Protein AF-0000000067861659 (afdb_homodimer)

Organism: Listeria monocytogenes serovar 1/2a (strain ATCC BAA-679 / EGD-e) (NCBI:txid169963)

Nearest PDB structures (foldseek):
  6j9t-assembly1_A-2  TM=8.860E-01  e=2.858E-26  Lacticaseibacillus casei DSM 20011 = JCM 1134 = ATCC 393
  4ln1-assembly1_A  TM=8.959E-01  e=4.175E-25  Bacillus cereus ATCC 14579
  4ln1-assembly1_D  TM=8.972E-01  e=1.551E-24  Bacillus cereus ATCC 14579
  2v6m-assembly1_D  TM=8.971E-01  e=7.238E-24  Thermus thermophilus HB8
  2v6m-assembly1_B  TM=8.983E-01  e=1.489E-22  Thermus thermophilus HB8

Secondary structure (DSSP, 8-state):
-----EEEEEES--TTHHHHHHHHHHHT-SEEEEEESTTHHHHHHHHHHHHTT-TT-EEEE--GGGGTT-SEEEE--GGGG-TTS-HHHHHHHHHHHHHHHHTTT--SEEEE-STTHHHHHHHHHHHH---GGGEEE-TTHHHHHHHHHHHHHHHTS-GGGEE--EEESSTT-EEE-GGG-EETTEEHHHHHHH-TTT--HHHHHHHHHHHHH--S-TTS--TT-S-HHHHHHHHHHHHHHHHTT--EEEEEEEEESSGGG-SS-EEEEEEEEEETTEEEEE------HHHHHHHHHHHHHHHHHHHHTT-SSS---/-----EEEEEES--TTHHHHHHHHHHHT-SEEEEEESTTHHHHHHHHHHHHTT-TT-EEEE--GGGGTT-SEEEE--GGGG-TTS-HHHHHHHHHHHHHHHHTTT--SEEEE-STTHHHHHHHHHHHH---GGGEEE-TTHHHHHHHHHHHHHHHTS-GGGEE--EEESSTTSEEE-GGG-EETTEEHHHHHHH-TTT--HHHHHHHHHHHHHTTS-TTS-STT-S-HHHHHHHHHHHHHHHHTT--EEEEEEEEESSGGG--S-EEEEEEEEEETTEEEEE------HHHHHHHHHHHHHHHHHHHHTTTTTS---

Radius of gyration: 26.91 Å; Cα contacts (8 Å, |Δi|>4): 1272; chains: 2; bounding box: 66×75×60 Å

InterPro domains:
  IPR001557 L-lactate/malate dehydrogenase [PIRSF000102] (3-314)
  IPR001557 L-lactate/malate dehydrogenase [PR00086] (7-31)
  IPR001557 L-lactate/malate dehydrogenase [PR00086] (111-131)
  IPR001557 L-lactate/malate dehydrogenase [PR00086] (135-153)
  IPR001557 L-lactate/malate dehydrogenase [PR00086] (165-178)
  IPR015955 Lactate dehydrogenase/glycoside hydrolase, family 4, C-terminal [G3DSA:3.90.110.10] (140-310)
  IPR015955 Lactate dehydrogenase/glycoside hydrolase, family 4, C-terminal [SSF56327] (139-308)
  IPR022383 Lactate/malate dehydrogenase, C-terminal [PF02866] (142-308)
  IPR036291 NAD(P)-binding domain superfamily [SSF51735] (4-139)

Sequence (634 aa):
MPSKKKKIVVIGRSNLQNLYIHTVLLKKLPAEIYLIDDQAKTSVQDFDYASYYHADVTIHSGTFNECRNADIVVFFQEEMSNQIVSKEDNVALIIEKVKKMMATGFRGIVLVATAESNVVAALIKRFSGLSANQIITLGTMLATSYFQVEIAKLFKISPKNVHGYIIGDNAEDVIPVWSRAFLGGKPILSYLAEDQKRISAEDLQNLTKMITKIPDFPFENKDGCTFRFSTVTVLAELTEVILRDEARVITVGVEVKEAYGLENPVFISVPAVIGAEGVRELLELNLSDDEQKELKQIAAKTTEKLEELQLNKGGISMPSKKKKIVVIGRSNLQNLYIHTVLLKKLPAEIYLIDDQAKTSVQDFDYASYYHADVTIHSGTFNECRNADIVVFFQEEMSNQIVSKEDNVALIIEKVKKMMATGFRGIVLVATAESNVVAALIKRFSGLSANQIITLGTMLATSYFQVEIAKLFKISPKNVHGYIIGDNAEDVIPVWSRAFLGGKPILSYLAEDQKRISAEDLQNLTKMITKIPDFPFENKDGCTFRFSTVTVLAELTEVILRDEARVITVGVEVKEAYGLENPVFISVPAVIGAEGVRELLELNLSDDEQKELKQIAAKTTEKLEELQLNKGGIS

Foldseek 3Di:
DPPPAAEEEEEDDFPQRLVLVVLLLVVLRRHEYEYEDPCQVVSQVVVVVVCVVRVRYHYYYDDLLSLQVHQEYEYEDLCVQPPVADLLNSLVVLLVSLVSNCVNVHQHAYEYEAPLSQLSQVSSCVRNVHDLLRYWYLFCLLLQLVLLVLVCVLQVHDSVQKDWDWKFGAAQLIDTQLVPIDRNNHRPVVCCVVPVPSPHPVNVVVSVVVSNHLGDRCSNPDDCSDPSNSSSNSVSVLVVQAVVFVQDWGFIWTWDDPALNAPHTGTITATFGQYSRGGPGGDGDDGDPVRSVSNNVSRVVSVVVSVVSVVPPDDPD/DPPPAAEEEEEDDAPQRLVLVVLLLVVLRRHEYEYEDPCQVVSQVVVVVVCVVRVRYHYYYDDLLSLQVHQEYEYEDLCVQPPVADLLNSLVVLLVSLVSNCVNVHQHAYEYEAPLSQLSQVSSCVRNVHDLLRYWYLFCLLLQLVLLVLVCVLQVHDSVQKDWDWKFGAAQLIDTQLVPIDRNNHRPVVCCVVPVPSPHPVNVVVSVVVSNHLHPRCSNPDDCSDPSNSSSNSVSVLVSQAVVFVQDWGFIWTWDDPALNAPHTGTITATFGQYSRGGPGGDGDDGDPVRSVSNNVSRVVSVVVSVVSVVPPPDPD

Structure (mmCIF, N/CA/C/O backbone):
data_AF-0000000067861659-model_v1
#
loop_
_entity.id
_entity.type
_entity.pdbx_description
1 polymer 'Lmo1057 protein'
#
loop_
_atom_site.group_PDB
_atom_site.id
_atom_site.type_symbol
_atom_site.label_atom_id
_atom_site.label_alt_id
_atom_site.label_comp_id
_atom_site.label_asym_id
_atom_site.label_entity_id
_atom_site.label_seq_id
_atom_site.pdbx_PDB_ins_code
_atom_site.Cartn_x
_atom_site.Cartn_y
_atom_site.Cartn_z
_atom_site.occupancy
_atom_site.B_iso_or_equiv
_atom_site.auth_seq_id
_atom_site.auth_comp_id
_atom_site.auth_asym_id
_atom_site.auth_atom_id
_atom_site.pdbx_PDB_model_num
ATOM 1 N N . MET A 1 1 ? -14.872 -6.207 28.458 1 30.6 1 MET A N 1
ATOM 2 C CA . MET A 1 1 ? -15.874 -5.682 27.536 1 30.6 1 MET A CA 1
ATOM 3 C C . MET A 1 1 ? -15.292 -5.518 26.136 1 30.6 1 MET A C 1
ATOM 5 O O . MET A 1 1 ? -14.162 -5.054 25.979 1 30.6 1 MET A O 1
ATOM 9 N N . PRO A 1 2 ? -15.665 -6.207 25.131 1 40.36 2 PRO A N 1
ATOM 10 C CA . PRO A 1 2 ? -14.99 -6.212 23.831 1 40.36 2 PRO A CA 1
ATOM 11 C C . PRO A 1 2 ? -14.702 -4.806 23.31 1 40.36 2 PRO A C 1
ATOM 13 O O . PRO A 1 2 ? -15.573 -3.934 23.362 1 40.36 2 PRO A O 1
ATOM 16 N N . SER A 1 3 ? -13.502 -4.231 23.613 1 48.17 3 SER A N 1
ATOM 17 C CA . SER A 1 3 ? -13.103 -2.878 23.239 1 48.17 3 SER A CA 1
ATOM 18 C C . SER A 1 3 ? -13.738 -2.46 21.917 1 48.17 3 SER A C 1
ATOM 20 O O . SER A 1 3 ? -13.71 -3.215 20.943 1 48.1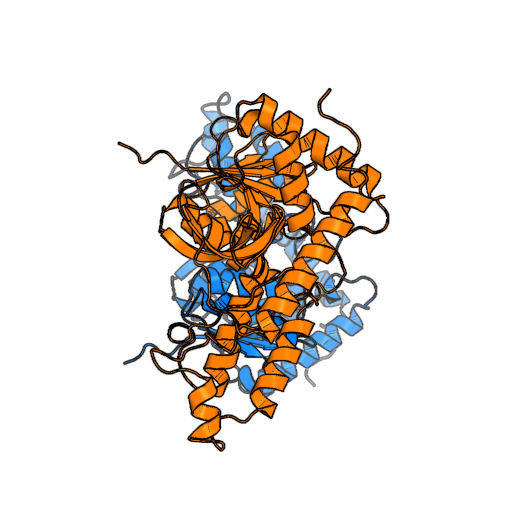7 3 SER A O 1
ATOM 22 N N . LYS A 1 4 ? -14.84 -1.662 21.875 1 61.9 4 LYS A N 1
ATOM 23 C CA . LYS A 1 4 ? -15.59 -1.151 20.732 1 61.9 4 LYS A CA 1
ATOM 24 C C . LYS A 1 4 ? -14.658 -0.799 19.576 1 61.9 4 LYS A C 1
ATOM 26 O O . LYS A 1 4 ? -13.667 -0.091 19.764 1 61.9 4 LYS A O 1
ATOM 31 N N . LYS A 1 5 ? -14.753 -1.441 18.492 1 80.82 5 LYS A N 1
ATOM 32 C CA . LYS A 1 5 ? -13.963 -1.174 17.293 1 80.82 5 LYS A CA 1
ATOM 33 C C . LYS A 1 5 ? -14.114 0.277 16.847 1 80.82 5 LYS A C 1
ATOM 35 O O . LYS A 1 5 ? -15.224 0.814 16.829 1 80.82 5 LYS A O 1
ATOM 40 N N . LYS A 1 6 ? -13.043 0.934 16.834 1 90.24 6 LYS A N 1
ATOM 41 C CA . LYS A 1 6 ? -13.046 2.299 16.314 1 90.24 6 LYS A CA 1
ATOM 42 C C . LYS A 1 6 ? -13.578 2.342 14.885 1 90.24 6 LYS A C 1
ATOM 44 O O . LYS A 1 6 ? -13.484 1.355 14.152 1 90.24 6 LYS A O 1
ATOM 49 N N . LYS A 1 7 ? -14.263 3.377 14.623 1 94.51 7 LYS A N 1
ATOM 50 C CA . LYS A 1 7 ? -14.902 3.525 13.319 1 94.51 7 LYS A CA 1
ATOM 51 C C . LYS A 1 7 ? -14.243 4.636 12.507 1 94.51 7 LYS A C 1
ATOM 53 O O . LYS A 1 7 ? -14.164 5.78 12.96 1 94.51 7 LYS A O 1
ATOM 58 N N . ILE A 1 8 ? -13.784 4.303 11.285 1 96.39 8 ILE A N 1
ATOM 59 C CA . ILE A 1 8 ? -13.158 5.248 10.366 1 96.39 8 ILE A CA 1
ATOM 60 C C . ILE A 1 8 ? -13.992 5.359 9.092 1 96.39 8 ILE A C 1
ATOM 62 O O . ILE A 1 8 ? -14.321 4.348 8.467 1 96.39 8 ILE A O 1
ATOM 66 N N . VAL A 1 9 ? -14.358 6.551 8.72 1 97.6 9 VAL A N 1
ATOM 67 C CA . VAL A 1 9 ? -15.066 6.786 7.466 1 97.6 9 VAL A CA 1
ATOM 68 C C . VAL A 1 9 ? -14.165 7.551 6.499 1 97.6 9 VAL A C 1
ATOM 70 O O . VAL A 1 9 ? -13.611 8.595 6.852 1 97.6 9 VAL A O 1
ATOM 73 N N . VAL A 1 10 ? -13.973 7.023 5.334 1 97.1 10 VAL A N 1
ATOM 74 C CA . VAL A 1 10 ? -13.166 7.661 4.299 1 97.1 10 VAL A CA 1
ATOM 75 C C . VAL A 1 10 ? -14.076 8.243 3.22 1 97.1 10 VAL A C 1
ATOM 77 O O . VAL A 1 10 ? -14.822 7.51 2.566 1 97.1 10 VAL A O 1
ATOM 80 N N . ILE A 1 11 ? -13.971 9.551 3.038 1 96.33 11 ILE A N 1
ATOM 81 C CA . ILE A 1 11 ? -14.827 10.239 2.078 1 96.33 11 ILE A CA 1
ATOM 82 C C . ILE A 1 11 ? -13.988 10.74 0.904 1 96.33 11 ILE A C 1
ATOM 84 O O . ILE A 1 11 ? -12.994 11.444 1.1 1 96.33 11 ILE A O 1
ATOM 88 N N . GLY A 1 12 ? -14.501 10.344 -0.251 1 89.59 12 GLY A N 1
ATOM 89 C CA . GLY A 1 12 ? -13.892 10.913 -1.442 1 89.59 12 GLY A CA 1
ATOM 90 C C . GLY A 1 12 ? -12.981 9.942 -2.169 1 89.59 12 GLY A C 1
ATOM 91 O O . GLY A 1 12 ? -12.763 8.821 -1.704 1 89.59 12 GLY A O 1
ATOM 92 N N . ARG A 1 13 ? -12.567 10.39 -3.331 1 82.89 13 ARG A N 1
ATOM 93 C CA . ARG A 1 13 ? -11.686 9.592 -4.177 1 82.89 13 ARG A CA 1
ATOM 94 C C . ARG A 1 13 ? -10.373 10.321 -4.443 1 82.89 13 ARG A C 1
ATOM 96 O O . ARG A 1 13 ? -10.363 11.535 -4.656 1 82.89 13 ARG A O 1
ATOM 103 N N . SER A 1 14 ? -9.323 9.62 -4.269 1 82.62 14 SER A N 1
ATOM 104 C CA . SER A 1 14 ? -7.992 10.105 -4.619 1 82.62 14 SER A CA 1
ATOM 105 C C . SER A 1 14 ? -7.065 8.954 -4.995 1 82.62 14 SER A C 1
ATOM 107 O O . SER A 1 14 ? -7.439 7.786 -4.88 1 82.62 14 SER A O 1
ATOM 109 N N . ASN A 1 15 ? -5.98 9.295 -5.472 1 77.96 15 ASN A N 1
ATOM 110 C CA . ASN A 1 15 ? -4.97 8.281 -5.755 1 77.96 15 ASN A CA 1
ATOM 111 C C . ASN A 1 15 ? -4.405 7.679 -4.472 1 77.96 15 ASN A C 1
ATOM 113 O O . ASN A 1 15 ? -3.752 6.635 -4.506 1 77.96 15 ASN A O 1
ATOM 117 N N . LEU A 1 16 ? -4.813 8.289 -3.3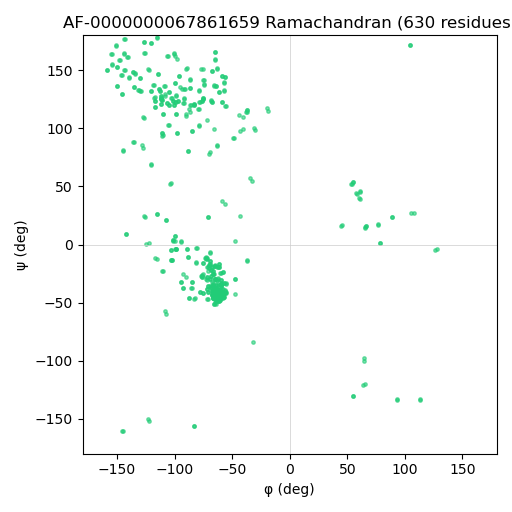59 1 88.49 16 LEU A N 1
ATOM 118 C CA . LEU A 1 16 ? -4.172 7.89 -2.111 1 88.49 16 LEU A CA 1
ATOM 119 C C . LEU A 1 16 ? -5.141 7.11 -1.228 1 88.49 16 LEU A C 1
ATOM 121 O O . LEU A 1 16 ? -4.718 6.389 -0.322 1 88.49 16 LEU A O 1
ATOM 125 N N . GLN A 1 17 ? -6.444 7.318 -1.461 1 90.88 17 GLN A N 1
ATOM 126 C CA . GLN A 1 17 ? -7.414 6.826 -0.488 1 90.88 17 GLN A CA 1
ATOM 127 C C . GLN A 1 17 ? -7.323 5.31 -0.34 1 90.88 17 GLN A C 1
ATOM 129 O O . GLN A 1 17 ? -7.344 4.788 0.777 1 90.88 17 GLN A O 1
ATOM 134 N N . ASN A 1 18 ? -7.183 4.599 -1.449 1 89.67 18 ASN A N 1
ATOM 135 C CA . ASN A 1 18 ? -7.087 3.145 -1.373 1 89.67 18 ASN A CA 1
ATOM 136 C C . ASN A 1 18 ? -5.758 2.702 -0.769 1 89.67 18 ASN A C 1
ATOM 138 O O . ASN A 1 18 ? -5.702 1.711 -0.04 1 89.67 18 ASN A O 1
ATOM 142 N N . LEU A 1 19 ? -4.725 3.374 -1.154 1 90.57 19 LEU A N 1
ATOM 143 C CA . LEU A 1 19 ? -3.416 3.086 -0.578 1 90.57 19 LEU A CA 1
ATOM 144 C C . LEU A 1 19 ? -3.425 3.308 0.931 1 90.57 19 LEU A C 1
ATOM 146 O O . LEU A 1 19 ? -2.809 2.545 1.678 1 90.57 19 LEU A O 1
ATOM 150 N N . TYR A 1 20 ? -4.09 4.324 1.377 1 92.47 20 TYR A N 1
ATOM 151 C CA . TYR A 1 20 ? -4.256 4.597 2.8 1 92.47 20 TYR A CA 1
ATOM 152 C C . TYR A 1 20 ? -4.992 3.456 3.493 1 92.47 20 TYR A C 1
ATOM 154 O O . TYR A 1 20 ? -4.542 2.955 4.526 1 92.47 20 TYR A O 1
ATOM 162 N N . ILE A 1 21 ? -6.07 3.048 2.925 1 92.68 21 ILE A N 1
ATOM 163 C CA . ILE A 1 21 ? -6.862 1.971 3.509 1 92.68 21 ILE A CA 1
ATOM 164 C C . ILE A 1 21 ? -6.018 0.701 3.6 1 92.68 21 ILE A C 1
ATOM 166 O O . ILE A 1 21 ? -6.003 0.031 4.635 1 92.68 21 ILE A O 1
ATOM 170 N N . HIS A 1 22 ? -5.327 0.423 2.545 1 90.77 22 HIS A N 1
ATOM 171 C CA . HIS A 1 22 ? -4.449 -0.742 2.529 1 90.77 22 HIS A CA 1
ATOM 172 C C . HIS A 1 22 ? -3.41 -0.664 3.642 1 90.77 22 HIS A C 1
ATOM 174 O O . HIS A 1 22 ? -3.128 -1.664 4.305 1 90.77 22 HIS A O 1
ATOM 180 N N . THR A 1 23 ? -2.838 0.479 3.799 1 91.27 23 THR A N 1
ATOM 181 C CA . THR A 1 23 ? -1.822 0.695 4.823 1 91.27 23 THR A CA 1
ATOM 182 C C . THR A 1 23 ? -2.407 0.486 6.217 1 91.27 23 THR A C 1
ATOM 184 O O . THR A 1 23 ? -1.788 -0.161 7.065 1 91.27 23 THR A O 1
ATOM 187 N N . VAL A 1 24 ? -3.565 1.002 6.448 1 91.35 24 VAL A N 1
ATOM 188 C CA . VAL A 1 24 ? -4.224 0.875 7.744 1 91.35 24 VAL A CA 1
ATOM 189 C C . VAL A 1 24 ? -4.531 -0.594 8.025 1 91.35 24 VAL A C 1
ATOM 191 O O . VAL A 1 24 ? -4.357 -1.066 9.151 1 91.35 24 VAL A O 1
ATOM 194 N N . LEU A 1 25 ? -4.949 -1.318 7.028 1 88.18 25 LEU A N 1
ATOM 195 C CA . LEU A 1 25 ? -5.261 -2.736 7.174 1 88.18 25 LEU A CA 1
ATOM 196 C C . LEU A 1 25 ? -4.016 -3.529 7.558 1 88.18 25 LEU A C 1
ATOM 198 O O . LEU A 1 25 ? -4.072 -4.394 8.435 1 88.18 25 LEU A O 1
ATOM 202 N N . LEU A 1 26 ? -2.968 -3.184 6.951 1 87.15 26 LEU A N 1
ATOM 203 C CA . LEU A 1 26 ? -1.732 -3.921 7.186 1 87.15 26 LEU A CA 1
ATOM 204 C C . LEU A 1 26 ? -1.158 -3.598 8.561 1 87.15 26 LEU A C 1
ATOM 206 O O . LEU A 1 26 ? -0.47 -4.426 9.162 1 87.15 26 LEU A O 1
ATOM 210 N N . LYS A 1 27 ? -1.41 -2.428 9.019 1 84.84 27 LYS A N 1
ATOM 211 C CA . LYS A 1 27 ? -0.972 -2.045 10.358 1 84.84 27 LYS A CA 1
ATOM 212 C C . LYS A 1 27 ? -1.816 -2.731 11.429 1 84.84 27 LYS A C 1
ATOM 214 O O . LYS A 1 27 ? -1.464 -2.711 12.611 1 84.84 27 LYS A O 1
ATOM 219 N N . LYS A 1 28 ? -2.943 -3.367 11.004 1 81.44 28 LYS A N 1
ATOM 220 C CA . LYS A 1 28 ? -3.831 -4.129 11.878 1 81.44 28 LYS A CA 1
ATOM 221 C C . LYS A 1 28 ? -4.415 -3.244 12.976 1 81.44 28 LYS A C 1
ATOM 223 O O . LYS A 1 28 ? -4.454 -3.638 14.143 1 81.44 28 LYS A O 1
ATOM 228 N N . LEU A 1 29 ? -4.741 -2.058 12.578 1 80.59 29 LEU A N 1
ATOM 229 C CA . LEU A 1 29 ? -5.441 -1.194 13.523 1 80.59 29 LEU A CA 1
ATOM 230 C C . LEU A 1 29 ? -6.85 -1.713 13.792 1 80.59 29 LEU A C 1
ATOM 232 O O . LEU A 1 29 ? -7.552 -2.124 12.865 1 80.59 29 LEU A O 1
ATOM 236 N N . PRO A 1 30 ? -7.179 -1.95 14.983 1 78.87 30 PRO A N 1
ATOM 237 C CA . PRO A 1 30 ? -8.528 -2.43 15.293 1 78.87 30 PRO A CA 1
ATOM 238 C C . PRO A 1 30 ? -9.612 -1.419 14.925 1 78.87 30 PRO A C 1
ATOM 240 O O . PRO A 1 30 ? -9.982 -0.578 15.749 1 78.87 30 PRO A O 1
ATOM 243 N N . ALA A 1 31 ? -10.02 -1.448 13.733 1 85.25 31 ALA A N 1
ATOM 244 C CA . ALA A 1 31 ? -11.003 -0.462 13.291 1 85.25 31 ALA A CA 1
ATOM 245 C C . ALA A 1 31 ? -11.886 -1.027 12.182 1 85.25 31 ALA A C 1
ATOM 247 O O . ALA A 1 31 ? -11.5 -1.975 11.495 1 85.25 31 ALA A O 1
ATOM 248 N N . GLU A 1 32 ? -13.052 -0.488 12.146 1 91.25 32 GLU A N 1
ATOM 249 C CA . GLU A 1 32 ? -13.955 -0.684 11.016 1 91.25 32 GLU A CA 1
ATOM 250 C C . GLU A 1 32 ? -13.894 0.497 10.051 1 91.25 32 GLU A C 1
ATOM 252 O O . GLU A 1 32 ? -14.051 1.649 10.46 1 91.25 32 GLU A O 1
ATOM 257 N N . ILE A 1 33 ? -13.68 0.164 8.798 1 93.63 33 ILE A N 1
ATOM 258 C CA . ILE A 1 33 ? -13.489 1.225 7.815 1 93.63 33 ILE A CA 1
ATOM 259 C C . ILE A 1 33 ? -14.668 1.249 6.845 1 93.63 33 ILE A C 1
ATOM 261 O O . ILE A 1 33 ? -15.094 0.203 6.35 1 93.63 33 ILE A O 1
ATOM 265 N N . TYR A 1 34 ? -15.22 2.413 6.609 1 95.81 34 TYR A N 1
ATOM 266 C CA . TYR A 1 34 ? -16.263 2.632 5.613 1 95.81 34 TYR A CA 1
ATOM 267 C C . TYR A 1 34 ? -15.782 3.577 4.519 1 95.81 34 TYR A C 1
ATOM 269 O O . TYR A 1 34 ? -15.337 4.692 4.804 1 95.81 34 TYR A O 1
ATOM 277 N N . LEU A 1 35 ? -15.836 3.139 3.297 1 95.52 35 LEU A N 1
ATOM 278 C CA . LEU A 1 35 ? -15.406 3.931 2.15 1 95.52 35 LEU A CA 1
ATOM 279 C C . LEU A 1 35 ? -16.606 4.522 1.417 1 95.52 35 LEU A C 1
ATOM 281 O O . LEU A 1 35 ? -17.519 3.793 1.023 1 95.52 35 LEU A O 1
ATOM 285 N N . ILE A 1 36 ? -16.593 5.838 1.301 1 95.08 36 ILE A N 1
ATOM 286 C CA . ILE A 1 36 ? -17.627 6.552 0.559 1 95.08 36 ILE A CA 1
ATOM 287 C C . ILE A 1 36 ? -17.031 7.142 -0.718 1 95.08 36 ILE A C 1
ATOM 289 O O . ILE A 1 36 ? -16.49 8.249 -0.704 1 95.08 36 ILE A O 1
ATOM 293 N N . ASP A 1 37 ? -17.186 6.433 -1.79 1 88.32 37 ASP A N 1
ATOM 294 C CA . ASP A 1 37 ? -16.721 6.844 -3.111 1 88.32 37 ASP A CA 1
ATOM 295 C C . ASP A 1 37 ? -17.542 6.177 -4.213 1 88.32 37 ASP A C 1
ATOM 297 O O . ASP A 1 37 ? -18.278 5.223 -3.955 1 88.32 37 ASP A O 1
ATOM 301 N N . ASP A 1 38 ? -17.433 6.711 -5.369 1 83.24 38 ASP A N 1
ATOM 302 C CA . ASP A 1 38 ? -18.221 6.194 -6.483 1 83.24 38 ASP A CA 1
ATOM 303 C C . ASP A 1 38 ? -17.784 4.779 -6.855 1 83.24 38 ASP A C 1
ATOM 305 O O . ASP A 1 38 ? -18.556 4.02 -7.445 1 83.24 38 ASP A O 1
ATOM 309 N N . GLN A 1 39 ? -16.583 4.381 -6.541 1 82.46 39 GLN A N 1
ATOM 310 C CA . GLN A 1 39 ? -16.08 3.054 -6.881 1 82.46 39 GLN A CA 1
ATOM 311 C C . GLN A 1 39 ? -15.808 2.23 -5.626 1 82.46 39 GLN A C 1
ATOM 313 O O . GLN A 1 39 ? -14.98 1.317 -5.644 1 82.46 39 GLN A O 1
ATOM 318 N N . ALA A 1 40 ? -16.521 2.575 -4.595 1 87.64 40 ALA A N 1
ATOM 319 C CA . ALA A 1 40 ? -16.248 1.974 -3.292 1 87.64 40 ALA A CA 1
ATOM 320 C C . ALA A 1 40 ? -16.46 0.463 -3.329 1 87.64 40 ALA A C 1
ATOM 322 O O . ALA A 1 40 ? -15.696 -0.292 -2.723 1 87.64 40 ALA A O 1
ATOM 323 N N . LYS A 1 41 ? -17.413 0.018 -4.091 1 84.89 41 LYS A N 1
ATOM 324 C CA . LYS A 1 41 ? -17.75 -1.403 -4.11 1 84.89 41 LYS A CA 1
ATOM 325 C C . LYS A 1 41 ? -16.592 -2.235 -4.653 1 84.89 41 LYS A C 1
ATOM 327 O O . LYS A 1 41 ? -16.232 -3.261 -4.071 1 84.89 41 LYS A O 1
ATOM 332 N N . THR A 1 42 ? -16 -1.821 -5.69 1 83.22 42 THR A N 1
ATOM 333 C CA . THR A 1 42 ? -14.893 -2.542 -6.308 1 83.22 42 THR A CA 1
ATOM 334 C C . THR A 1 42 ? -13.665 -2.528 -5.403 1 83.22 42 THR A C 1
ATOM 336 O O . THR A 1 42 ? -12.987 -3.546 -5.251 1 83.22 42 THR A O 1
ATOM 339 N N . SER A 1 43 ? -13.431 -1.367 -4.835 1 86.52 43 SER A N 1
ATOM 340 C CA . SER A 1 43 ? -12.282 -1.241 -3.944 1 86.52 43 SER A CA 1
ATOM 341 C C . SER A 1 43 ? -12.431 -2.137 -2.719 1 86.52 43 SER A C 1
ATOM 343 O O . SER A 1 43 ? -11.479 -2.807 -2.314 1 86.52 43 SER A O 1
ATOM 345 N N . VAL A 1 44 ? -13.601 -2.138 -2.185 1 87.69 44 VAL A N 1
ATOM 346 C CA . VAL A 1 44 ? -13.867 -2.924 -0.984 1 87.69 44 VAL A CA 1
ATOM 347 C C . VAL A 1 44 ? -13.73 -4.412 -1.299 1 87.69 44 VAL A C 1
ATOM 349 O O . VAL A 1 44 ? -13.233 -5.184 -0.475 1 87.69 44 VAL A O 1
ATOM 352 N N . GLN A 1 45 ? -14.161 -4.788 -2.454 1 83.8 45 GLN A N 1
ATOM 353 C CA . GLN A 1 45 ? -14.009 -6.18 -2.863 1 83.8 45 GLN A CA 1
ATOM 354 C C . GLN A 1 45 ? -12.537 -6.578 -2.923 1 83.8 45 GLN A C 1
ATOM 356 O O . GLN A 1 45 ? -12.168 -7.68 -2.51 1 83.8 45 GLN A O 1
ATOM 361 N N . ASP A 1 46 ? -11.755 -5.747 -3.454 1 85.76 46 ASP A N 1
ATOM 362 C CA . ASP A 1 46 ? -10.316 -5.984 -3.521 1 85.76 46 ASP A CA 1
ATOM 363 C C . ASP A 1 46 ? -9.726 -6.175 -2.126 1 85.76 46 ASP A C 1
ATOM 365 O O . ASP A 1 46 ? -8.963 -7.115 -1.892 1 85.76 46 ASP A O 1
ATOM 369 N N . PHE A 1 47 ? -10.158 -5.34 -1.262 1 87.01 47 PHE A N 1
ATOM 370 C CA . PHE A 1 47 ? -9.643 -5.412 0.1 1 87.01 47 PHE A CA 1
ATOM 371 C C . PHE A 1 47 ? -10.169 -6.652 0.814 1 87.01 47 PHE A C 1
ATOM 373 O O . PHE A 1 47 ? -9.473 -7.238 1.644 1 87.01 47 PHE A O 1
ATOM 380 N N . ASP A 1 48 ? -11.366 -6.99 0.532 1 80.47 48 ASP A N 1
ATOM 381 C CA . ASP A 1 48 ? -11.953 -8.184 1.133 1 80.47 48 ASP A CA 1
ATOM 382 C C . ASP A 1 48 ? -11.142 -9.43 0.785 1 80.47 48 ASP A C 1
ATOM 384 O O . ASP A 1 48 ? -10.912 -10.286 1.642 1 80.47 48 ASP A O 1
ATOM 388 N N . TYR A 1 49 ? -10.76 -9.465 -0.357 1 77.95 49 TYR A N 1
ATOM 389 C CA . TYR A 1 49 ? -9.974 -10.617 -0.785 1 77.95 49 TYR A CA 1
ATOM 390 C C . TYR A 1 49 ? -8.602 -10.618 -0.123 1 77.95 49 TYR A C 1
ATOM 392 O O . TYR A 1 49 ? -8.079 -11.676 0.234 1 77.95 49 TYR A O 1
ATOM 400 N N . ALA A 1 50 ? -8.103 -9.442 0.042 1 75.96 50 ALA A N 1
ATOM 401 C CA . ALA A 1 50 ? -6.827 -9.306 0.739 1 75.96 50 ALA A CA 1
ATOM 402 C C . ALA A 1 50 ? -6.956 -9.718 2.203 1 75.96 50 ALA A C 1
ATOM 404 O O . ALA A 1 50 ? -5.985 -10.169 2.816 1 75.96 50 ALA A O 1
ATOM 405 N N . SER A 1 51 ? -8.164 -9.6 2.696 1 73.14 51 SER A N 1
ATOM 406 C CA . SER A 1 51 ? -8.417 -9.849 4.111 1 73.14 51 SER A CA 1
ATOM 407 C C . SER A 1 51 ? -8.313 -11.335 4.439 1 73.14 51 SER A C 1
ATOM 409 O O . SER A 1 51 ? -8.164 -11.711 5.603 1 73.14 51 SER A O 1
ATOM 411 N N . TYR A 1 52 ? -8.415 -12.166 3.395 1 74.53 52 TYR A N 1
ATOM 412 C CA . TYR A 1 52 ? -8.152 -13.582 3.627 1 74.53 52 TYR A CA 1
ATOM 413 C C . TYR A 1 52 ? -6.861 -13.775 4.413 1 74.53 52 TYR A C 1
ATOM 415 O O . TYR A 1 52 ? -6.767 -14.673 5.254 1 74.53 52 TYR A O 1
ATOM 423 N N . TYR A 1 53 ? -6.024 -12.903 4.227 1 72.89 53 TYR A N 1
ATOM 424 C CA . TYR A 1 53 ? -4.704 -13.035 4.833 1 72.89 53 TYR A CA 1
ATOM 425 C C . TYR A 1 53 ? -4.57 -12.13 6.052 1 72.89 53 TYR A C 1
ATOM 427 O O . TYR A 1 53 ? -3.568 -12.187 6.768 1 72.89 53 TYR A O 1
ATOM 435 N N . HIS A 1 54 ? -5.516 -11.202 6.202 1 68.07 54 HIS A N 1
ATOM 436 C CA . HIS A 1 54 ? -5.487 -10.26 7.315 1 68.07 54 HIS A CA 1
ATOM 437 C C . HIS A 1 54 ? -6.819 -10.245 8.058 1 68.07 54 HIS A C 1
ATOM 439 O O . HIS A 1 54 ? -7.656 -9.371 7.823 1 68.07 54 HIS A O 1
ATOM 445 N N . ALA A 1 55 ? -7.091 -11.011 8.925 1 60.14 55 ALA A N 1
ATOM 446 C CA . ALA A 1 55 ? -8.392 -11.339 9.503 1 60.14 55 ALA A CA 1
ATOM 447 C C . ALA A 1 55 ? -8.908 -10.199 10.377 1 60.14 55 ALA A C 1
ATOM 449 O O . ALA A 1 55 ? -10.116 -10.067 10.588 1 60.14 55 ALA A O 1
ATOM 450 N N . ASP A 1 56 ? -8.143 -9.251 10.684 1 64.07 56 ASP A N 1
ATOM 451 C CA . ASP A 1 56 ? -8.58 -8.439 11.815 1 64.07 56 ASP A CA 1
ATOM 452 C C . ASP A 1 56 ? -9.215 -7.134 11.341 1 64.07 56 ASP A C 1
ATOM 454 O O . ASP A 1 56 ? -9.705 -6.345 12.152 1 64.07 56 ASP A O 1
ATOM 458 N N . VAL A 1 57 ? -9.34 -6.947 10.106 1 66.43 57 VAL A N 1
ATOM 459 C CA . VAL A 1 57 ? -9.867 -5.641 9.721 1 66.43 57 VAL A CA 1
ATOM 460 C C . VAL A 1 57 ? -11.02 -5.819 8.735 1 66.43 57 VAL A C 1
ATOM 462 O O . VAL A 1 57 ? -10.97 -6.688 7.862 1 66.43 57 VAL A O 1
ATOM 465 N N . THR A 1 58 ? -12.107 -5.089 9.043 1 79.16 58 THR A N 1
ATOM 466 C CA . THR A 1 58 ? -13.265 -5.151 8.158 1 79.16 58 THR A CA 1
ATOM 467 C C . THR A 1 58 ? -13.416 -3.851 7.373 1 79.16 58 THR A C 1
ATOM 469 O O . THR A 1 58 ? -13.286 -2.762 7.936 1 79.16 58 THR A O 1
ATOM 472 N N . ILE A 1 59 ? -13.561 -3.904 6.123 1 87.59 59 ILE A N 1
ATOM 473 C CA . ILE A 1 59 ? -13.782 -2.756 5.252 1 87.59 59 ILE A CA 1
ATOM 474 C C . ILE A 1 59 ? -15.132 -2.892 4.55 1 87.59 59 ILE A C 1
ATOM 476 O O . ILE A 1 59 ? -15.52 -3.991 4.145 1 87.59 59 ILE A O 1
ATOM 480 N N . HIS A 1 60 ? -15.862 -1.787 4.476 1 90.81 60 HIS A N 1
ATOM 481 C CA . HIS A 1 60 ? -17.182 -1.769 3.855 1 90.81 60 HIS A CA 1
ATOM 482 C C . HIS A 1 60 ? -17.354 -0.544 2.963 1 90.81 60 HIS A C 1
ATOM 484 O O . HIS A 1 60 ? -16.699 0.48 3.174 1 90.81 60 HIS A O 1
ATOM 490 N N . SER A 1 61 ? -18.157 -0.838 1.959 1 92.42 61 SER A N 1
ATOM 491 C CA . SER A 1 61 ? -18.694 0.342 1.29 1 92.42 61 SER A CA 1
ATOM 492 C C . SER A 1 61 ? -19.786 1.002 2.125 1 92.42 61 SER A C 1
ATOM 494 O O . SER A 1 61 ? -20.581 0.316 2.772 1 92.42 61 SER A O 1
ATOM 496 N N . GLY A 1 62 ? -19.795 2.308 2.113 1 93.09 62 GLY A N 1
ATOM 497 C CA . GLY A 1 62 ? -20.786 2.977 2.941 1 93.09 62 GLY A CA 1
ATOM 498 C C . GLY A 1 62 ? -21.341 4.237 2.305 1 93.09 62 GLY A C 1
ATOM 499 O O . GLY A 1 62 ? -21.061 4.527 1.14 1 93.09 62 GLY A O 1
ATOM 500 N N . THR A 1 63 ? -22.272 4.778 3.042 1 94.7 63 THR A N 1
ATOM 501 C CA . THR A 1 63 ? -22.845 6.086 2.747 1 94.7 63 THR A CA 1
ATOM 502 C C . THR A 1 63 ? -22.517 7.083 3.855 1 94.7 63 THR A C 1
ATOM 504 O O . THR A 1 63 ? -21.858 6.734 4.836 1 94.7 63 THR A O 1
ATOM 507 N N . PHE A 1 64 ? -22.981 8.273 3.612 1 96.17 64 PHE A N 1
ATOM 508 C CA . PHE A 1 64 ? -22.707 9.305 4.605 1 96.17 64 PHE A CA 1
ATOM 509 C C . PHE A 1 64 ? -23.327 8.941 5.949 1 96.17 64 PHE A C 1
ATOM 511 O O . PHE A 1 64 ? -22.912 9.456 6.989 1 96.17 64 PHE A O 1
ATOM 518 N N . ASN A 1 65 ? -24.274 8.066 5.985 1 95.8 65 ASN A N 1
ATOM 519 C CA . ASN A 1 65 ? -24.895 7.623 7.228 1 95.8 65 ASN A CA 1
ATOM 520 C C . ASN A 1 65 ? -23.875 6.983 8.166 1 95.8 65 ASN A C 1
ATOM 522 O O . ASN A 1 65 ? -24.063 6.98 9.384 1 95.8 65 ASN A O 1
ATOM 526 N N . GLU A 1 66 ? -22.841 6.494 7.6 1 95.71 66 GLU A N 1
ATOM 527 C CA . GLU A 1 66 ? -21.82 5.82 8.397 1 95.71 66 GLU A CA 1
ATOM 528 C C . GLU A 1 66 ? -21.018 6.819 9.226 1 95.71 66 GLU A C 1
ATOM 530 O O . GLU A 1 66 ? -20.289 6.43 10.142 1 95.71 66 GLU A O 1
ATOM 535 N N . CYS A 1 67 ? -21.182 8.076 8.914 1 96.46 67 CYS A N 1
ATOM 536 C CA . CYS A 1 67 ? -20.471 9.087 9.689 1 96.46 67 CYS A CA 1
ATOM 537 C C . CYS A 1 67 ? -21.038 9.191 11.1 1 96.46 67 CYS A C 1
ATOM 539 O O . CYS A 1 67 ? -20.401 9.759 11.989 1 96.46 67 CYS A O 1
ATOM 541 N N . ARG A 1 68 ? -22.259 8.641 11.21 1 94.45 68 ARG A N 1
ATOM 542 C CA . ARG A 1 68 ? -22.845 8.626 12.546 1 94.45 68 ARG A CA 1
ATOM 543 C C . ARG A 1 68 ? -21.96 7.86 13.523 1 94.45 68 ARG A C 1
ATOM 545 O O . ARG A 1 68 ? -21.573 6.72 13.257 1 94.45 68 ARG A O 1
ATOM 552 N N . ASN A 1 69 ? -21.501 8.407 14.589 1 92.11 69 ASN A N 1
ATOM 553 C CA . ASN A 1 69 ? -20.679 7.828 15.646 1 92.11 69 ASN A CA 1
ATOM 554 C C . ASN A 1 69 ? -19.294 7.446 15.134 1 92.11 69 ASN A C 1
ATOM 556 O O . ASN A 1 69 ? -18.657 6.539 15.672 1 92.11 69 ASN A O 1
ATOM 560 N N . ALA A 1 70 ? -18.905 7.949 13.985 1 96.23 70 ALA A N 1
ATOM 561 C CA . ALA A 1 70 ? -17.538 7.734 13.517 1 96.23 70 ALA A CA 1
ATOM 562 C C . ALA A 1 70 ? -16.531 8.429 14.43 1 96.23 70 ALA A C 1
ATOM 564 O O . ALA A 1 70 ? -16.776 9.541 14.902 1 96.23 70 ALA A O 1
ATOM 565 N N . ASP A 1 71 ? -15.474 7.749 14.719 1 96.75 71 ASP A N 1
ATOM 566 C CA . ASP A 1 71 ? -14.404 8.37 15.493 1 96.75 71 ASP A CA 1
ATOM 567 C C . ASP A 1 71 ? -13.592 9.335 14.631 1 96.75 71 ASP A C 1
ATOM 569 O O . ASP A 1 71 ? -13.201 10.409 15.092 1 96.75 71 ASP A O 1
ATOM 573 N N . ILE A 1 72 ? -13.31 8.907 13.393 1 97.52 72 ILE A N 1
ATOM 574 C CA . ILE A 1 72 ? -12.503 9.695 12.468 1 97.52 72 ILE A CA 1
ATOM 575 C C . ILE A 1 72 ? -13.154 9.694 11.086 1 97.52 72 ILE A C 1
ATOM 577 O O . ILE A 1 72 ? -13.657 8.664 10.631 1 97.52 72 ILE A O 1
ATOM 581 N N . VAL A 1 73 ? -13.214 10.79 10.488 1 97.99 73 VAL A N 1
ATOM 582 C CA . VAL A 1 73 ? -13.512 10.927 9.067 1 97.99 73 VAL A CA 1
ATOM 583 C C . VAL A 1 73 ? -12.273 11.422 8.324 1 97.99 73 VAL A C 1
ATOM 585 O O . VAL A 1 73 ? -11.705 12.46 8.674 1 97.99 73 VAL A O 1
ATOM 588 N N . VAL A 1 74 ? -11.827 10.675 7.389 1 97.52 74 VAL A N 1
ATOM 589 C CA . VAL A 1 74 ? -10.727 11.088 6.524 1 97.52 74 VAL A CA 1
ATOM 590 C C . VAL A 1 74 ? -11.28 11.659 5.22 1 97.52 74 VAL A C 1
ATOM 592 O O . VAL A 1 74 ? -11.96 10.958 4.467 1 97.52 74 VAL A O 1
ATOM 595 N N . PHE A 1 75 ? -10.898 12.851 4.953 1 95.28 75 PHE A N 1
ATOM 596 C CA . PHE A 1 75 ? -11.515 13.625 3.882 1 95.28 75 PHE A CA 1
ATOM 597 C C . PHE A 1 75 ? -10.545 13.812 2.722 1 95.28 75 PHE A C 1
ATOM 599 O O . PHE A 1 75 ? -9.524 14.49 2.862 1 95.28 75 PHE A O 1
ATOM 606 N N . PHE A 1 76 ? -10.888 13.165 1.587 1 91.85 76 PHE A N 1
ATOM 607 C CA . PHE A 1 76 ? -10.134 13.324 0.349 1 91.85 76 PHE A CA 1
ATOM 608 C C . PHE A 1 76 ? -10.934 14.122 -0.674 1 91.85 76 PHE A C 1
ATOM 610 O O . PHE A 1 76 ? -12.143 13.927 -0.812 1 91.85 76 PHE A O 1
ATOM 617 N N . GLN A 1 77 ? -10.266 15.055 -1.34 1 87.57 77 GLN A N 1
ATOM 618 C CA . GLN A 1 77 ? -10.852 15.819 -2.436 1 87.57 77 GLN A CA 1
ATOM 619 C C . GLN A 1 77 ? -9.883 15.929 -3.61 1 87.57 77 GLN A C 1
ATOM 621 O O . GLN A 1 77 ? -9.176 16.93 -3.747 1 87.57 77 GLN A O 1
ATOM 626 N N . GLU A 1 78 ? -9.928 14.981 -4.484 1 81.85 78 GLU A N 1
ATOM 627 C CA . GLU A 1 78 ? -8.996 14.901 -5.605 1 81.85 78 GLU A CA 1
ATOM 628 C C . GLU A 1 78 ? -9.133 16.112 -6.523 1 81.85 78 GLU A C 1
ATOM 630 O O . GLU A 1 78 ? -8.154 16.551 -7.131 1 81.85 78 GLU A O 1
ATOM 635 N N . GLU A 1 79 ? -10.265 16.676 -6.587 1 79.38 79 GLU A N 1
ATOM 636 C CA . GLU A 1 79 ? -10.568 17.761 -7.515 1 79.38 79 GLU A CA 1
ATOM 637 C C . GLU A 1 79 ? -9.759 19.012 -7.186 1 79.38 79 GLU A C 1
ATOM 639 O O . GLU A 1 79 ? -9.589 19.889 -8.036 1 79.38 79 GLU A O 1
ATOM 644 N N . MET A 1 80 ? -9.279 19.02 -6.006 1 81.81 80 MET A N 1
ATOM 645 C CA . MET A 1 80 ? -8.485 20.177 -5.604 1 81.81 80 MET A CA 1
ATOM 646 C C . MET A 1 80 ? -7.189 20.252 -6.403 1 81.81 80 MET A C 1
ATOM 648 O O . MET A 1 80 ? -6.615 21.331 -6.564 1 81.81 80 MET A O 1
ATOM 652 N N . SER A 1 81 ? -6.738 19.091 -6.897 1 76.21 81 SER A N 1
ATOM 653 C CA . SER A 1 81 ? -5.493 19.057 -7.658 1 76.21 81 SER A CA 1
ATOM 654 C C . SER A 1 81 ? -5.763 19.064 -9.159 1 76.21 81 SER A C 1
ATOM 656 O O . SER A 1 81 ? -4.829 19.065 -9.964 1 76.21 81 SER A O 1
ATOM 658 N N . ASN A 1 82 ? -7.027 19.011 -9.46 1 75.88 82 ASN A N 1
ATOM 659 C CA . ASN A 1 82 ? -7.423 18.957 -10.863 1 75.88 82 ASN A CA 1
ATOM 660 C C . ASN A 1 82 ? -7.668 20.352 -11.431 1 75.88 82 ASN A C 1
ATOM 662 O O . ASN A 1 82 ? -8.639 21.016 -11.062 1 75.88 82 ASN A O 1
ATOM 666 N N . GLN A 1 83 ? -6.982 20.668 -12.405 1 73.09 83 GLN A N 1
ATOM 667 C CA . GLN A 1 83 ? -7.07 22.006 -12.979 1 73.09 83 GLN A CA 1
ATOM 668 C C . GLN A 1 83 ? -8.352 22.173 -13.79 1 73.09 83 GLN A C 1
ATOM 670 O O . GLN A 1 83 ? -8.77 23.297 -14.076 1 73.09 83 GLN A O 1
ATOM 675 N N . ILE A 1 84 ? -8.932 21.046 -14.079 1 79.51 84 ILE A N 1
ATOM 676 C CA . ILE A 1 84 ? -10.127 21.084 -14.914 1 79.51 84 ILE A CA 1
ATOM 677 C C . ILE A 1 84 ? -11.323 21.542 -14.083 1 79.51 84 ILE A C 1
ATOM 679 O O . ILE A 1 84 ? -12.241 22.18 -14.604 1 79.51 84 ILE A O 1
ATOM 683 N N . VAL A 1 85 ? -11.3 21.311 -12.857 1 82.82 85 VAL A N 1
ATOM 684 C CA . VAL A 1 85 ? -12.407 21.668 -11.976 1 82.82 85 VAL A CA 1
ATOM 685 C C . VAL A 1 85 ? -12.177 23.062 -11.396 1 82.82 85 VAL A C 1
ATOM 687 O O . VAL A 1 85 ? -11.123 23.334 -10.818 1 82.82 85 VAL A O 1
ATOM 690 N N . SER A 1 86 ? -13.149 23.871 -11.59 1 83.84 86 SER A N 1
ATOM 691 C CA . SER A 1 86 ? -13.025 25.238 -11.093 1 83.84 86 SER A CA 1
ATOM 692 C C . SER A 1 86 ? -12.959 25.268 -9.57 1 83.84 86 SER A C 1
ATOM 694 O O . SER A 1 86 ? -13.426 24.341 -8.905 1 83.84 86 SER A O 1
ATOM 696 N N . LYS A 1 87 ? -12.461 26.3 -9.123 1 81.94 87 LYS A N 1
ATOM 697 C CA . LYS A 1 87 ? -12.371 26.472 -7.676 1 81.94 87 LYS A CA 1
ATOM 698 C C . LYS A 1 87 ? -13.757 26.545 -7.043 1 81.94 87 LYS A C 1
ATOM 700 O O . LYS A 1 87 ? -13.981 25.999 -5.961 1 81.94 87 LYS A O 1
ATOM 705 N N . GLU A 1 88 ? -14.644 27.173 -7.713 1 85.64 88 GLU A N 1
ATOM 706 C CA . GLU A 1 88 ? -16.015 27.296 -7.226 1 85.64 88 GLU A CA 1
ATOM 707 C C . GLU A 1 88 ? -16.694 25.933 -7.135 1 85.64 88 GLU A C 1
ATOM 709 O O . GLU A 1 88 ? -17.385 25.641 -6.157 1 85.64 88 GLU A O 1
ATOM 714 N N . ASP A 1 89 ? -16.42 25.192 -8.122 1 88.93 89 ASP A N 1
ATOM 715 C CA . ASP A 1 89 ? -16.997 23.851 -8.138 1 88.93 89 ASP A CA 1
ATOM 716 C C . ASP A 1 89 ? -16.424 22.994 -7.011 1 88.93 89 ASP A C 1
ATOM 718 O O . ASP A 1 89 ? -17.144 22.202 -6.399 1 88.93 89 ASP A O 1
ATOM 722 N N . ASN A 1 90 ? -15.233 23.206 -6.737 1 89.59 90 ASN A N 1
ATOM 723 C CA . ASN A 1 90 ? -14.595 22.458 -5.66 1 89.59 90 ASN A CA 1
ATOM 724 C C . ASN A 1 90 ? -15.18 22.825 -4.299 1 89.59 90 ASN A C 1
ATOM 726 O O . ASN A 1 90 ? -15.442 21.948 -3.474 1 89.59 90 ASN A O 1
ATOM 730 N N . VAL A 1 91 ? -15.349 24.087 -4.15 1 90.16 91 VAL A N 1
ATOM 731 C CA . VAL A 1 91 ? -15.911 24.571 -2.893 1 90.16 91 VAL A CA 1
ATOM 732 C C . VAL A 1 91 ? -17.325 24.024 -2.715 1 90.16 91 VAL A C 1
ATOM 734 O O . VAL A 1 91 ? -17.691 23.573 -1.627 1 90.16 91 VAL A O 1
ATOM 737 N N . ALA A 1 92 ? -18.074 24.04 -3.778 1 92.42 92 ALA A N 1
ATOM 738 C CA . ALA A 1 92 ? -19.44 23.526 -3.728 1 92.42 92 ALA A CA 1
ATOM 739 C C . ALA A 1 92 ? -19.456 22.044 -3.364 1 92.42 92 ALA A C 1
ATOM 741 O O . ALA A 1 92 ? -20.306 21.598 -2.59 1 92.42 92 ALA A O 1
ATOM 742 N N . LEU A 1 93 ? -18.569 21.352 -3.909 1 92.41 93 LEU A N 1
ATOM 743 C CA . LEU A 1 93 ? -18.476 19.924 -3.626 1 92.41 93 LEU A CA 1
ATOM 744 C C . LEU A 1 93 ? -18.12 19.682 -2.163 1 92.41 93 LEU A C 1
ATOM 746 O O . LEU A 1 93 ? -18.675 18.785 -1.525 1 92.41 93 LEU A O 1
ATOM 750 N N . ILE A 1 94 ? -17.249 20.468 -1.664 1 93.91 94 ILE A N 1
ATOM 751 C CA . ILE A 1 94 ? -16.823 20.335 -0.275 1 93.91 94 ILE A CA 1
ATOM 752 C C . ILE A 1 94 ? -17.991 20.651 0.656 1 93.91 94 ILE A C 1
ATOM 754 O O . ILE A 1 94 ? -18.261 19.904 1.6 1 93.91 94 ILE A O 1
ATOM 758 N N . ILE A 1 95 ? -18.683 21.701 0.351 1 94.43 95 ILE A N 1
ATOM 759 C CA . ILE A 1 95 ? -19.814 22.117 1.173 1 94.43 95 ILE A CA 1
ATOM 760 C C . ILE A 1 95 ? -20.872 21.016 1.192 1 94.43 95 ILE A C 1
ATOM 762 O O . ILE A 1 95 ? -21.411 20.683 2.25 1 94.43 95 ILE A O 1
ATOM 766 N N . GLU A 1 96 ? -21.09 20.475 0.089 1 95.31 96 GLU A N 1
ATOM 767 C CA . GLU A 1 96 ? -22.078 19.404 -0.011 1 95.31 96 GLU A CA 1
ATOM 768 C C . GLU A 1 96 ? -21.682 18.207 0.848 1 95.31 96 GLU A C 1
ATOM 770 O O . GLU A 1 96 ? -22.507 17.666 1.587 1 95.31 96 GLU A O 1
ATOM 775 N N . LYS A 1 97 ? -20.511 17.801 0.769 1 95.75 97 LYS A N 1
ATOM 776 C CA . LYS A 1 97 ? -20.026 16.66 1.54 1 95.75 97 LYS A CA 1
ATOM 777 C C . LYS A 1 97 ? -20.08 16.946 3.038 1 95.75 97 LYS A C 1
ATOM 779 O O . LYS A 1 97 ? -20.451 16.076 3.829 1 95.75 97 LYS A O 1
ATOM 784 N N . VAL A 1 98 ? -19.729 18.162 3.387 1 96.78 98 VAL A N 1
ATOM 785 C CA . VAL A 1 98 ? -19.714 18.552 4.792 1 96.78 98 VAL A CA 1
ATOM 786 C C . VAL A 1 98 ? -21.138 18.558 5.342 1 96.78 98 VAL A C 1
ATOM 788 O O . VAL A 1 98 ? -21.386 18.067 6.447 1 96.78 98 VAL A O 1
ATOM 791 N N . LYS A 1 99 ? -22.022 19.067 4.56 1 96.93 99 LYS A N 1
ATOM 792 C CA . LYS A 1 99 ? -23.417 19.105 4.991 1 96.93 99 LYS A CA 1
ATOM 793 C C . LYS A 1 99 ? -23.97 17.697 5.187 1 96.93 99 LYS A C 1
ATOM 795 O O . LYS A 1 99 ? -24.653 17.425 6.177 1 96.93 99 LYS A O 1
ATOM 800 N N . LYS A 1 100 ? -23.697 16.844 4.264 1 97.25 100 LYS A N 1
ATOM 801 C CA . LYS A 1 100 ? -24.144 15.458 4.363 1 97.25 100 LYS A CA 1
ATOM 802 C C . LYS A 1 100 ? -23.534 14.769 5.58 1 97.25 100 LYS A C 1
ATOM 804 O O . LYS A 1 100 ? -24.212 14.009 6.274 1 97.25 100 LYS A O 1
ATOM 809 N N . MET A 1 101 ? -22.324 15.023 5.851 1 97.04 101 MET A N 1
ATOM 810 C CA . MET A 1 101 ? -21.618 14.461 7 1 97.04 101 MET A CA 1
ATOM 811 C C . MET A 1 101 ? -22.239 14.941 8.308 1 97.04 101 MET A C 1
ATOM 813 O O . MET A 1 101 ? -22.544 14.134 9.187 1 97.04 101 MET A O 1
ATOM 817 N N . MET A 1 102 ? -22.532 16.191 8.359 1 97.15 102 MET A N 1
ATOM 818 C CA . MET A 1 102 ? -23.018 16.786 9.6 1 97.15 102 MET A CA 1
ATOM 819 C C . MET A 1 102 ? -24.477 16.417 9.846 1 97.15 102 MET A C 1
ATOM 821 O O . MET A 1 102 ? -24.915 16.329 10.994 1 97.15 102 MET A O 1
ATOM 825 N N . ALA A 1 103 ? -25.2 16.18 8.78 1 97.19 103 ALA A N 1
ATOM 826 C CA . ALA A 1 103 ? -26.606 15.798 8.89 1 97.19 103 ALA A CA 1
ATOM 827 C C . ALA A 1 103 ? -26.759 14.486 9.654 1 97.19 103 ALA A C 1
ATOM 829 O O . ALA A 1 103 ? -27.838 14.182 10.168 1 97.19 103 ALA A O 1
ATOM 830 N N . THR A 1 104 ? -25.741 13.749 9.802 1 97.2 104 THR A N 1
ATOM 831 C CA . THR A 1 104 ? -25.798 12.46 10.483 1 97.2 104 THR A CA 1
ATOM 832 C C . THR A 1 104 ? -25.579 12.63 11.983 1 97.2 104 THR A C 1
ATOM 834 O O . THR A 1 104 ? -25.737 11.678 12.751 1 97.2 104 THR A O 1
ATOM 837 N N . GLY A 1 105 ? -25.158 13.847 12.441 1 96.19 105 GLY A N 1
ATOM 838 C CA . GLY A 1 105 ? -24.823 14.094 13.834 1 96.19 105 GLY A CA 1
ATOM 839 C C . GLY A 1 105 ? -23.368 13.809 14.158 1 96.19 105 GLY A C 1
ATOM 840 O O . GLY A 1 105 ? -23.017 13.588 15.319 1 96.19 105 GLY A O 1
ATOM 841 N N . PHE A 1 106 ? -22.565 13.853 13.191 1 97.12 106 PHE A N 1
ATOM 842 C CA . PHE A 1 106 ? -21.142 13.579 13.352 1 97.12 106 PHE A CA 1
ATOM 843 C C . PHE A 1 106 ? -20.524 14.514 14.385 1 97.12 106 PHE A C 1
ATOM 845 O O . PHE A 1 106 ? -20.787 15.719 14.375 1 97.12 106 PHE A O 1
ATOM 852 N N . ARG A 1 107 ? -19.596 13.899 15.253 1 95.15 107 ARG A N 1
ATOM 853 C CA . ARG A 1 107 ? -18.932 14.69 16.284 1 95.15 107 ARG A CA 1
ATOM 854 C C . ARG A 1 107 ? -17.477 14.262 16.45 1 95.15 107 ARG A C 1
ATOM 856 O O . ARG A 1 107 ? -16.827 14.622 17.434 1 95.15 107 ARG A O 1
ATOM 863 N N . GLY A 1 108 ? -16.982 13.428 15.578 1 96.58 108 GLY A N 1
ATOM 864 C CA . GLY A 1 108 ? -15.626 12.915 15.695 1 96.58 108 GLY A CA 1
ATOM 865 C C . GLY A 1 108 ? -14.58 13.86 15.134 1 96.58 108 GLY A C 1
ATOM 866 O O . GLY A 1 108 ? -14.767 15.079 15.147 1 96.58 108 GLY A O 1
ATOM 867 N N . ILE A 1 109 ? -13.443 13.339 14.753 1 97.98 109 ILE A N 1
ATOM 868 C CA . ILE A 1 109 ? -12.31 14.098 14.234 1 97.98 109 ILE A CA 1
ATOM 869 C C . ILE A 1 109 ? -12.291 14.017 12.709 1 97.98 109 ILE A C 1
ATOM 871 O O . ILE A 1 109 ? -12.547 12.957 12.134 1 97.98 109 ILE A O 1
ATOM 875 N N . VAL A 1 110 ? -11.991 15.126 12.065 1 98.25 110 VAL A N 1
ATOM 876 C CA . VAL A 1 110 ? -11.842 15.157 10.613 1 98.25 110 VAL A CA 1
ATOM 877 C C . VAL A 1 110 ? -10.365 15.291 10.248 1 98.25 110 VAL A C 1
ATOM 879 O O . VAL A 1 110 ? -9.695 16.231 10.681 1 98.25 110 VAL A O 1
ATOM 882 N N . LEU A 1 111 ? -9.889 14.357 9.524 1 97.79 111 LEU A N 1
ATOM 883 C CA . LEU A 1 111 ? -8.555 14.425 8.937 1 97.79 111 LEU A CA 1
ATOM 884 C C . LEU A 1 111 ? -8.627 14.829 7.469 1 97.79 111 LEU A C 1
ATOM 886 O O . LEU A 1 111 ? -9.213 14.115 6.652 1 97.79 111 LEU A O 1
ATOM 890 N N . VAL A 1 112 ? -8.004 15.912 7.155 1 95.93 112 VAL A N 1
ATOM 891 C CA . VAL A 1 112 ? -8.059 16.435 5.794 1 95.93 112 VAL A CA 1
ATOM 892 C C . VAL A 1 112 ? -6.8 16.028 5.032 1 95.93 112 VAL A C 1
ATOM 894 O O . VAL A 1 112 ? -5.699 16.481 5.352 1 95.93 112 VAL A O 1
ATOM 897 N N . ALA A 1 113 ? -6.988 15.2 4.089 1 92.06 113 ALA A N 1
ATOM 898 C CA . ALA A 1 113 ? -5.878 14.668 3.302 1 92.06 113 ALA A CA 1
ATOM 899 C C . ALA A 1 113 ? -6.044 15.006 1.823 1 92.06 113 ALA A C 1
ATOM 901 O O . ALA A 1 113 ? -6.268 14.117 0.998 1 92.06 113 ALA A O 1
ATOM 902 N N . THR A 1 114 ? -5.919 16.25 1.476 1 89.66 114 THR A N 1
ATOM 903 C CA . THR A 1 114 ? -6.103 16.736 0.114 1 89.66 114 THR A CA 1
ATOM 904 C C . THR A 1 114 ? -5.128 17.87 -0.192 1 89.66 114 THR A C 1
ATOM 906 O O . THR A 1 114 ? -4.444 18.367 0.705 1 89.66 114 THR A O 1
ATOM 909 N N . ALA A 1 115 ? -5.002 18.146 -1.523 1 85.82 115 ALA A N 1
ATOM 910 C CA . ALA A 1 115 ? -4.263 19.352 -1.885 1 85.82 115 ALA A CA 1
ATOM 911 C C . ALA A 1 115 ? -4.902 20.593 -1.269 1 85.82 115 ALA A C 1
ATOM 913 O O . ALA A 1 115 ? -6.127 20.672 -1.145 1 85.82 115 ALA A O 1
ATOM 914 N N . GLU A 1 116 ? -4.088 21.58 -0.87 1 87.58 116 GLU A N 1
ATOM 915 C CA . GLU A 1 116 ? -4.56 22.799 -0.219 1 87.58 116 GLU A CA 1
ATOM 916 C C . GLU A 1 116 ? -5.333 22.478 1.057 1 87.58 116 GLU A C 1
ATOM 918 O O . GLU A 1 116 ? -6.437 22.986 1.265 1 87.58 116 GLU A O 1
ATOM 923 N N . SER A 1 117 ? -4.811 21.612 1.774 1 91.36 117 SER A N 1
ATOM 924 C CA . SER A 1 117 ? -5.503 21.017 2.912 1 91.36 117 SER A CA 1
ATOM 925 C C . SER A 1 117 ? -5.89 22.077 3.939 1 91.36 117 SER A C 1
ATOM 927 O O . SER A 1 117 ? -6.94 21.976 4.576 1 91.36 117 SER A O 1
ATOM 929 N N . ASN A 1 118 ? -5.066 23.126 4.097 1 92.25 118 ASN A N 1
ATOM 930 C CA . ASN A 1 118 ? -5.384 24.169 5.067 1 92.25 118 ASN A CA 1
ATOM 931 C C . ASN A 1 118 ? -6.608 24.975 4.643 1 92.25 118 ASN A C 1
ATOM 933 O O . ASN A 1 118 ? -7.423 25.361 5.482 1 92.25 118 ASN A O 1
ATOM 937 N N . VAL A 1 119 ? -6.711 25.195 3.396 1 90.84 119 VAL A N 1
ATOM 938 C CA . VAL A 1 119 ? -7.876 25.889 2.859 1 90.84 119 VAL A CA 1
ATOM 939 C C . VAL A 1 119 ? -9.121 25.022 3.035 1 90.84 119 VAL A C 1
ATOM 941 O O . VAL A 1 119 ? -10.171 25.511 3.46 1 90.84 119 VAL A O 1
ATOM 944 N N . VAL A 1 120 ? -8.994 23.792 2.719 1 92.79 120 VAL A N 1
ATOM 945 C CA . VAL A 1 120 ? -10.111 22.86 2.826 1 92.79 120 VAL A CA 1
ATOM 946 C C . VAL A 1 120 ? -10.534 22.726 4.287 1 92.79 120 VAL A C 1
ATOM 948 O O . VAL A 1 120 ? -11.728 22.656 4.591 1 92.79 120 VAL A O 1
ATOM 951 N N . ALA A 1 121 ? -9.585 22.691 5.178 1 95.38 121 ALA A N 1
ATOM 952 C CA . ALA A 1 121 ? -9.879 22.616 6.607 1 95.38 121 ALA A CA 1
ATOM 953 C C . ALA A 1 121 ? -10.682 23.829 7.067 1 95.38 121 ALA A C 1
ATOM 955 O O . ALA A 1 121 ? -11.622 23.697 7.854 1 95.38 121 ALA A O 1
ATOM 956 N N . ALA A 1 122 ? -10.281 24.973 6.579 1 94.14 122 ALA A N 1
ATOM 957 C CA . ALA A 1 122 ? -11.004 26.194 6.925 1 94.14 122 ALA A CA 1
ATOM 958 C C . ALA A 1 122 ? -12.448 26.133 6.436 1 94.14 122 ALA A C 1
ATOM 960 O O . ALA A 1 122 ? -13.366 26.572 7.133 1 94.14 122 ALA A O 1
ATOM 961 N N . LEU A 1 123 ? -12.628 25.608 5.238 1 93.92 123 LEU A N 1
ATOM 962 C CA . LEU A 1 123 ? -13.97 25.458 4.687 1 93.92 123 LEU A CA 1
ATOM 963 C C . LEU A 1 123 ? -14.795 24.485 5.523 1 93.92 123 LEU A C 1
ATOM 965 O O . LEU A 1 123 ? -15.963 24.749 5.817 1 93.92 123 LEU A O 1
ATOM 969 N N . ILE A 1 124 ? -14.213 23.395 5.893 1 96.39 124 ILE A N 1
ATOM 970 C CA . ILE A 1 124 ? -14.906 22.403 6.708 1 96.39 124 ILE A CA 1
ATOM 971 C C . ILE A 1 124 ? -15.314 23.024 8.041 1 96.39 124 ILE A C 1
ATOM 973 O O . ILE A 1 124 ? -16.437 22.822 8.51 1 96.39 124 ILE A O 1
ATOM 977 N N . LYS A 1 125 ? -14.435 23.763 8.667 1 96.05 125 LYS A N 1
ATOM 978 C CA . LYS A 1 125 ? -14.769 24.433 9.921 1 96.05 125 LYS A CA 1
ATOM 979 C C . LYS A 1 125 ? -15.958 25.372 9.743 1 96.05 125 LYS A C 1
ATOM 981 O O . LYS A 1 125 ? -16.895 25.355 10.545 1 96.05 125 LYS A O 1
ATOM 986 N N . ARG A 1 126 ? -15.906 26.086 8.752 1 93.45 126 ARG A N 1
ATOM 987 C CA . ARG A 1 126 ? -16.916 27.108 8.497 1 93.45 126 ARG A CA 1
ATOM 988 C C . ARG A 1 126 ? -18.292 26.481 8.297 1 93.45 126 ARG A C 1
ATOM 990 O O . ARG A 1 126 ? -19.29 26.983 8.819 1 93.45 126 ARG A O 1
ATOM 997 N N . PHE A 1 127 ? -18.349 25.379 7.606 1 94.45 127 PHE A N 1
ATOM 998 C CA . PHE A 1 127 ? -19.641 24.869 7.164 1 94.45 127 PHE A CA 1
ATOM 999 C C . PHE A 1 127 ? -20.092 23.705 8.038 1 94.45 127 PHE A C 1
ATOM 1001 O O . PHE A 1 127 ? -21.255 23.299 7.989 1 94.45 127 PHE A O 1
ATOM 1008 N N . SER A 1 128 ? -19.25 23.184 8.808 1 95.41 128 SER A N 1
ATOM 1009 C CA . SER A 1 128 ? -19.606 22.054 9.659 1 95.41 128 SER A CA 1
ATOM 1010 C C . SER A 1 128 ? -20.029 22.521 11.048 1 95.41 128 SER A C 1
ATOM 1012 O O . SER A 1 128 ? -20.792 21.836 11.734 1 95.41 128 SER A O 1
ATOM 1014 N N . GLY A 1 129 ? -19.385 23.682 11.501 1 92.67 129 GLY A N 1
ATOM 1015 C CA . GLY A 1 129 ? -19.602 24.122 12.87 1 92.67 129 GLY A CA 1
ATOM 1016 C C . GLY A 1 129 ? -18.794 23.336 13.885 1 92.67 129 GLY A C 1
ATOM 1017 O O . GLY A 1 129 ? -18.934 23.542 15.092 1 92.67 129 GLY A O 1
ATOM 1018 N N . LEU A 1 130 ? -18.043 22.457 13.453 1 95.97 130 LEU A N 1
ATOM 1019 C CA . LEU A 1 130 ? -17.15 21.734 14.351 1 95.97 130 LEU A CA 1
ATOM 1020 C C . LEU A 1 130 ? -16.136 22.679 14.987 1 95.97 130 LEU A C 1
ATOM 1022 O O . LEU A 1 130 ? -15.796 23.713 14.408 1 95.97 130 LEU A O 1
ATOM 1026 N N . SER A 1 131 ? -15.738 22.258 16.177 1 96.37 131 SER A N 1
ATOM 1027 C CA . SER A 1 131 ? -14.639 23 16.786 1 96.37 131 SER A CA 1
ATOM 1028 C C . SER A 1 131 ? -13.342 22.805 16.008 1 96.37 131 SER A C 1
ATOM 1030 O O . SER A 1 131 ? -13.122 21.748 15.413 1 96.37 131 SER A O 1
ATOM 1032 N N . ALA A 1 132 ? -12.487 23.795 16.012 1 95.69 132 ALA A N 1
ATOM 1033 C CA . ALA A 1 132 ? -11.242 23.77 15.25 1 95.69 132 ALA A CA 1
ATOM 1034 C C . ALA A 1 132 ? -10.354 22.609 15.687 1 95.69 132 ALA A C 1
ATOM 1036 O O . ALA A 1 132 ? -9.623 22.038 14.874 1 95.69 132 ALA A O 1
ATOM 1037 N N . ASN A 1 133 ? -10.455 22.232 16.952 1 96.39 133 ASN A N 1
ATOM 1038 C CA . ASN A 1 133 ? -9.595 21.176 17.477 1 96.39 133 ASN A CA 1
ATOM 1039 C C . ASN A 1 133 ? -9.959 19.815 16.892 1 96.39 133 ASN A C 1
ATOM 1041 O O . ASN A 1 133 ? -9.188 18.86 17.003 1 96.39 133 ASN A O 1
ATOM 1045 N N . GLN A 1 134 ? -11.127 19.699 16.309 1 97.94 134 GLN A N 1
ATOM 1046 C CA . GLN A 1 134 ? -11.592 18.441 15.734 1 97.94 134 GLN A CA 1
ATOM 1047 C C . GLN A 1 134 ? -11.165 18.313 14.275 1 97.94 134 GLN A C 1
ATOM 1049 O O . GLN A 1 134 ? -11.405 17.283 13.641 1 97.94 134 GLN A O 1
ATOM 1054 N N . ILE A 1 135 ? -10.538 19.328 13.717 1 98.21 135 ILE A N 1
ATOM 1055 C CA . ILE A 1 135 ? -10.143 19.345 12.312 1 98.21 135 ILE A CA 1
ATOM 1056 C C . ILE A 1 135 ? -8.622 19.42 12.205 1 98.21 135 ILE A C 1
ATOM 1058 O O . ILE A 1 135 ? -8.007 20.38 12.676 1 98.21 135 ILE A O 1
ATOM 1062 N N . ILE A 1 136 ? -8.042 18.4 11.599 1 97.93 136 ILE A N 1
ATOM 1063 C CA . ILE A 1 136 ? -6.591 18.285 11.51 1 97.93 136 ILE A CA 1
ATOM 1064 C C . ILE A 1 136 ? -6.186 17.968 10.072 1 97.93 136 ILE A C 1
ATOM 1066 O O . ILE A 1 136 ? -6.818 17.142 9.41 1 97.93 136 ILE A O 1
ATOM 1070 N N . THR A 1 137 ? -5.225 18.647 9.537 1 96.25 137 THR A N 1
ATOM 1071 C CA . THR A 1 137 ? -4.652 18.281 8.247 1 96.25 137 THR A CA 1
ATOM 1072 C C . THR A 1 137 ? -3.334 17.536 8.431 1 96.25 137 THR A C 1
ATOM 1074 O O . THR A 1 137 ? -2.748 17.559 9.516 1 96.25 137 THR A O 1
ATOM 1077 N N . LEU A 1 138 ? -2.881 16.891 7.418 1 92.03 138 LEU A N 1
ATOM 1078 C CA . LEU A 1 138 ? -1.602 16.192 7.487 1 92.03 138 LEU A CA 1
ATOM 1079 C C . LEU A 1 138 ? -0.454 17.177 7.684 1 92.03 138 LEU A C 1
ATOM 1081 O O . LEU A 1 138 ? 0.582 16.824 8.252 1 92.03 138 LEU A O 1
ATOM 1085 N N . GLY A 1 139 ? -0.657 18.404 7.152 1 90.98 139 GLY A N 1
ATOM 1086 C CA . GLY A 1 139 ? 0.304 19.479 7.337 1 90.98 139 GLY A CA 1
ATOM 1087 C C . GLY A 1 139 ? 1.705 19.109 6.887 1 90.98 139 GLY A C 1
ATOM 1088 O O . GLY A 1 139 ? 1.895 18.609 5.776 1 90.98 139 GLY A O 1
ATOM 1089 N N . THR A 1 140 ? 2.7 19.365 7.771 1 91.1 140 THR A N 1
ATOM 1090 C CA . THR A 1 140 ? 4.096 19.162 7.398 1 91.1 140 THR A CA 1
ATOM 1091 C C . THR A 1 140 ? 4.669 17.932 8.097 1 91.1 140 THR A C 1
ATOM 1093 O O . THR A 1 140 ? 5.882 17.831 8.29 1 91.1 140 THR A O 1
ATOM 1096 N N . MET A 1 141 ? 3.752 17.083 8.512 1 90.66 141 MET A N 1
ATOM 1097 C CA . MET A 1 141 ? 4.203 15.878 9.203 1 90.66 141 MET A CA 1
ATOM 1098 C C . MET A 1 141 ? 5.18 15.088 8.339 1 90.66 141 MET A C 1
ATOM 1100 O O . MET A 1 141 ? 6.215 14.629 8.825 1 90.66 141 MET A O 1
ATOM 1104 N N . LEU A 1 142 ? 4.852 15.013 7.101 1 87.57 142 LEU A N 1
ATOM 1105 C CA . LEU A 1 142 ? 5.723 14.298 6.174 1 87.57 142 LEU A CA 1
ATOM 1106 C C . LEU A 1 142 ? 7.06 15.014 6.023 1 87.57 142 LEU A C 1
ATOM 1108 O O . LEU A 1 142 ? 8.119 14.393 6.14 1 87.57 142 LEU A O 1
ATOM 1112 N N . ALA A 1 143 ? 7.011 16.258 5.754 1 88.13 143 ALA A N 1
ATOM 1113 C CA . ALA A 1 143 ? 8.229 17.045 5.584 1 88.13 143 ALA A CA 1
ATOM 1114 C C . ALA A 1 143 ? 9.1 16.985 6.836 1 88.13 143 ALA A C 1
ATOM 1116 O O . ALA A 1 143 ? 10.329 16.977 6.745 1 88.13 143 ALA A O 1
ATOM 1117 N N . THR A 1 144 ? 8.455 17.008 7.948 1 90 144 THR A N 1
ATOM 1118 C CA . THR A 1 144 ? 9.186 16.922 9.207 1 90 144 THR A CA 1
ATOM 1119 C C . THR A 1 144 ? 9.92 15.589 9.316 1 90 144 THR A C 1
ATOM 1121 O O . THR A 1 144 ? 11.074 15.542 9.748 1 90 144 THR A O 1
ATOM 1124 N N . SER A 1 145 ? 9.23 14.589 8.967 1 87.28 145 SER A N 1
ATOM 1125 C CA . SER A 1 145 ? 9.883 13.284 8.994 1 87.28 145 SER A CA 1
ATOM 1126 C C . SER A 1 145 ? 11.086 13.249 8.057 1 87.28 145 SER A C 1
ATOM 1128 O O . SER A 1 145 ? 12.142 12.721 8.413 1 87.28 145 SER A O 1
ATOM 1130 N N . TYR A 1 146 ? 10.937 13.835 6.905 1 86.08 146 TYR A N 1
ATOM 1131 C CA . TYR A 1 146 ? 12.043 13.917 5.959 1 86.08 146 TYR A CA 1
ATOM 1132 C C . TYR A 1 146 ? 13.21 14.7 6.549 1 86.08 146 TYR A C 1
ATOM 1134 O O . TYR A 1 146 ? 14.369 14.306 6.4 1 86.08 146 TYR A O 1
ATOM 1142 N N . PHE A 1 147 ? 12.844 15.725 7.117 1 89.43 147 PHE A N 1
ATOM 1143 C CA . PHE A 1 147 ? 13.83 16.615 7.719 1 89.43 147 PHE A CA 1
ATOM 1144 C C . PHE A 1 147 ? 14.641 15.885 8.783 1 89.43 147 PHE A C 1
ATOM 1146 O O . PHE A 1 147 ? 15.871 15.958 8.792 1 89.43 147 PHE A O 1
ATOM 1153 N N . GLN A 1 148 ? 13.987 15.113 9.564 1 90.04 148 GLN A N 1
ATOM 1154 C CA . GLN A 1 148 ? 14.639 14.392 10.652 1 90.04 148 GLN A CA 1
ATOM 1155 C C . GLN A 1 148 ? 15.503 13.253 10.118 1 90.04 148 GLN A C 1
ATOM 1157 O O . GLN A 1 148 ? 16.6 13.009 10.625 1 90.04 148 GLN A O 1
ATOM 1162 N N . VAL A 1 149 ? 15.025 12.616 9.111 1 86.94 149 VAL A N 1
ATOM 1163 C CA . VAL A 1 149 ? 15.776 11.519 8.509 1 86.94 149 VAL A CA 1
ATOM 1164 C C . VAL A 1 149 ? 17.051 12.059 7.865 1 86.94 149 VAL A C 1
ATOM 1166 O O . VAL A 1 149 ? 18.129 11.482 8.03 1 86.94 149 VAL A O 1
ATOM 1169 N N . GLU A 1 150 ? 16.972 13.133 7.118 1 87.88 150 GLU A N 1
ATOM 1170 C CA . GLU A 1 150 ? 18.122 13.697 6.419 1 87.88 150 GLU A CA 1
ATOM 1171 C C . GLU A 1 150 ? 19.161 14.227 7.403 1 87.88 150 GLU A C 1
ATOM 1173 O O . GLU A 1 150 ? 20.365 14.107 7.168 1 87.88 150 GLU A O 1
ATOM 1178 N N . ILE A 1 151 ? 18.691 14.832 8.422 1 89.4 151 ILE A N 1
ATOM 1179 C CA . ILE A 1 151 ? 19.609 15.284 9.461 1 89.4 151 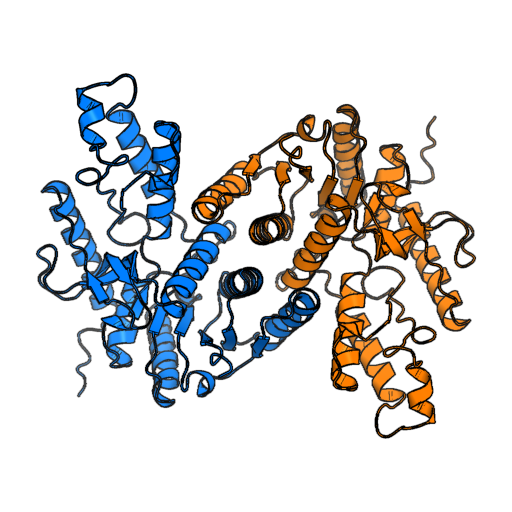ILE A CA 1
ATOM 1180 C C . ILE A 1 151 ? 20.328 14.084 10.073 1 89.4 151 ILE A C 1
ATOM 1182 O O . ILE A 1 151 ? 21.54 14.127 10.299 1 89.4 151 ILE A O 1
ATOM 1186 N N . ALA A 1 152 ? 19.544 13.08 10.375 1 87.71 152 ALA A N 1
ATOM 1187 C CA . ALA A 1 152 ? 20.1 11.866 10.967 1 87.71 152 ALA A CA 1
ATOM 1188 C C . ALA A 1 152 ? 21.195 11.277 10.082 1 87.71 152 ALA A C 1
ATOM 1190 O O . ALA A 1 152 ? 22.213 10.794 10.582 1 87.71 152 ALA A O 1
ATOM 1191 N N . LYS A 1 153 ? 21.013 11.301 8.823 1 84.35 153 LYS A N 1
ATOM 1192 C CA . LYS A 1 153 ? 22.013 10.806 7.881 1 84.35 153 LYS A CA 1
ATOM 1193 C C . LYS A 1 153 ? 23.293 11.634 7.952 1 84.35 153 LYS A C 1
ATOM 1195 O O . LYS A 1 153 ? 24.396 11.085 7.926 1 84.35 153 LYS A O 1
ATOM 1200 N N . LEU A 1 154 ? 23.128 12.924 7.968 1 84.56 154 LEU A N 1
ATOM 1201 C CA . LEU A 1 154 ? 24.257 13.847 7.999 1 84.56 154 LEU A CA 1
ATOM 1202 C C . LEU A 1 154 ? 25.115 13.614 9.238 1 84.56 154 LEU A C 1
ATOM 1204 O O . LEU A 1 154 ? 26.342 13.725 9.178 1 84.56 154 LEU A O 1
ATOM 1208 N N . PHE A 1 155 ? 24.485 13.277 10.327 1 86.75 155 PHE A N 1
ATOM 1209 C CA . PHE A 1 155 ? 25.197 13.148 11.593 1 86.75 155 PHE A CA 1
ATOM 1210 C C . PHE A 1 155 ? 25.433 11.682 11.935 1 86.75 155 PHE A C 1
ATOM 1212 O O . PHE A 1 155 ? 26.048 11.368 12.957 1 86.75 155 PHE A O 1
ATOM 1219 N N . LYS A 1 156 ? 24.9 10.771 11.137 1 85.07 156 LYS A N 1
ATOM 1220 C CA . LYS A 1 156 ? 25.054 9.329 11.304 1 85.07 156 LYS A CA 1
ATOM 1221 C C . LYS A 1 156 ? 24.476 8.866 12.638 1 85.07 156 LYS A C 1
ATOM 1223 O O . LYS A 1 156 ? 25.152 8.182 13.41 1 85.07 156 LYS A O 1
ATOM 1228 N N . ILE A 1 157 ? 23.323 9.321 12.969 1 85.44 157 ILE A N 1
ATOM 1229 C CA . ILE A 1 157 ? 22.587 8.923 14.164 1 85.44 157 ILE A CA 1
ATOM 1230 C C . ILE A 1 157 ? 21.185 8.459 13.776 1 85.44 157 ILE A C 1
ATOM 1232 O O . ILE A 1 157 ? 20.806 8.522 12.604 1 85.44 157 ILE A O 1
ATOM 1236 N N . SER A 1 158 ? 20.443 7.969 14.734 1 83.57 158 SER A N 1
ATOM 1237 C CA . SER A 1 158 ? 19.067 7.547 14.49 1 83.57 158 SER A CA 1
ATOM 1238 C C . SER A 1 158 ? 18.138 8.748 14.346 1 83.57 158 SER A C 1
ATOM 1240 O O . SER A 1 158 ? 18.269 9.732 15.077 1 83.57 158 SER A O 1
ATOM 1242 N N . PRO A 1 159 ? 17.272 8.655 13.406 1 85.78 159 PRO A N 1
ATOM 1243 C CA . PRO A 1 159 ? 16.303 9.743 13.256 1 85.78 159 PRO A CA 1
ATOM 1244 C C . PRO A 1 159 ? 15.478 9.976 14.519 1 85.78 159 PRO A C 1
ATOM 1246 O O . PRO A 1 159 ? 14.967 11.079 14.733 1 85.78 159 PRO A O 1
ATOM 1249 N N . LYS A 1 160 ? 15.35 9.035 15.33 1 82.25 160 LYS A N 1
ATOM 1250 C CA . LYS A 1 160 ? 14.566 9.146 16.556 1 82.25 160 LYS A CA 1
ATOM 1251 C C . LYS A 1 160 ? 15.236 10.084 17.555 1 82.25 160 LYS A C 1
ATOM 1253 O O . LYS A 1 160 ? 14.603 10.536 18.512 1 82.25 160 LYS A O 1
ATOM 1258 N N . ASN A 1 161 ? 16.452 10.392 17.315 1 87.67 161 ASN A N 1
ATOM 1259 C CA . ASN A 1 161 ? 17.192 11.269 18.216 1 87.67 161 ASN A CA 1
ATOM 1260 C C . ASN A 1 161 ? 17.288 12.688 17.664 1 87.67 161 ASN A C 1
ATOM 1262 O O . ASN A 1 161 ? 18.012 13.524 18.209 1 87.67 161 ASN A O 1
ATOM 1266 N N . VAL A 1 162 ? 16.663 12.856 16.604 1 89.22 162 VAL A N 1
ATOM 1267 C CA . VAL A 1 162 ? 16.632 14.179 15.991 1 89.22 162 VAL A CA 1
ATOM 1268 C C . VAL A 1 162 ? 15.317 14.877 16.334 1 89.22 162 VAL A C 1
ATOM 1270 O O . VAL A 1 162 ? 14.238 14.321 16.119 1 89.22 162 VAL A O 1
ATOM 1273 N N . HIS A 1 163 ? 15.445 16.031 16.937 1 89.79 163 HIS A N 1
ATOM 1274 C CA . HIS A 1 163 ? 14.276 16.858 17.215 1 89.79 163 HIS A CA 1
ATOM 1275 C C . HIS A 1 163 ? 14.275 18.118 16.355 1 89.79 163 HIS A C 1
ATOM 1277 O O . HIS A 1 163 ? 14.898 19.12 16.714 1 89.79 163 HIS A O 1
ATOM 1283 N N . GLY A 1 164 ? 13.665 18.09 15.295 1 91.91 164 GLY A N 1
ATOM 1284 C CA . GLY A 1 164 ? 13.494 19.182 14.349 1 91.91 164 GLY A CA 1
ATOM 1285 C C . GLY A 1 164 ? 12.149 19.158 13.647 1 91.91 164 GLY A C 1
ATOM 1286 O O . GLY A 1 164 ? 11.628 18.086 13.329 1 91.91 164 GLY A O 1
ATOM 1287 N N . TYR A 1 165 ? 11.685 20.396 13.401 1 93.24 165 TYR A N 1
ATOM 1288 C CA . TYR A 1 165 ? 10.329 20.485 12.871 1 93.24 165 TYR A CA 1
ATOM 1289 C C . TYR A 1 165 ? 10.283 21.377 11.636 1 93.24 165 TYR A C 1
ATOM 1291 O O . TYR A 1 165 ? 11.035 22.349 11.536 1 93.24 165 TYR A O 1
ATOM 1299 N N . ILE A 1 166 ? 9.472 20.986 10.745 1 93.23 166 ILE A N 1
ATOM 1300 C CA . ILE A 1 166 ? 9.083 21.835 9.623 1 93.23 166 ILE A CA 1
ATOM 1301 C C . ILE A 1 166 ? 7.688 22.406 9.867 1 93.23 166 ILE A C 1
ATOM 1303 O O . ILE A 1 166 ? 6.748 21.662 10.157 1 93.23 166 ILE A O 1
ATOM 1307 N N . ILE A 1 167 ? 7.583 23.727 9.791 1 94.62 167 ILE A N 1
ATOM 1308 C CA . ILE A 1 167 ? 6.284 24.351 10.016 1 94.62 167 ILE A CA 1
ATOM 1309 C C . ILE A 1 167 ? 5.873 25.147 8.779 1 94.62 167 ILE A C 1
ATOM 1311 O O . ILE A 1 167 ? 6.637 25.25 7.817 1 94.62 167 ILE A O 1
ATOM 1315 N N . GLY A 1 168 ? 4.628 25.666 8.784 1 92.9 168 GLY A N 1
ATOM 1316 C CA . GLY A 1 168 ? 4.135 26.432 7.65 1 92.9 168 GLY A CA 1
ATOM 1317 C C . GLY A 1 168 ? 3.002 25.743 6.913 1 92.9 168 GLY A C 1
ATOM 1318 O O . GLY A 1 168 ? 2.013 25.334 7.525 1 92.9 168 GLY A O 1
ATOM 1319 N N . ASP A 1 169 ? 3.144 25.728 5.704 1 87.53 169 ASP A N 1
ATOM 1320 C CA . ASP A 1 169 ? 2.117 25.129 4.857 1 87.53 169 ASP A CA 1
ATOM 1321 C C . ASP A 1 169 ? 2.7 24.015 3.991 1 87.53 169 ASP A C 1
ATOM 1323 O O . ASP A 1 169 ? 3.528 23.229 4.455 1 87.53 169 ASP A O 1
ATOM 1327 N N . ASN A 1 170 ? 2.147 23.82 2.887 1 72 170 ASN A N 1
ATOM 1328 C CA . ASN A 1 170 ? 2.634 22.76 2.011 1 72 170 ASN A CA 1
ATOM 1329 C C . ASN A 1 170 ? 3.539 23.31 0.913 1 72 170 ASN A C 1
ATOM 1331 O O . ASN A 1 170 ? 3.63 24.525 0.729 1 72 170 ASN A O 1
ATOM 1335 N N . ALA A 1 171 ? 4.307 22.452 0.305 1 64.88 171 ALA A N 1
ATOM 1336 C CA . ALA A 1 171 ? 5.166 22.74 -0.841 1 64.88 171 ALA A CA 1
ATOM 1337 C C . ALA A 1 171 ? 6.252 23.746 -0.472 1 64.88 171 ALA A C 1
ATOM 1339 O O . ALA A 1 171 ? 6.973 23.56 0.511 1 64.88 171 ALA A O 1
ATOM 1340 N N . GLU A 1 172 ? 6.186 24.891 -1.264 1 70.87 172 GLU A N 1
ATOM 1341 C CA . GLU A 1 172 ? 7.268 25.862 -1.141 1 70.87 172 GLU A CA 1
ATOM 1342 C C . GLU A 1 172 ? 7.072 26.756 0.08 1 70.87 172 GLU A C 1
ATOM 1344 O O . GLU A 1 172 ? 7.995 27.461 0.494 1 70.87 172 GLU A O 1
ATOM 1349 N N . ASP A 1 173 ? 6.026 26.566 0.728 1 85.94 173 ASP A N 1
ATOM 1350 C CA . ASP A 1 173 ? 5.729 27.415 1.877 1 85.94 173 ASP A CA 1
ATOM 1351 C C . ASP A 1 173 ? 6.007 26.682 3.188 1 85.94 173 ASP A C 1
ATOM 1353 O O . ASP A 1 173 ? 5.12 26.557 4.035 1 85.94 173 ASP A O 1
ATOM 1357 N N . VAL A 1 174 ? 7.225 26.156 3.276 1 89.78 174 VAL A N 1
ATOM 1358 C CA . VAL A 1 174 ? 7.613 25.441 4.488 1 89.78 174 VAL A CA 1
ATOM 1359 C C . VAL A 1 174 ? 8.863 26.081 5.088 1 89.78 174 VAL A C 1
ATOM 1361 O O . VAL A 1 174 ? 9.674 26.668 4.368 1 89.78 174 VAL A O 1
ATOM 1364 N N . ILE A 1 175 ? 9.009 25.991 6.401 1 92.48 175 ILE A N 1
ATOM 1365 C CA . ILE A 1 175 ? 10.115 26.577 7.15 1 92.48 175 ILE A CA 1
ATOM 1366 C C . ILE A 1 175 ? 10.773 25.509 8.02 1 92.48 175 ILE A C 1
ATOM 1368 O O . ILE A 1 175 ? 10.177 25.037 8.992 1 92.48 175 ILE A O 1
ATOM 1372 N N . PRO A 1 176 ? 11.986 25.134 7.622 1 93.38 176 PRO A N 1
ATOM 1373 C CA . PRO A 1 176 ? 12.74 24.368 8.616 1 93.38 176 PRO A CA 1
ATOM 1374 C C . PRO A 1 176 ? 13.125 25.201 9.836 1 93.38 176 PRO A C 1
ATOM 1376 O O . PRO A 1 176 ? 13.795 26.228 9.701 1 93.38 176 PRO A O 1
ATOM 1379 N N . VAL A 1 177 ? 12.725 24.789 11.011 1 94.12 177 VAL A N 1
ATOM 1380 C CA . VAL A 1 177 ? 13.004 25.565 12.214 1 94.12 177 VAL A CA 1
ATOM 1381 C C . VAL A 1 177 ? 14.361 25.161 12.786 1 94.12 177 VAL A C 1
ATOM 1383 O O . VAL A 1 177 ? 14.433 24.496 13.822 1 94.12 177 VAL A O 1
ATOM 1386 N N . TRP A 1 178 ? 15.387 25.664 12.255 1 92.58 178 TRP A N 1
ATOM 1387 C CA . TRP A 1 178 ? 16.755 25.34 12.646 1 92.58 178 TRP A CA 1
ATOM 1388 C C . TRP A 1 178 ? 17.05 25.835 14.058 1 92.58 178 TRP A C 1
ATOM 1390 O O . TRP A 1 178 ? 17.815 25.21 14.795 1 92.58 178 TRP A O 1
ATOM 1400 N N . SER A 1 179 ? 16.452 26.933 14.409 1 91.55 179 SER A N 1
ATOM 1401 C CA . SER A 1 179 ? 16.703 27.574 15.695 1 91.55 179 SER A CA 1
ATOM 1402 C C . SER A 1 179 ? 16.291 26.67 16.853 1 91.55 179 SER A C 1
ATOM 1404 O O . SER A 1 179 ? 16.766 26.838 17.978 1 91.55 179 SER A O 1
ATOM 1406 N N . ARG A 1 180 ? 15.439 25.685 16.541 1 91.11 180 ARG A N 1
ATOM 1407 C CA . ARG A 1 180 ? 14.958 24.783 17.583 1 91.11 180 ARG A CA 1
ATOM 1408 C C . ARG A 1 180 ? 15.211 23.327 17.207 1 91.11 180 ARG A C 1
ATOM 1410 O O . ARG A 1 180 ? 14.499 22.43 17.663 1 91.11 180 ARG A O 1
ATOM 1417 N N . ALA A 1 181 ? 16.128 23.104 16.399 1 92.06 181 ALA A N 1
ATOM 1418 C CA . ALA A 1 181 ? 16.516 21.744 16.036 1 92.06 181 ALA A CA 1
ATOM 1419 C C . ALA A 1 181 ? 17.619 21.225 16.954 1 92.06 181 ALA A C 1
ATOM 1421 O O . ALA A 1 181 ? 18.584 21.938 17.241 1 92.06 181 ALA A O 1
ATOM 1422 N N . PHE A 1 182 ? 17.414 20.017 17.393 1 91.64 182 PHE A N 1
ATOM 1423 C CA . PHE A 1 182 ? 18.332 19.46 18.38 1 91.64 182 PHE A CA 1
ATOM 1424 C C . PHE A 1 182 ? 18.722 18.034 18.011 1 91.64 182 PHE A C 1
ATOM 1426 O O . PHE A 1 182 ? 17.925 17.298 17.426 1 91.64 182 PHE A O 1
ATOM 1433 N N . LEU A 1 183 ? 19.839 17.668 18.315 1 89.34 183 LEU A N 1
ATOM 1434 C CA . LEU A 1 183 ? 20.298 16.284 18.343 1 89.34 183 LEU A CA 1
ATOM 1435 C C . LEU A 1 183 ? 20.419 15.78 19.777 1 89.34 183 LEU A C 1
ATOM 1437 O O . LEU A 1 183 ? 21.36 16.138 20.488 1 89.34 183 LEU A O 1
ATOM 1441 N N . GLY A 1 184 ? 19.418 15.019 20.071 1 83.51 184 GLY A N 1
ATOM 1442 C CA . GLY A 1 184 ? 19.317 14.727 21.492 1 83.51 184 GLY A CA 1
ATOM 1443 C C . GLY A 1 184 ? 19.042 15.957 22.336 1 83.51 184 GLY A C 1
ATOM 1444 O O . GLY A 1 184 ? 18.012 16.614 22.168 1 83.51 184 GLY A O 1
ATOM 1445 N N . GLY A 1 185 ? 19.951 16.537 22.951 1 83.95 185 GLY A N 1
ATOM 1446 C CA . GLY A 1 185 ? 19.823 17.724 23.781 1 83.95 185 GLY A CA 1
ATOM 1447 C C . GLY A 1 185 ? 20.709 18.868 23.326 1 83.95 185 GLY A C 1
ATOM 1448 O O . GLY A 1 185 ? 20.655 19.964 23.888 1 83.95 185 GLY A O 1
ATOM 1449 N N . LYS A 1 186 ? 21.39 18.611 22.301 1 88.59 186 LYS A N 1
ATOM 1450 C CA . LYS A 1 186 ? 22.314 19.639 21.832 1 88.59 186 LYS A CA 1
ATOM 1451 C C . LYS A 1 186 ? 21.775 20.335 20.585 1 88.59 186 LYS A C 1
ATOM 1453 O O . LYS A 1 186 ? 21.405 19.676 19.612 1 88.59 186 LYS A O 1
ATOM 1458 N N . PRO A 1 187 ? 21.797 21.61 20.616 1 90.61 187 PRO A N 1
ATOM 1459 C CA . PRO A 1 187 ? 21.338 22.34 19.432 1 90.61 187 PRO A CA 1
ATOM 1460 C C . PRO A 1 187 ? 22.211 22.084 18.205 1 90.61 187 PRO A C 1
ATOM 1462 O O . PRO A 1 187 ? 23.441 22.11 18.301 1 90.61 187 PRO A O 1
ATOM 1465 N N . ILE A 1 188 ? 21.539 21.876 17.076 1 89.85 188 ILE A N 1
ATOM 1466 C CA . ILE A 1 188 ? 22.251 21.559 15.843 1 89.85 188 ILE A CA 1
ATOM 1467 C C . ILE A 1 188 ? 23.126 22.741 15.434 1 89.85 188 ILE A C 1
ATOM 1469 O O . ILE A 1 188 ? 24.235 22.555 14.928 1 89.85 188 ILE A O 1
ATOM 1473 N N . LEU A 1 189 ? 22.699 23.964 15.662 1 88.27 189 LEU A N 1
ATOM 1474 C CA . LEU A 1 189 ? 23.42 25.162 15.247 1 88.27 189 LEU A CA 1
ATOM 1475 C C . LEU A 1 189 ? 24.714 25.319 16.039 1 88.27 189 LEU A C 1
ATOM 1477 O O . LEU A 1 189 ? 25.642 25.996 15.591 1 88.27 189 LEU A O 1
ATOM 1481 N N . SER A 1 190 ? 24.753 24.686 17.204 1 87.46 190 SER A N 1
ATOM 1482 C CA . SER A 1 190 ? 25.978 24.752 17.993 1 87.46 190 SER A CA 1
ATOM 1483 C C . SER A 1 190 ? 27.111 23.983 17.319 1 87.46 190 SER A C 1
ATOM 1485 O O . SER A 1 190 ? 28.287 24.283 17.538 1 87.46 190 SER A O 1
ATOM 1487 N N . TYR A 1 191 ? 26.764 23.034 16.57 1 82.88 191 TYR A N 1
ATOM 1488 C CA . TYR A 1 191 ? 27.77 22.247 15.866 1 82.88 191 TYR A CA 1
ATOM 1489 C C . TYR A 1 191 ? 28.444 23.072 14.776 1 82.88 191 TYR A C 1
ATOM 1491 O O . TYR A 1 191 ? 29.584 22.796 14.395 1 82.88 191 TYR A O 1
ATOM 1499 N N . LEU A 1 192 ? 27.705 24.015 14.229 1 80.44 192 LEU A N 1
ATOM 1500 C CA . LEU A 1 192 ? 28.278 24.872 13.197 1 80.44 192 LEU A CA 1
ATOM 1501 C C . LEU A 1 192 ? 29.481 25.64 13.733 1 80.44 192 LEU A C 1
ATOM 1503 O O . LEU A 1 192 ? 30.443 25.885 13.001 1 80.44 192 LEU A O 1
ATOM 1507 N N . ALA A 1 193 ? 29.361 25.976 14.989 1 78.57 193 ALA A N 1
ATOM 1508 C CA . ALA A 1 193 ? 30.436 26.741 15.614 1 78.57 193 ALA A CA 1
ATOM 1509 C C . ALA A 1 193 ? 31.545 25.821 16.118 1 78.57 193 ALA A C 1
ATOM 1511 O O . ALA A 1 193 ? 32.728 26.159 16.032 1 78.57 193 ALA A O 1
ATOM 1512 N N . GLU A 1 194 ? 31.243 24.708 16.523 1 82.79 194 GLU A N 1
ATOM 1513 C CA . GLU A 1 194 ? 32.178 23.85 17.244 1 82.79 194 GLU A CA 1
ATOM 1514 C C . GLU A 1 194 ? 32.918 22.917 16.29 1 82.79 194 GLU A C 1
ATOM 1516 O O . GLU A 1 194 ? 34.082 22.58 16.521 1 82.79 194 GLU A O 1
ATOM 1521 N N . ASP A 1 195 ? 32.229 22.433 15.291 1 75.71 195 ASP A N 1
ATOM 1522 C CA . ASP A 1 195 ? 32.825 21.429 14.415 1 75.71 195 ASP A CA 1
ATOM 1523 C C . ASP A 1 195 ? 32.362 21.614 12.972 1 75.71 195 ASP A C 1
ATOM 1525 O O . ASP A 1 195 ? 31.477 20.897 12.501 1 75.71 195 ASP A O 1
ATOM 1529 N N . GLN A 1 196 ? 32.97 22.518 12.318 1 71.78 196 GLN A N 1
ATOM 1530 C CA . GLN A 1 196 ? 32.598 22.844 10.945 1 71.78 196 GLN A CA 1
ATOM 1531 C C . GLN A 1 196 ? 32.854 21.665 10.011 1 71.78 196 GLN A C 1
ATOM 1533 O O . GLN A 1 196 ? 32.267 21.583 8.93 1 71.78 196 GLN A O 1
ATOM 1538 N N . LYS A 1 197 ? 33.668 20.764 10.507 1 67.96 197 LYS A N 1
ATOM 1539 C CA . LYS A 1 197 ? 33.987 19.613 9.667 1 67.96 197 LYS A CA 1
ATOM 1540 C C . LYS A 1 197 ? 32.83 18.62 9.631 1 67.96 197 LYS A C 1
ATOM 1542 O O . LYS A 1 197 ? 32.659 17.892 8.651 1 67.96 197 LYS A O 1
ATOM 1547 N N . ARG A 1 198 ? 32.189 18.747 10.665 1 75.47 198 ARG A N 1
ATOM 1548 C CA . ARG A 1 198 ? 31.1 17.782 10.775 1 75.47 198 ARG A CA 1
ATOM 1549 C C . ARG A 1 198 ? 29.871 18.254 10.004 1 75.47 198 ARG A C 1
ATOM 1551 O O . ARG A 1 198 ? 29.228 17.465 9.309 1 75.47 198 ARG A O 1
ATOM 1558 N N . ILE A 1 199 ? 29.538 19.589 10.225 1 80.76 199 ILE A N 1
ATOM 1559 C CA . ILE A 1 199 ? 28.392 20.17 9.534 1 80.76 199 ILE A CA 1
ATOM 1560 C C . ILE A 1 199 ? 28.669 21.638 9.219 1 80.76 199 ILE A C 1
ATOM 1562 O O . ILE A 1 199 ? 29.193 22.372 10.061 1 80.76 199 ILE A O 1
ATOM 1566 N N . SER A 1 200 ? 28.459 22.029 7.97 1 85.17 200 SER A N 1
ATOM 1567 C CA . SER A 1 200 ? 28.643 23.412 7.544 1 85.17 200 SER A CA 1
ATOM 1568 C C . SER A 1 200 ? 27.303 24.098 7.299 1 85.17 200 SER A C 1
ATOM 1570 O O . SER A 1 200 ? 26.264 23.438 7.236 1 85.17 200 SER A O 1
ATOM 1572 N N . ALA A 1 201 ? 27.395 25.415 7.278 1 84.41 201 ALA A N 1
ATOM 1573 C CA . ALA A 1 201 ? 26.205 26.188 6.93 1 84.41 201 ALA A CA 1
ATOM 1574 C C . ALA A 1 201 ? 25.671 25.786 5.558 1 84.41 201 ALA A C 1
ATOM 1576 O O . ALA A 1 201 ? 24.459 25.791 5.331 1 84.41 201 ALA A O 1
ATOM 1577 N N . GLU A 1 202 ? 26.528 25.44 4.722 1 87.59 202 GLU A N 1
ATOM 1578 C CA . GLU A 1 202 ? 26.157 25.006 3.378 1 87.59 202 GLU A CA 1
ATOM 1579 C C . GLU A 1 202 ? 25.376 23.696 3.417 1 87.59 202 GLU A C 1
ATOM 1581 O O . GLU A 1 202 ? 24.455 23.492 2.624 1 87.59 202 GLU A O 1
ATOM 1586 N N . ASP A 1 203 ? 25.805 22.862 4.301 1 87.79 203 ASP A N 1
ATOM 1587 C CA . ASP A 1 203 ? 25.091 21.599 4.462 1 87.79 203 ASP A CA 1
ATOM 1588 C C . ASP A 1 203 ? 23.638 21.838 4.864 1 87.79 203 ASP A C 1
ATOM 1590 O O . ASP A 1 203 ? 22.727 21.204 4.325 1 87.79 203 ASP A O 1
ATOM 1594 N N . LEU A 1 204 ? 23.497 22.71 5.763 1 86.68 204 LEU A N 1
ATOM 1595 C CA . LEU A 1 204 ? 22.156 23.01 6.25 1 86.68 204 LEU A CA 1
ATOM 1596 C C . LEU A 1 204 ? 21.323 23.687 5.166 1 86.68 204 LEU A C 1
ATOM 1598 O O . LEU A 1 204 ? 20.128 23.412 5.034 1 86.68 204 LEU A O 1
ATOM 1602 N N . GLN A 1 205 ? 21.932 24.561 4.445 1 87.43 205 GLN A N 1
ATOM 1603 C CA . GLN A 1 205 ? 21.249 25.231 3.344 1 87.43 205 GLN A CA 1
ATOM 1604 C C . GLN A 1 205 ? 20.828 24.233 2.269 1 87.43 205 GLN A C 1
ATOM 1606 O O . GLN A 1 205 ? 19.735 24.339 1.71 1 87.43 205 GLN A O 1
ATOM 1611 N N . ASN A 1 206 ? 21.702 23.374 2.009 1 87.88 206 ASN A N 1
ATOM 1612 C CA . ASN A 1 206 ? 21.396 22.34 1.027 1 87.88 206 ASN A CA 1
ATOM 1613 C C . ASN A 1 206 ? 20.226 21.469 1.476 1 87.88 206 ASN A C 1
ATOM 1615 O O . ASN A 1 206 ? 19.383 21.087 0.663 1 87.88 206 ASN A O 1
ATOM 1619 N N . LEU A 1 207 ? 20.258 21.165 2.682 1 87.07 207 LEU A N 1
ATOM 1620 C CA . LEU A 1 207 ? 19.169 20.368 3.237 1 87.07 207 LEU A CA 1
ATOM 1621 C C . LEU A 1 207 ? 17.847 21.124 3.159 1 87.07 207 LEU A C 1
ATOM 1623 O O . LEU A 1 207 ? 16.811 20.54 2.832 1 87.07 207 LEU A O 1
ATOM 1627 N N . THR A 1 208 ? 17.914 22.377 3.487 1 85.62 208 THR A N 1
ATOM 1628 C CA . THR A 1 208 ? 16.727 23.219 3.398 1 85.62 208 THR A CA 1
ATOM 1629 C C . THR A 1 208 ? 16.188 23.244 1.97 1 85.62 208 THR A C 1
ATOM 1631 O O . THR A 1 208 ? 14.983 23.094 1.753 1 85.62 208 THR A O 1
ATOM 1634 N N . LYS A 1 209 ? 17.017 23.396 1.061 1 83.16 209 LYS A N 1
ATOM 1635 C CA . LYS A 1 209 ? 16.631 23.428 -0.346 1 83.16 209 LYS A CA 1
ATOM 1636 C C . LYS A 1 209 ? 16.017 22.1 -0.778 1 83.16 209 LYS A C 1
ATOM 1638 O O . LYS A 1 209 ? 15.066 22.075 -1.563 1 83.16 209 LYS A O 1
ATOM 1643 N N . MET A 1 210 ? 16.568 21.129 -0.275 1 79.3 210 MET A N 1
ATOM 1644 C CA . MET A 1 210 ? 16.076 19.798 -0.618 1 79.3 210 MET A CA 1
ATOM 1645 C C . MET A 1 210 ? 14.665 19.584 -0.081 1 79.3 210 MET A C 1
ATOM 1647 O O . MET A 1 210 ? 13.794 19.081 -0.793 1 79.3 210 MET A O 1
ATOM 1651 N N . ILE A 1 211 ? 14.456 19.931 1.116 1 77.83 211 ILE A N 1
ATOM 1652 C CA . ILE A 1 211 ? 13.175 19.706 1.778 1 77.83 211 ILE A CA 1
ATOM 1653 C C . ILE A 1 211 ? 12.095 20.557 1.114 1 77.83 211 ILE A C 1
ATOM 1655 O O . ILE A 1 211 ? 10.949 20.122 0.979 1 77.83 211 ILE A O 1
ATOM 1659 N N . THR A 1 212 ? 12.528 21.805 0.749 1 73.68 212 THR A N 1
ATOM 1660 C CA . THR A 1 212 ? 11.572 22.734 0.155 1 73.68 212 THR A CA 1
ATOM 1661 C C . THR A 1 212 ? 11.188 22.288 -1.253 1 73.68 212 THR A C 1
ATOM 1663 O O . THR A 1 212 ? 10.167 22.722 -1.79 1 73.68 212 THR A O 1
ATOM 1666 N N . LYS A 1 213 ? 12.152 21.464 -1.815 1 63.78 213 LYS A N 1
ATOM 1667 C CA . LYS A 1 213 ? 11.893 21.004 -3.177 1 63.78 213 LYS A CA 1
ATOM 1668 C C . LYS A 1 213 ? 11.12 19.688 -3.175 1 63.78 213 LYS A C 1
ATOM 1670 O O . LYS A 1 213 ? 10.684 19.217 -4.227 1 63.78 213 LYS A O 1
ATOM 1675 N N . ILE A 1 214 ? 11.333 18.979 -2.138 1 57.66 214 ILE A N 1
ATOM 1676 C CA . ILE A 1 214 ? 10.604 17.718 -2.071 1 57.66 214 ILE A CA 1
ATOM 1677 C C . ILE A 1 214 ? 9.157 17.934 -2.507 1 57.66 214 ILE A C 1
ATOM 1679 O O . ILE A 1 214 ? 8.329 18.406 -1.723 1 57.66 214 ILE A O 1
ATOM 1683 N N . PRO A 1 215 ? 8.931 18.994 -3.325 1 51.16 215 PRO A N 1
ATOM 1684 C CA . PRO A 1 215 ? 7.662 19.549 -3.799 1 51.16 215 PRO A CA 1
ATOM 1685 C C . PRO A 1 215 ? 6.578 18.486 -3.966 1 51.16 215 PRO A C 1
ATOM 1687 O O . PRO A 1 215 ? 5.417 18.724 -3.624 1 51.16 215 PRO A O 1
ATOM 1690 N N . ASP A 1 216 ? 6.424 17.624 -5.19 1 52.1 216 ASP A N 1
ATOM 1691 C CA . ASP A 1 216 ? 5.085 17.436 -5.74 1 52.1 216 ASP A CA 1
ATOM 1692 C C . ASP A 1 216 ? 4.241 16.541 -4.836 1 52.1 216 ASP A C 1
ATOM 1694 O O . ASP A 1 216 ? 4.696 15.478 -4.406 1 52.1 216 ASP A O 1
ATOM 1698 N N . PHE A 1 217 ? 3.356 17.139 -4.194 1 58.24 217 PHE A N 1
ATOM 1699 C CA . PHE A 1 217 ? 2.383 16.723 -3.191 1 58.24 217 PHE A CA 1
ATOM 1700 C C . PHE A 1 217 ? 1.716 15.414 -3.594 1 58.24 217 PHE A C 1
ATOM 1702 O O . PHE A 1 217 ? 1.258 15.268 -4.729 1 58.24 217 PHE A O 1
ATOM 1709 N N . PRO A 1 218 ? 2.058 14.402 -2.821 1 57.53 218 PRO A N 1
ATOM 1710 C CA . PRO A 1 218 ? 1.402 13.114 -3.06 1 57.53 218 PRO A CA 1
ATOM 1711 C C . PRO A 1 218 ? -0.068 13.262 -3.443 1 57.53 218 PRO A C 1
ATOM 1713 O O . PRO A 1 218 ? -0.666 12.329 -3.984 1 57.53 218 PRO A O 1
ATOM 1716 N N . PHE A 1 219 ? -0.565 14.508 -3.186 1 59.01 219 PHE A N 1
ATOM 1717 C CA . PHE A 1 219 ? -1.996 14.636 -3.438 1 59.01 219 PHE A CA 1
ATOM 1718 C C . PHE A 1 219 ? -2.253 15.176 -4.839 1 59.01 219 PHE A C 1
ATOM 1720 O O . PHE A 1 219 ? -3.405 15.313 -5.255 1 59.01 219 PHE A O 1
ATOM 1727 N N . GLU A 1 220 ? -1.101 15.385 -5.616 1 57.61 220 GLU A N 1
ATOM 1728 C CA . GLU A 1 220 ? -1.289 15.838 -6.991 1 57.61 220 GLU A CA 1
ATOM 1729 C C . GLU A 1 220 ? -1.411 14.658 -7.95 1 57.61 220 GLU A C 1
ATOM 1731 O O . GLU A 1 220 ? -0.713 13.653 -7.797 1 57.61 220 GLU A O 1
ATOM 1736 N N . ASN A 1 221 ? -2.557 14.451 -8.481 1 51.48 221 ASN A N 1
ATOM 1737 C CA . ASN A 1 221 ? -2.868 13.372 -9.412 1 51.48 221 ASN A CA 1
ATOM 1738 C C . ASN A 1 221 ? -1.949 13.4 -10.631 1 51.48 221 ASN A C 1
ATOM 1740 O O . ASN A 1 221 ? -2.418 13.522 -11.764 1 51.48 221 ASN A O 1
ATOM 1744 N N . LYS A 1 222 ? -0.797 13.748 -10.509 1 49.1 222 LYS A N 1
ATOM 1745 C CA . LYS A 1 222 ? 0.061 13.728 -11.69 1 49.1 222 LYS A CA 1
ATOM 1746 C C . LYS A 1 222 ? 0.823 12.41 -11.794 1 49.1 222 LYS A C 1
ATOM 1748 O O . LYS A 1 222 ? 1.15 11.795 -10.778 1 49.1 222 LYS A O 1
ATOM 1753 N N . ASP A 1 223 ? 0.785 11.932 -12.975 1 46.51 223 ASP A N 1
ATOM 1754 C CA . ASP A 1 223 ? 1.684 10.842 -13.344 1 46.51 223 ASP A CA 1
ATOM 1755 C C . ASP A 1 223 ? 3.079 11.06 -12.763 1 46.51 223 ASP A C 1
ATOM 1757 O O . ASP A 1 223 ? 3.608 12.173 -12.806 1 46.51 223 ASP A O 1
ATOM 1761 N N . GLY A 1 224 ? 3.451 10.43 -11.664 1 50.83 224 GLY A N 1
ATOM 1762 C CA . GLY A 1 224 ? 4.795 10.64 -11.15 1 50.83 224 GLY A CA 1
ATOM 1763 C C . GLY A 1 224 ? 4.818 11.066 -9.694 1 50.83 224 GLY A C 1
ATOM 1764 O O . GLY A 1 224 ? 5.803 11.638 -9.225 1 50.83 224 GLY A O 1
ATOM 1765 N N . CYS A 1 225 ? 3.462 11.238 -9.288 1 53.98 225 CYS A N 1
ATOM 1766 C CA . CYS A 1 225 ? 3.449 11.582 -7.871 1 53.98 225 CYS A CA 1
ATOM 1767 C C . CYS A 1 225 ? 4.513 10.8 -7.11 1 53.98 225 CYS A C 1
ATOM 1769 O O . CYS A 1 225 ? 4.535 9.569 -7.155 1 53.98 225 CYS A O 1
ATOM 1771 N N . THR A 1 226 ? 5.424 11.774 -6.676 1 64.36 226 THR A N 1
ATOM 1772 C CA . THR A 1 226 ? 6.571 11.288 -5.917 1 64.36 226 THR A CA 1
ATOM 1773 C C . THR A 1 226 ? 6.229 11.178 -4.434 1 64.36 226 THR A C 1
ATOM 1775 O O . THR A 1 226 ? 5.353 11.889 -3.939 1 64.36 226 THR A O 1
ATOM 1778 N N . PHE A 1 227 ? 6.161 10.102 -3.735 1 80.74 227 PHE A N 1
ATOM 1779 C CA . PHE A 1 227 ? 6.196 9.854 -2.298 1 80.74 227 PHE A CA 1
ATOM 1780 C C . PHE A 1 227 ? 4.82 9.448 -1.785 1 80.74 227 PHE A C 1
ATOM 1782 O O . PHE A 1 227 ? 4.398 9.884 -0.712 1 80.74 227 PHE A O 1
ATOM 1789 N N . ARG A 1 228 ? 4.006 8.887 -2.553 1 86.42 228 ARG A N 1
ATOM 1790 C CA . ARG A 1 228 ? 2.672 8.413 -2.198 1 86.42 228 ARG A CA 1
ATOM 1791 C C . ARG A 1 228 ? 2.729 7.453 -1.014 1 86.42 228 ARG A C 1
ATOM 1793 O O . ARG A 1 228 ? 1.862 7.485 -0.139 1 86.42 228 ARG A O 1
ATOM 1800 N N . PHE A 1 229 ? 3.755 6.745 -0.972 1 88.88 229 PHE A N 1
ATOM 1801 C CA . PHE A 1 229 ? 3.834 5.708 0.05 1 88.88 229 PHE A CA 1
ATOM 1802 C C . PHE A 1 229 ? 4.189 6.31 1.405 1 88.88 229 PHE A C 1
ATOM 1804 O O . PHE A 1 229 ? 3.627 5.918 2.43 1 88.88 229 PHE A O 1
ATOM 1811 N N . SER A 1 230 ? 5.103 7.249 1.398 1 89.1 230 SER A N 1
ATOM 1812 C CA . SER A 1 230 ? 5.416 7.927 2.651 1 89.1 230 SER A CA 1
ATOM 1813 C C . SER A 1 230 ? 4.226 8.739 3.152 1 89.1 230 SER A C 1
ATOM 1815 O O . SER A 1 230 ? 3.973 8.802 4.357 1 89.1 230 SER A O 1
ATOM 1817 N N . THR A 1 231 ? 3.508 9.311 2.261 1 89.92 231 THR A N 1
ATOM 1818 C CA . THR A 1 231 ? 2.356 10.129 2.624 1 89.92 231 THR A CA 1
ATOM 1819 C C . THR A 1 231 ? 1.3 9.289 3.336 1 89.92 231 THR A C 1
ATOM 1821 O O . THR A 1 231 ? 0.808 9.671 4.399 1 89.92 231 THR A O 1
ATOM 1824 N N . VAL A 1 232 ? 0.966 8.135 2.751 1 92.26 232 VAL A N 1
ATOM 1825 C CA . VAL A 1 232 ? -0.092 7.321 3.341 1 92.26 232 VAL A CA 1
ATOM 1826 C C . VAL A 1 232 ? 0.406 6.686 4.637 1 92.26 232 VAL A C 1
ATOM 1828 O O . VAL A 1 232 ? -0.382 6.412 5.545 1 92.26 232 VAL A O 1
ATOM 1831 N N . THR A 1 233 ? 1.698 6.472 4.694 1 91.49 233 THR A N 1
ATOM 1832 C CA . THR A 1 233 ? 2.258 5.957 5.939 1 91.49 233 THR A CA 1
ATOM 1833 C C . THR A 1 233 ? 2.094 6.972 7.067 1 91.49 233 THR A C 1
ATOM 1835 O O . THR A 1 233 ? 1.687 6.616 8.175 1 91.49 233 THR A O 1
ATOM 1838 N N . VAL A 1 234 ? 2.407 8.19 6.779 1 92.09 234 VAL A N 1
ATOM 1839 C CA . VAL A 1 234 ? 2.28 9.25 7.774 1 92.09 234 VAL A CA 1
ATOM 1840 C C . VAL A 1 234 ? 0.81 9.442 8.141 1 92.09 234 VAL A C 1
ATOM 1842 O O . VAL A 1 234 ? 0.478 9.648 9.31 1 92.09 234 VAL A O 1
ATOM 1845 N N . LEU A 1 235 ? -0.042 9.387 7.184 1 94.17 235 LEU A N 1
ATOM 1846 C CA . LEU A 1 235 ? -1.472 9.52 7.439 1 94.17 235 LEU A CA 1
ATOM 1847 C C . LEU A 1 235 ? -1.971 8.393 8.338 1 94.17 235 LEU A C 1
ATOM 1849 O O . LEU A 1 235 ? -2.791 8.622 9.23 1 94.17 235 LEU A O 1
ATOM 1853 N N . ALA A 1 236 ? -1.527 7.201 8.05 1 94.04 236 ALA A N 1
ATOM 1854 C CA . ALA A 1 236 ? -1.897 6.059 8.881 1 94.04 236 ALA A CA 1
ATOM 1855 C C . ALA A 1 236 ? -1.37 6.221 10.303 1 94.04 236 ALA A C 1
ATOM 1857 O O . ALA A 1 236 ? -2.043 5.85 11.268 1 94.04 236 ALA A O 1
ATOM 1858 N N . GLU A 1 237 ? -0.159 6.727 10.433 1 93.06 237 GLU A N 1
ATOM 1859 C CA . GLU A 1 237 ? 0.411 6.988 11.752 1 93.06 237 GLU A CA 1
ATOM 1860 C C . GLU A 1 237 ? -0.435 7.993 12.529 1 93.06 237 GLU A C 1
ATOM 1862 O O . GLU A 1 237 ? -0.693 7.807 13.719 1 93.06 237 GLU A O 1
ATOM 1867 N N . LEU A 1 238 ? -0.754 9.022 11.861 1 95.22 238 LEU A N 1
ATOM 1868 C CA . LEU A 1 238 ? -1.592 10.032 12.498 1 95.22 238 LEU A CA 1
ATOM 1869 C C . LEU A 1 238 ? -2.92 9.431 12.947 1 95.22 238 LEU A C 1
ATOM 1871 O O . LEU A 1 238 ? -3.405 9.735 14.04 1 95.22 238 LEU A O 1
ATOM 1875 N N . THR A 1 239 ? -3.516 8.628 12.137 1 95.85 239 THR A N 1
ATOM 1876 C CA . THR A 1 239 ? -4.753 7.93 12.472 1 95.85 239 THR A CA 1
ATOM 1877 C C . THR A 1 239 ? -4.575 7.091 13.734 1 95.85 239 THR A C 1
ATOM 1879 O O . THR A 1 239 ? -5.433 7.104 14.62 1 95.85 239 THR A O 1
ATOM 1882 N N . GLU A 1 240 ? -3.519 6.417 13.763 1 93.75 240 GLU A N 1
ATOM 1883 C CA . GLU A 1 240 ? -3.223 5.57 14.914 1 93.75 240 GLU A CA 1
ATOM 1884 C C . GLU A 1 240 ? -3.081 6.399 16.187 1 93.75 240 GLU A C 1
ATOM 1886 O O . GLU A 1 240 ? -3.572 6.006 17.248 1 93.75 240 GLU A O 1
ATOM 1891 N N . VAL A 1 241 ? -2.354 7.488 16.105 1 94.22 241 VAL A N 1
ATOM 1892 C CA . VAL A 1 241 ? -2.142 8.378 17.242 1 94.22 241 VAL A CA 1
ATOM 1893 C C . VAL A 1 241 ? -3.489 8.825 17.806 1 94.22 241 VAL A C 1
ATOM 1895 O O . VAL A 1 241 ? -3.674 8.871 19.025 1 94.22 241 VAL A O 1
ATOM 1898 N N . ILE A 1 242 ? -4.414 9.129 16.948 1 95.76 242 ILE A N 1
ATOM 1899 C CA . ILE A 1 242 ? -5.73 9.597 17.368 1 95.76 242 ILE A CA 1
ATOM 1900 C C . ILE A 1 242 ? -6.515 8.443 17.987 1 95.76 242 ILE A C 1
ATOM 1902 O O . ILE A 1 242 ? -7.088 8.584 19.07 1 95.76 242 ILE A O 1
ATOM 1906 N N . LEU A 1 243 ? -6.538 7.307 17.352 1 94.03 243 LEU A N 1
ATOM 1907 C CA . LEU A 1 243 ? -7.332 6.167 17.797 1 94.03 243 LEU A CA 1
ATOM 1908 C C . LEU A 1 243 ? -6.829 5.645 19.138 1 94.03 243 LEU A C 1
ATOM 1910 O O . LEU A 1 243 ? -7.617 5.167 19.958 1 94.03 243 LEU A O 1
ATOM 1914 N N . ARG A 1 244 ? -5.535 5.82 19.366 1 92.64 244 ARG A N 1
ATOM 1915 C CA . ARG A 1 244 ? -4.938 5.284 20.584 1 92.64 244 ARG A CA 1
ATOM 1916 C C . ARG A 1 244 ? -4.788 6.369 21.645 1 92.64 244 ARG A C 1
ATOM 1918 O O . ARG A 1 244 ? -4.287 6.109 22.741 1 92.64 244 ARG A O 1
ATOM 1925 N N . ASP A 1 245 ? -5.103 7.49 21.332 1 93.45 245 ASP A N 1
ATOM 1926 C CA . ASP A 1 245 ? -5.002 8.62 22.25 1 93.45 245 ASP A CA 1
ATOM 1927 C C . ASP A 1 245 ? -3.586 8.753 22.804 1 93.45 245 ASP A C 1
ATOM 1929 O O . ASP A 1 245 ? -3.391 8.796 24.021 1 93.45 245 ASP A O 1
ATOM 1933 N N . GLU A 1 246 ? -2.637 8.816 21.923 1 92.01 246 GLU A N 1
ATOM 1934 C CA . GLU A 1 246 ? -1.232 8.721 22.308 1 92.01 246 GLU A CA 1
ATOM 1935 C C . GLU A 1 246 ? -0.707 10.06 22.818 1 92.01 246 GLU A C 1
ATOM 1937 O O . GLU A 1 246 ? 0.357 10.12 23.438 1 92.01 246 GLU A O 1
ATOM 1942 N N . ALA A 1 247 ? -1.372 11.132 22.587 1 91.03 247 ALA A N 1
ATOM 1943 C CA . ALA A 1 247 ? -0.936 12.467 22.988 1 91.03 247 ALA A CA 1
ATOM 1944 C C . ALA A 1 247 ? 0.468 12.764 22.469 1 91.03 247 ALA A C 1
ATOM 1946 O O . ALA A 1 247 ? 1.343 13.18 23.232 1 91.03 247 ALA A O 1
ATOM 1947 N N . ARG A 1 248 ? 0.715 12.598 21.252 1 91.41 248 ARG A N 1
ATOM 1948 C CA . ARG A 1 248 ? 2.018 12.772 20.619 1 91.41 248 ARG A CA 1
ATOM 1949 C C . ARG A 1 248 ? 2.145 14.158 19.996 1 91.41 248 ARG A C 1
ATOM 1951 O O . ARG A 1 248 ? 1.166 14.706 19.485 1 91.41 248 ARG A O 1
ATOM 1958 N N . VAL A 1 249 ? 3.32 14.638 20.07 1 91.99 249 VAL A N 1
ATOM 1959 C CA . VAL A 1 249 ? 3.599 15.91 19.413 1 91.99 249 VAL A CA 1
ATOM 1960 C C . VAL A 1 249 ? 3.901 15.673 17.935 1 91.99 249 VAL A C 1
ATOM 1962 O O . VAL A 1 249 ? 4.863 14.981 17.594 1 91.99 249 VAL A O 1
ATOM 1965 N N . ILE A 1 250 ? 3.104 16.282 17.076 1 94.25 250 ILE A N 1
ATOM 1966 C CA . ILE A 1 250 ? 3.231 16.116 15.632 1 94.25 250 ILE A CA 1
ATOM 1967 C C . ILE A 1 250 ? 3.018 17.46 14.937 1 94.25 250 ILE A C 1
ATOM 1969 O O . ILE A 1 250 ? 2.283 18.315 15.438 1 94.25 250 ILE A O 1
ATOM 1973 N N . THR A 1 251 ? 3.762 17.651 13.88 1 94.18 251 THR A N 1
ATOM 1974 C CA . THR A 1 251 ? 3.567 18.877 13.113 1 94.18 251 THR A CA 1
ATOM 1975 C C . THR A 1 251 ? 2.431 18.711 12.108 1 94.18 251 THR A C 1
ATOM 1977 O O . THR A 1 251 ? 2.633 18.169 11.019 1 94.18 251 THR A O 1
ATOM 1980 N N . VAL A 1 252 ? 1.286 19.141 12.402 1 95.72 252 VAL A N 1
ATOM 1981 C CA . VAL A 1 252 ? 0.094 19.007 11.571 1 95.72 252 VAL A CA 1
ATOM 1982 C C . VAL A 1 252 ? -0.537 20.379 11.347 1 95.72 252 VAL A C 1
ATOM 1984 O O . VAL A 1 252 ? -0.154 21.358 11.991 1 95.72 252 VAL A O 1
ATOM 1987 N N . GLY A 1 253 ? -1.394 20.403 10.384 1 95.83 253 GLY A N 1
ATOM 1988 C CA . GLY A 1 253 ? -2.152 21.625 10.172 1 95.83 253 GLY A CA 1
ATOM 1989 C C . GLY A 1 253 ? -3.299 21.793 11.15 1 95.83 253 GLY A C 1
ATOM 1990 O O . GLY A 1 253 ? -4.176 20.931 11.241 1 95.83 253 GLY A O 1
ATOM 1991 N N . VAL A 1 254 ? -3.301 22.894 11.882 1 96.54 254 VAL A N 1
ATOM 1992 C CA . VAL A 1 254 ? -4.307 23.198 12.895 1 96.54 254 VAL A CA 1
ATOM 1993 C C . VAL A 1 254 ? -4.642 24.688 12.859 1 96.54 254 VAL A C 1
ATOM 1995 O O . VAL A 1 254 ? -3.914 25.48 12.255 1 96.54 254 VAL A O 1
ATOM 1998 N N . GLU A 1 255 ? -5.742 24.973 13.413 1 96.42 255 GLU A N 1
ATOM 1999 C CA . GLU A 1 255 ? -6.06 26.394 13.512 1 96.42 255 GLU A CA 1
ATOM 2000 C C . GLU A 1 255 ? -5.246 27.067 14.613 1 96.42 255 GLU A C 1
ATOM 2002 O O . GLU A 1 255 ? -5.241 26.609 15.757 1 96.42 255 GLU A O 1
ATOM 2007 N N . VAL A 1 256 ? -4.573 28.102 14.195 1 94.76 256 VAL A N 1
ATOM 2008 C CA . VAL A 1 256 ? -3.789 28.908 15.125 1 94.76 256 VAL A CA 1
ATOM 2009 C C . VAL A 1 256 ? -4.425 30.288 15.275 1 94.76 256 VAL A C 1
ATOM 2011 O O . VAL A 1 256 ? -4.694 30.967 14.281 1 94.76 256 VAL A O 1
ATOM 2014 N N . LYS A 1 257 ? -4.732 30.751 16.415 1 88.15 257 LYS A N 1
ATOM 2015 C CA . LYS A 1 257 ? -5.388 32.035 16.646 1 88.15 257 LYS A CA 1
ATOM 2016 C C . LYS A 1 257 ? -4.416 33.05 17.239 1 88.15 257 LYS A C 1
ATOM 2018 O O . LYS A 1 257 ? -4.257 34.15 16.707 1 88.15 257 LYS A O 1
ATOM 2023 N N . GLU A 1 258 ? -3.814 32.834 18.375 1 84.36 258 GLU A N 1
ATOM 2024 C CA . GLU A 1 258 ? -3.017 33.836 19.076 1 84.36 258 GLU A CA 1
ATOM 2025 C C . GLU A 1 258 ? -1.549 33.424 19.146 1 84.36 258 GLU A C 1
ATOM 2027 O O . GLU A 1 258 ? -0.673 34.264 19.36 1 84.36 258 GLU A O 1
ATOM 2032 N N . ALA A 1 259 ? -1.372 32.303 18.846 1 86.51 259 ALA A N 1
ATOM 2033 C CA . ALA A 1 259 ? 0.003 31.82 18.93 1 86.51 259 ALA A CA 1
ATOM 2034 C C . ALA A 1 259 ? 0.841 32.345 17.767 1 86.51 259 ALA A C 1
ATOM 2036 O O . ALA A 1 259 ? 0.298 32.758 16.739 1 86.51 259 ALA A O 1
ATOM 2037 N N . TYR A 1 260 ? 2.218 32.54 17.936 1 91.12 260 TYR A N 1
ATOM 2038 C CA . TYR A 1 260 ? 3.197 32.95 16.935 1 91.12 260 TYR A CA 1
ATOM 2039 C C . TYR A 1 260 ? 2.924 34.371 16.455 1 91.12 260 TYR A C 1
ATOM 2041 O O . TYR A 1 260 ? 3.321 34.746 15.349 1 91.12 260 TYR A O 1
ATOM 2049 N N . GLY A 1 261 ? 2.079 35.102 17.194 1 87.38 261 GLY A N 1
ATOM 2050 C CA . GLY A 1 261 ? 1.791 36.489 16.865 1 87.38 261 GLY A CA 1
ATOM 2051 C C . GLY A 1 261 ? 0.845 36.639 15.689 1 87.38 261 GLY A C 1
ATOM 2052 O O . GLY A 1 261 ? 0.795 37.696 15.057 1 87.38 261 GLY A O 1
ATOM 2053 N N . LEU A 1 262 ? 0.188 35.611 15.387 1 89.2 262 LEU A N 1
ATOM 2054 C CA . LEU A 1 262 ? -0.773 35.684 14.292 1 89.2 262 LEU A CA 1
ATOM 2055 C C . LEU A 1 262 ? -2.064 36.357 14.746 1 89.2 262 LEU A C 1
ATOM 2057 O O . LEU A 1 262 ? -2.58 36.056 15.824 1 89.2 262 LEU A O 1
ATOM 2061 N N . GLU A 1 263 ? -2.539 37.242 14.032 1 84.07 263 GLU A N 1
ATOM 2062 C CA . GLU A 1 263 ? -3.642 38.097 14.461 1 84.07 263 GLU A CA 1
ATOM 2063 C C . GLU A 1 263 ? -4.99 37.432 14.201 1 84.07 263 GLU A C 1
ATOM 2065 O O . GLU A 1 263 ? -5.94 37.623 14.963 1 84.07 263 GLU A O 1
ATOM 2070 N N . ASN A 1 264 ? -5.112 36.736 13.107 1 89.06 264 ASN A N 1
ATOM 2071 C CA . ASN A 1 264 ? -6.362 36.086 12.726 1 89.06 264 ASN A CA 1
ATOM 2072 C C . ASN A 1 264 ? -6.226 34.566 12.722 1 89.06 264 ASN A C 1
ATOM 2074 O O . ASN A 1 264 ? -5.141 34.037 12.477 1 89.06 264 ASN A O 1
ATOM 2078 N N . PRO A 1 265 ? -7.343 33.952 13.079 1 93.1 265 PRO A N 1
ATOM 2079 C CA . PRO A 1 265 ? -7.286 32.49 13.011 1 93.1 265 PRO A CA 1
ATOM 2080 C C . PRO A 1 265 ? -6.92 31.978 11.619 1 93.1 265 PRO A C 1
ATOM 2082 O O . PRO A 1 265 ? -7.425 32.491 10.617 1 93.1 265 PRO A O 1
ATOM 2085 N N . VAL A 1 266 ? -6.005 31.073 11.595 1 94.45 266 VAL A N 1
ATOM 2086 C CA . VAL A 1 266 ? -5.553 30.53 10.318 1 94.45 266 VAL A CA 1
ATOM 2087 C C . VAL A 1 266 ? -5.092 29.086 10.505 1 94.45 266 VAL A C 1
ATOM 2089 O O . VAL A 1 266 ? -4.494 28.747 11.529 1 94.45 266 VAL A O 1
ATOM 2092 N N . PHE A 1 267 ? -5.488 28.279 9.591 1 95.47 267 PHE A N 1
ATOM 2093 C CA . PHE A 1 267 ? -4.929 26.933 9.598 1 95.47 267 PHE A CA 1
ATOM 2094 C C . PHE A 1 267 ? -3.499 26.938 9.071 1 95.47 267 PHE A C 1
ATOM 2096 O O . PHE A 1 267 ? -3.24 27.425 7.968 1 95.47 267 PHE A O 1
ATOM 2103 N N . ILE A 1 268 ? -2.583 26.426 9.824 1 94.99 268 ILE A N 1
ATOM 2104 C CA . ILE A 1 268 ? -1.167 26.363 9.48 1 94.99 268 ILE A CA 1
ATOM 2105 C C . ILE A 1 268 ? -0.509 25.197 10.213 1 94.99 268 ILE A C 1
ATOM 2107 O O . ILE A 1 268 ? -1.035 24.71 11.217 1 94.99 268 ILE A O 1
ATOM 2111 N N . SER A 1 269 ? 0.542 24.704 9.671 1 95.49 269 SER A N 1
ATOM 2112 C CA . SER A 1 269 ? 1.189 23.529 10.245 1 95.49 269 SER A CA 1
ATOM 2113 C C . SER A 1 269 ? 2.176 23.921 11.34 1 95.49 269 SER A C 1
ATOM 2115 O O . SER A 1 269 ? 3.122 24.671 11.09 1 95.49 269 SER A O 1
ATOM 2117 N N . VAL A 1 270 ? 1.98 23.451 12.53 1 95.62 270 VAL A N 1
ATOM 2118 C CA . VAL A 1 270 ? 2.828 23.68 13.695 1 95.62 270 VAL A CA 1
ATOM 2119 C C . VAL A 1 270 ? 2.789 22.458 14.611 1 95.62 270 VAL A C 1
ATOM 2121 O O . VAL A 1 270 ? 1.906 21.607 14.482 1 95.62 270 VAL A O 1
ATOM 2124 N N . PRO A 1 271 ? 3.78 22.299 15.456 1 95.39 271 PRO A N 1
ATOM 2125 C CA . PRO A 1 271 ? 3.718 21.184 16.405 1 95.39 271 PRO A CA 1
ATOM 2126 C C . PRO A 1 271 ? 2.521 21.279 17.349 1 95.39 271 PRO A C 1
ATOM 2128 O O . PRO A 1 271 ? 2.246 22.35 17.897 1 95.39 271 PRO A O 1
ATOM 2131 N N . ALA A 1 272 ? 1.83 20.235 17.474 1 96.16 272 ALA A N 1
ATOM 2132 C CA . ALA A 1 272 ? 0.673 20.153 18.363 1 96.16 272 ALA A CA 1
ATOM 2133 C C . ALA A 1 272 ? 0.57 18.772 19.003 1 96.16 272 ALA A C 1
ATOM 2135 O O . ALA A 1 272 ? 1.067 17.787 18.452 1 96.16 272 ALA A O 1
ATOM 2136 N N . VAL A 1 273 ? 0.031 18.715 20.158 1 95.98 273 VAL A N 1
ATOM 2137 C CA . VAL A 1 273 ? -0.242 17.453 20.838 1 95.98 273 VAL A CA 1
ATOM 2138 C C . VAL A 1 273 ? -1.562 16.872 20.337 1 95.98 273 VAL A C 1
ATOM 2140 O O . VAL A 1 273 ? -2.615 17.501 20.467 1 95.98 273 VAL A O 1
ATOM 2143 N N . ILE A 1 274 ? -1.494 15.699 19.791 1 96.63 274 ILE A N 1
ATOM 2144 C CA . ILE A 1 274 ? -2.658 15.097 19.151 1 96.63 274 ILE A CA 1
ATOM 2145 C C . ILE A 1 274 ? -3.105 13.87 19.942 1 96.63 274 ILE A C 1
ATOM 2147 O O . ILE A 1 274 ? -2.284 13.028 20.311 1 96.63 274 ILE A O 1
ATOM 2151 N N . GLY A 1 275 ? -4.391 13.749 20.19 1 94.74 275 GLY A N 1
ATOM 2152 C CA . GLY A 1 275 ? -5.004 12.603 20.843 1 94.74 275 GLY A CA 1
ATOM 2153 C C . GLY A 1 275 ? -6.385 12.278 20.304 1 94.74 275 GLY A C 1
ATOM 2154 O O . GLY A 1 275 ? -6.746 12.708 19.207 1 94.74 275 GLY A O 1
ATOM 2155 N N . ALA A 1 276 ? -7.158 11.534 21.084 1 93.53 276 ALA A N 1
ATOM 2156 C CA . ALA A 1 276 ? -8.458 11.037 20.644 1 93.53 276 ALA A CA 1
ATOM 2157 C C . ALA A 1 276 ? -9.452 12.182 20.467 1 93.53 276 ALA A C 1
ATOM 2159 O O . ALA A 1 276 ? -10.406 12.07 19.693 1 93.53 276 ALA A O 1
ATOM 2160 N N . GLU A 1 277 ? -9.183 13.301 21.067 1 93.75 277 GLU A N 1
ATOM 2161 C CA . GLU A 1 277 ? -10.08 14.449 20.98 1 93.75 277 GLU A CA 1
ATOM 2162 C C . GLU A 1 277 ? -9.591 15.455 19.943 1 93.75 277 GLU A C 1
ATOM 2164 O O . GLU A 1 277 ? -10.167 16.535 19.799 1 93.75 277 GLU A O 1
ATOM 2169 N N . GLY A 1 278 ? -8.572 15.043 19.232 1 96.21 278 GLY A N 1
ATOM 2170 C CA . GLY A 1 278 ? -7.983 15.955 18.265 1 96.21 278 GLY A CA 1
ATOM 2171 C C . GLY A 1 278 ? -6.822 16.754 18.827 1 96.21 278 GLY A C 1
ATOM 2172 O O . GLY A 1 278 ? -5.927 16.193 19.463 1 96.21 278 GLY A O 1
ATOM 2173 N N . VAL A 1 279 ? -6.826 18.012 18.571 1 96.31 279 VAL A N 1
ATOM 2174 C CA . VAL A 1 279 ? -5.754 18.888 19.034 1 96.31 279 VAL A CA 1
ATOM 2175 C C . VAL A 1 279 ? -5.957 19.218 20.511 1 96.31 279 VAL A C 1
ATOM 2177 O O . VAL A 1 279 ? -6.926 19.887 20.877 1 96.31 279 VAL A O 1
ATOM 2180 N N . ARG A 1 280 ? -5.071 18.808 21.291 1 94.8 280 ARG A N 1
ATOM 2181 C CA . ARG A 1 280 ? -5.163 19.075 22.723 1 94.8 280 ARG A CA 1
ATOM 2182 C C . ARG A 1 280 ? -4.525 20.416 23.072 1 94.8 280 ARG A C 1
ATOM 2184 O O . ARG A 1 280 ? -5.083 21.19 23.852 1 94.8 280 ARG A O 1
ATOM 2191 N N . GLU A 1 281 ? -3.362 20.543 22.478 1 93.11 281 GLU A N 1
ATOM 2192 C CA . GLU A 1 281 ? -2.628 21.777 22.742 1 93.11 281 GLU A CA 1
ATOM 2193 C C . GLU A 1 281 ? -1.605 22.056 21.645 1 93.11 281 GLU A C 1
ATOM 2195 O O . GLU A 1 281 ? -1.13 21.132 20.982 1 93.11 281 GLU A O 1
ATOM 2200 N N . LEU A 1 282 ? -1.386 23.348 21.463 1 93.4 282 LEU A N 1
ATOM 2201 C CA . LEU A 1 282 ? -0.313 23.77 20.569 1 93.4 282 LEU A CA 1
ATOM 2202 C C . LEU A 1 282 ? 1.014 23.855 21.315 1 93.4 282 LEU A C 1
ATOM 2204 O O . LEU A 1 282 ? 1.059 24.314 22.459 1 93.4 282 LEU A O 1
ATOM 2208 N N . LEU A 1 283 ? 2 23.345 20.735 1 90.73 283 LEU A N 1
ATOM 2209 C CA . LEU A 1 283 ? 3.35 23.55 21.25 1 90.73 283 LEU A CA 1
ATOM 2210 C C . LEU A 1 283 ? 4.054 24.673 20.496 1 90.73 283 LEU A C 1
ATOM 2212 O O . LEU A 1 283 ? 4.732 24.425 19.496 1 90.73 283 LEU A O 1
ATOM 2216 N N . GLU A 1 284 ? 3.988 25.784 21.065 1 91.76 284 GLU A N 1
ATOM 2217 C CA . GLU A 1 284 ? 4.547 26.956 20.399 1 91.76 284 GLU A CA 1
ATOM 2218 C C . GLU A 1 284 ? 6.07 26.967 20.489 1 91.76 284 GLU A C 1
ATOM 2220 O O . GLU A 1 284 ? 6.633 26.908 21.584 1 91.76 284 GLU A O 1
ATOM 2225 N N . LEU A 1 285 ? 6.616 27.028 19.379 1 91.34 285 LEU A N 1
ATOM 2226 C CA . LEU A 1 285 ? 8.07 27.113 19.306 1 91.34 285 LEU A CA 1
ATOM 2227 C C . LEU A 1 285 ? 8.535 28.562 19.41 1 91.34 285 LEU A C 1
ATOM 2229 O O . LEU A 1 285 ? 7.872 29.469 18.903 1 91.34 285 LEU A O 1
ATOM 2233 N N . ASN A 1 286 ? 9.638 28.734 20.105 1 91.51 286 ASN A N 1
ATOM 2234 C CA . ASN A 1 286 ? 10.299 30.034 20.048 1 91.51 286 ASN A CA 1
ATOM 2235 C C . ASN A 1 286 ? 11.116 30.191 18.769 1 91.51 286 ASN A C 1
ATOM 2237 O O . ASN A 1 286 ? 12.268 29.757 18.706 1 91.51 286 ASN A O 1
ATOM 2241 N N . LEU A 1 287 ? 10.577 30.903 17.874 1 94.49 287 LEU A N 1
ATOM 2242 C CA . LEU A 1 287 ? 11.182 31.031 16.552 1 94.49 287 LEU A CA 1
ATOM 2243 C C . LEU A 1 287 ? 12.161 32.199 16.513 1 94.49 287 LEU A C 1
ATOM 2245 O O . LEU A 1 287 ? 12.012 33.165 17.265 1 94.49 287 LEU A O 1
ATOM 2249 N N . SER A 1 288 ? 13.127 32.097 15.684 1 94.31 288 SER A N 1
ATOM 2250 C CA . SER A 1 288 ? 13.945 33.266 15.378 1 94.31 288 SER A CA 1
ATOM 2251 C C . SER A 1 288 ? 13.127 34.343 14.674 1 94.31 288 SER A C 1
ATOM 2253 O O . SER A 1 288 ? 12.03 34.074 14.18 1 94.31 288 SER A O 1
ATOM 2255 N N . ASP A 1 289 ? 13.664 35.541 14.611 1 94.69 289 ASP A N 1
ATOM 2256 C CA . ASP A 1 289 ? 12.96 36.649 13.973 1 94.69 289 ASP A CA 1
ATOM 2257 C C . ASP A 1 289 ? 12.663 36.339 12.507 1 94.69 289 ASP A C 1
ATOM 2259 O O . ASP A 1 289 ? 11.571 36.63 12.015 1 94.69 289 ASP A O 1
ATOM 2263 N N . ASP A 1 290 ? 13.625 35.782 11.847 1 94.61 290 ASP A N 1
ATOM 2264 C CA . ASP A 1 290 ? 13.457 35.456 10.434 1 94.61 290 ASP A CA 1
ATOM 2265 C C . ASP A 1 290 ? 12.381 34.389 10.242 1 94.61 290 ASP A C 1
ATOM 2267 O O . ASP A 1 290 ? 11.553 34.492 9.334 1 94.61 290 ASP A O 1
ATOM 2271 N N . GLU A 1 291 ? 12.427 33.386 11.062 1 94.24 291 GLU A N 1
ATOM 2272 C CA . GLU A 1 291 ? 11.439 32.313 10.992 1 94.24 291 GLU A CA 1
ATOM 2273 C C . GLU A 1 291 ? 10.037 32.833 11.295 1 94.24 291 GLU A C 1
ATOM 2275 O O . GLU A 1 291 ? 9.067 32.427 10.652 1 94.24 291 GLU A O 1
ATOM 2280 N N . GLN A 1 292 ? 9.95 33.739 12.243 1 94.66 292 GLN A N 1
ATOM 2281 C CA . GLN A 1 292 ? 8.672 34.342 12.608 1 94.66 292 GLN A CA 1
ATOM 2282 C C . GLN A 1 292 ? 8.098 35.155 11.451 1 94.66 292 GLN A C 1
ATOM 2284 O O . GLN A 1 292 ? 6.901 35.079 11.166 1 94.66 292 GLN A O 1
ATOM 2289 N N . LYS A 1 293 ? 8.934 35.947 10.904 1 95.18 293 LYS A N 1
ATOM 2290 C CA . LYS A 1 293 ? 8.519 36.758 9.763 1 95.18 293 LYS A CA 1
ATOM 2291 C C . LYS A 1 293 ? 8.016 35.882 8.62 1 95.18 293 LYS A C 1
ATOM 2293 O O . LYS A 1 293 ? 6.986 36.179 8.01 1 95.18 293 LYS A O 1
A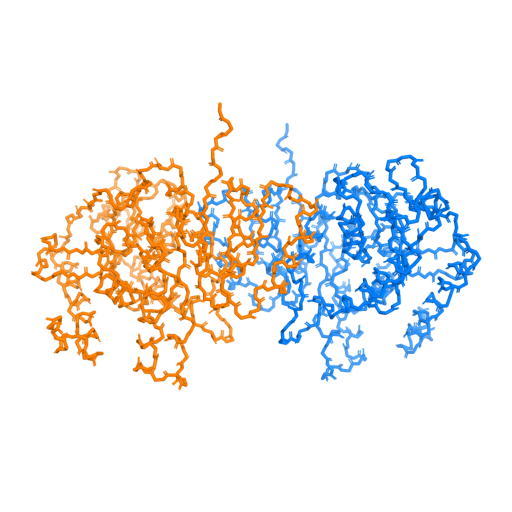TOM 2298 N N . GLU A 1 294 ? 8.744 34.825 8.334 1 94.16 294 GLU A N 1
ATOM 2299 C CA . GLU A 1 294 ? 8.362 33.913 7.26 1 94.16 294 GLU A CA 1
ATOM 2300 C C . GLU A 1 294 ? 7.027 33.237 7.558 1 94.16 294 GLU A C 1
ATOM 2302 O O . GLU A 1 294 ? 6.2 33.062 6.661 1 94.16 294 GLU A O 1
ATOM 2307 N N . LEU A 1 295 ? 6.846 32.805 8.781 1 95.06 295 LEU A N 1
ATOM 2308 C CA . LEU A 1 295 ? 5.601 32.154 9.174 1 95.06 295 LEU A CA 1
ATOM 2309 C C . LEU A 1 295 ? 4.412 33.087 8.973 1 95.06 295 LEU A C 1
ATOM 2311 O O . LEU A 1 295 ? 3.354 32.66 8.505 1 95.06 295 LEU A O 1
ATOM 2315 N N . LYS A 1 296 ? 4.574 34.349 9.336 1 94.11 296 LYS A N 1
ATOM 2316 C CA . LYS A 1 296 ? 3.522 35.345 9.158 1 94.11 296 LYS A CA 1
ATOM 2317 C C . LYS A 1 296 ? 3.176 35.521 7.682 1 94.11 296 LYS A C 1
ATOM 2319 O O . LYS A 1 296 ? 2.007 35.686 7.329 1 94.11 296 LYS A O 1
ATOM 2324 N N . GLN A 1 297 ? 4.193 35.493 6.862 1 94.05 297 GLN A N 1
ATOM 2325 C CA . GLN A 1 297 ? 3.977 35.619 5.425 1 94.05 297 GLN A CA 1
ATOM 2326 C C . GLN A 1 297 ? 3.182 34.435 4.882 1 94.05 297 GLN A C 1
ATOM 2328 O O . GLN A 1 297 ? 2.285 34.609 4.055 1 94.05 297 GLN A O 1
ATOM 2333 N N . ILE A 1 298 ? 3.549 33.276 5.341 1 93.2 298 ILE A N 1
ATOM 2334 C CA . ILE A 1 298 ? 2.856 32.07 4.901 1 93.2 298 ILE A CA 1
ATOM 2335 C C . ILE A 1 298 ? 1.399 32.117 5.355 1 93.2 298 ILE A C 1
ATOM 2337 O O . ILE A 1 298 ? 0.491 31.79 4.586 1 93.2 298 ILE A O 1
ATOM 2341 N N . ALA A 1 299 ? 1.157 32.486 6.576 1 92.96 299 ALA A N 1
ATOM 2342 C CA . ALA A 1 299 ? -0.194 32.605 7.119 1 92.96 299 ALA A CA 1
ATOM 2343 C C . ALA A 1 299 ? -1.027 33.592 6.306 1 92.96 299 ALA A C 1
ATOM 2345 O O . ALA A 1 299 ? -2.209 33.353 6.05 1 92.96 299 ALA A O 1
ATOM 2346 N N . ALA A 1 300 ? -0.415 34.694 5.936 1 91.69 300 ALA A N 1
ATOM 2347 C CA . ALA A 1 300 ? -1.101 35.712 5.145 1 91.69 300 ALA A CA 1
ATOM 2348 C C . ALA A 1 300 ? -1.507 35.164 3.78 1 91.69 300 ALA A C 1
ATOM 2350 O O . ALA A 1 300 ? -2.593 35.466 3.28 1 91.69 300 ALA A O 1
ATOM 2351 N N . LYS A 1 301 ? -0.636 34.439 3.199 1 90.39 301 LYS A N 1
ATOM 2352 C CA . LYS A 1 301 ? -0.931 33.833 1.904 1 90.39 301 LYS A CA 1
ATOM 2353 C C . LYS A 1 301 ? -2.135 32.899 1.995 1 90.39 301 LYS A C 1
ATOM 2355 O O . LYS A 1 301 ? -2.971 32.865 1.089 1 90.39 301 LYS A O 1
ATOM 2360 N N . THR A 1 302 ? -2.147 32.098 3.017 1 88.27 302 THR A N 1
ATOM 2361 C CA . THR A 1 302 ? -3.257 31.174 3.225 1 88.27 302 THR A CA 1
ATOM 2362 C C . THR A 1 302 ? -4.569 31.935 3.393 1 88.27 302 THR A C 1
ATOM 2364 O O . THR A 1 302 ? -5.595 31.544 2.832 1 88.27 302 THR A O 1
ATOM 2367 N N . THR A 1 303 ? -4.535 32.977 4.133 1 87.96 303 THR A N 1
ATOM 2368 C CA . THR A 1 303 ? -5.714 33.808 4.353 1 87.96 303 THR A CA 1
ATOM 2369 C C . THR A 1 303 ? -6.178 34.445 3.046 1 87.96 303 THR A C 1
ATOM 2371 O O . THR A 1 303 ? -7.379 34.522 2.779 1 87.96 303 THR A O 1
ATOM 2374 N N . GLU A 1 304 ? -5.258 34.886 2.289 1 88.62 304 GLU A N 1
ATOM 2375 C CA . GLU A 1 304 ? -5.576 35.495 1.002 1 88.62 304 GLU A CA 1
ATOM 2376 C C . GLU A 1 304 ? -6.262 34.497 0.073 1 88.62 304 GLU A C 1
ATOM 2378 O O . GLU A 1 304 ? -7.203 34.851 -0.641 1 88.62 304 GLU A O 1
ATOM 2383 N N . LYS A 1 305 ? -5.76 33.302 0.056 1 85.46 305 LYS A N 1
ATOM 2384 C CA . LYS A 1 305 ? -6.369 32.258 -0.763 1 85.46 305 LYS A CA 1
ATOM 2385 C C . LYS A 1 305 ? -7.813 32.001 -0.342 1 85.46 305 LYS A C 1
ATOM 2387 O O . LYS A 1 305 ? -8.679 31.764 -1.187 1 85.46 305 LYS A O 1
ATOM 2392 N N . LEU A 1 306 ? -8.046 32.007 0.889 1 87.18 306 LEU A N 1
ATOM 2393 C CA . LEU A 1 306 ? -9.385 31.793 1.427 1 87.18 306 LEU A CA 1
ATOM 2394 C C . LEU A 1 306 ? -10.316 32.937 1.04 1 87.18 306 LEU A C 1
ATOM 2396 O O . LEU A 1 306 ? -11.488 32.71 0.729 1 87.18 306 LEU A O 1
ATOM 2400 N N . GLU A 1 307 ? -9.775 34.098 1.075 1 85.33 307 GLU A N 1
ATOM 2401 C CA . GLU A 1 307 ? -10.561 35.275 0.715 1 85.33 307 GLU A CA 1
ATOM 2402 C C . GLU A 1 307 ? -10.93 35.26 -0.765 1 85.33 307 GLU A C 1
ATOM 2404 O O . GLU A 1 307 ? -12.03 35.672 -1.14 1 85.33 307 GLU A O 1
ATOM 2409 N N . GLU A 1 308 ? -9.956 34.84 -1.528 1 83.65 308 GLU A N 1
ATOM 2410 C CA . GLU A 1 308 ? -10.207 34.747 -2.963 1 83.65 308 GLU A CA 1
ATOM 2411 C C . GLU A 1 308 ? -11.347 33.778 -3.263 1 83.65 308 GLU A C 1
ATOM 2413 O O . GLU A 1 308 ? -12.084 33.96 -4.234 1 83.65 308 GLU A O 1
ATOM 2418 N 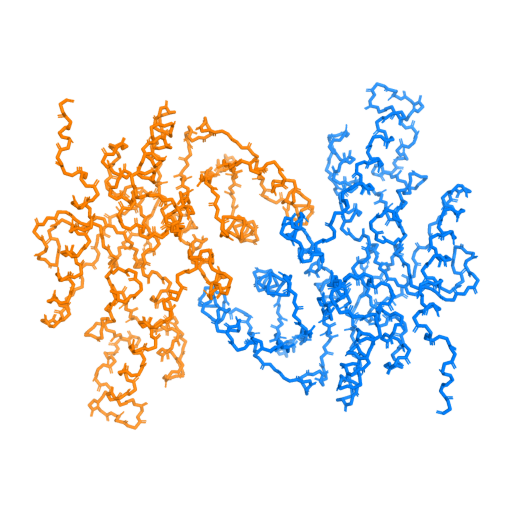N . LEU A 1 309 ? -11.36 32.734 -2.569 1 79.19 309 LEU A N 1
ATOM 2419 C CA . LEU A 1 309 ? -12.442 31.776 -2.768 1 79.19 309 LEU A CA 1
ATOM 2420 C C . LEU A 1 309 ? -13.761 32.329 -2.24 1 79.19 309 LEU A C 1
ATOM 2422 O O . LEU A 1 309 ? -14.808 31.694 -2.386 1 79.19 309 LEU A O 1
ATOM 2426 N N . GLN A 1 310 ? -13.849 33.74 -2.166 1 61.6 310 GLN A N 1
ATOM 2427 C CA . GLN A 1 310 ? -15.003 34.536 -1.759 1 61.6 310 GLN A CA 1
ATOM 2428 C C . GLN A 1 310 ? -15.658 33.955 -0.509 1 61.6 310 GLN A C 1
ATOM 2430 O O . GLN A 1 310 ? -16.875 34.055 -0.337 1 61.6 310 GLN A O 1
ATOM 2435 N N . LEU A 1 311 ? -15.027 33.134 0.176 1 57.28 311 LEU A N 1
ATOM 2436 C CA . LEU A 1 311 ? -15.595 32.523 1.373 1 57.28 311 LEU A CA 1
ATOM 2437 C C . LEU A 1 311 ? -15.872 33.576 2.441 1 57.28 311 LEU A C 1
ATOM 2439 O O . LEU A 1 311 ? -16.537 33.292 3.44 1 57.28 311 LEU A O 1
ATOM 2443 N N . ASN A 1 312 ? -15.18 34.684 2.617 1 46.05 312 ASN A N 1
ATOM 2444 C CA . ASN A 1 312 ? -15.473 35.711 3.611 1 46.05 312 ASN A CA 1
ATOM 2445 C C . ASN A 1 312 ? -16.808 36.396 3.332 1 46.05 312 ASN A C 1
ATOM 2447 O O . ASN A 1 312 ? -17.298 37.169 4.156 1 46.05 312 ASN A O 1
ATOM 2451 N N . LYS A 1 313 ? -17.25 36.858 2.243 1 43.63 313 LYS A N 1
ATOM 2452 C CA . LYS A 1 313 ? -18.405 37.722 2.016 1 43.63 313 LYS A CA 1
ATOM 2453 C C . LYS A 1 313 ? -19.702 37.021 2.412 1 43.63 313 LYS A C 1
ATOM 2455 O O . LYS A 1 313 ? -20.771 37.635 2.41 1 43.63 313 LYS A O 1
ATOM 2460 N N . GLY A 1 314 ? -20.076 35.822 2.01 1 37.58 314 GLY A N 1
ATOM 2461 C CA . GLY A 1 314 ? -21.43 35.388 2.317 1 37.58 314 GLY A CA 1
ATOM 2462 C C . GLY A 1 314 ? -21.651 35.126 3.795 1 37.58 314 GLY A C 1
ATOM 2463 O O . GLY A 1 314 ? -20.992 34.267 4.384 1 37.58 314 GLY A O 1
ATOM 2464 N N . GLY A 1 315 ? -21.869 36.061 4.661 1 31.95 315 GLY A N 1
ATOM 2465 C CA . GLY A 1 315 ? -22.538 36.068 5.952 1 31.95 315 GLY A CA 1
ATOM 2466 C C . GLY A 1 315 ? -23.469 34.886 6.148 1 31.95 315 GLY A C 1
ATOM 2467 O O . GLY A 1 315 ? -24.058 34.387 5.187 1 31.95 315 GLY A O 1
ATOM 2468 N N . ILE A 1 316 ? -23.271 33.967 7.118 1 30.14 316 ILE A N 1
ATOM 2469 C CA . ILE A 1 316 ? -24.387 33.301 7.781 1 30.14 316 ILE A CA 1
ATOM 2470 C C . ILE A 1 316 ? -25.575 34.255 7.876 1 30.14 316 ILE A C 1
ATOM 2472 O O . ILE A 1 316 ? -25.531 35.239 8.618 1 30.14 316 ILE A O 1
ATOM 2476 N N . SER A 1 317 ? -26.249 34.99 6.863 1 24.27 317 SER A N 1
ATOM 2477 C CA . SER A 1 317 ? -27.615 35.24 7.309 1 24.27 317 SER A CA 1
ATOM 2478 C C . SER A 1 317 ? -28.345 33.936 7.615 1 24.27 317 SER A C 1
ATOM 2480 O O . SER A 1 317 ? -28.112 32.92 6.958 1 24.27 317 SER A O 1
ATOM 2482 N N . MET B 1 1 ? 23.449 -15.765 17.1 1 30.9 1 MET B N 1
ATOM 2483 C CA . MET B 1 1 ? 24.055 -15.266 15.869 1 30.9 1 MET B CA 1
ATOM 2484 C C . MET B 1 1 ? 23.073 -14.396 15.093 1 30.9 1 MET B C 1
ATOM 2486 O O . MET B 1 1 ? 21.889 -14.724 14.995 1 30.9 1 MET B O 1
ATOM 2490 N N . PRO B 1 2 ? 23.247 -13.139 14.904 1 40.75 2 PRO B N 1
ATOM 2491 C CA . PRO B 1 2 ? 22.232 -12.244 14.343 1 40.75 2 PRO B CA 1
ATOM 2492 C C . PRO B 1 2 ? 21.602 -12.793 13.065 1 40.75 2 PRO B C 1
ATOM 2494 O O . PRO B 1 2 ? 22.312 -13.288 12.186 1 40.75 2 PRO B O 1
ATOM 2497 N N . SER B 1 3 ? 20.467 -13.556 13.162 1 48.06 3 SER B N 1
ATOM 2498 C CA . SER B 1 3 ? 19.779 -14.195 12.045 1 48.06 3 SER B CA 1
ATOM 2499 C C . SER B 1 3 ? 19.949 -13.393 10.759 1 48.06 3 SER B C 1
ATOM 2501 O O . SER B 1 3 ? 19.749 -12.176 10.749 1 48.06 3 SER B O 1
ATOM 2503 N N . LYS B 1 4 ? 20.875 -13.724 9.819 1 61.91 4 LYS B N 1
ATOM 2504 C CA . LYS B 1 4 ? 21.191 -13.098 8.538 1 61.91 4 LYS B CA 1
ATOM 2505 C C . LYS B 1 4 ? 19.93 -12.581 7.853 1 61.91 4 LYS B C 1
ATOM 2507 O O . LYS B 1 4 ? 18.949 -13.315 7.711 1 61.91 4 LYS B O 1
ATOM 2512 N N . LYS B 1 5 ? 19.79 -11.341 7.662 1 80.78 5 LYS B N 1
ATOM 2513 C CA . LYS B 1 5 ? 18.662 -10.721 6.973 1 80.78 5 LYS B CA 1
ATOM 2514 C C . LYS B 1 5 ? 18.487 -11.301 5.573 1 80.78 5 LYS B C 1
ATOM 2516 O O . LYS B 1 5 ? 19.465 -11.491 4.846 1 80.78 5 LYS B O 1
ATOM 2521 N N . LYS B 1 6 ? 17.38 -11.854 5.386 1 90.22 6 LYS B N 1
ATOM 2522 C CA . LYS B 1 6 ? 17.053 -12.342 4.049 1 90.22 6 LYS B CA 1
ATOM 2523 C C . LYS B 1 6 ? 17.149 -11.222 3.017 1 90.22 6 LYS B C 1
ATOM 2525 O O . LYS B 1 6 ? 16.973 -10.048 3.349 1 90.22 6 LYS B O 1
ATOM 2530 N N . LYS B 1 7 ? 17.592 -11.607 1.894 1 94.49 7 LYS B N 1
ATOM 2531 C CA . LYS B 1 7 ? 17.812 -10.634 0.828 1 94.49 7 LYS B CA 1
ATOM 2532 C C . LYS B 1 7 ? 16.808 -10.823 -0.305 1 94.49 7 LYS B C 1
ATOM 2534 O O . LYS B 1 7 ? 16.706 -11.91 -0.877 1 94.49 7 LYS B O 1
ATOM 2539 N N . ILE B 1 8 ? 16.062 -9.748 -0.65 1 96.36 8 ILE B N 1
ATOM 2540 C CA . ILE B 1 8 ? 15.081 -9.747 -1.729 1 96.36 8 ILE B CA 1
ATOM 2541 C C . ILE B 1 8 ? 15.498 -8.748 -2.806 1 96.36 8 ILE B C 1
ATOM 2543 O O . ILE B 1 8 ? 15.77 -7.582 -2.508 1 96.36 8 ILE B O 1
ATOM 2547 N N . VAL B 1 9 ? 15.582 -9.179 -4.034 1 97.58 9 VAL B N 1
ATOM 2548 C CA . VAL B 1 9 ? 15.869 -8.291 -5.155 1 97.58 9 VAL B CA 1
ATOM 2549 C C . VAL B 1 9 ? 14.639 -8.177 -6.053 1 97.58 9 VAL B C 1
ATOM 2551 O O . VAL B 1 9 ? 14.073 -9.19 -6.471 1 97.58 9 VAL B O 1
ATOM 2554 N N . VAL B 1 10 ? 14.197 -6.994 -6.292 1 97.13 10 VAL B N 1
ATOM 2555 C CA . VAL B 1 10 ? 13.055 -6.732 -7.161 1 97.13 10 VAL B CA 1
ATOM 2556 C C . VAL B 1 10 ? 13.538 -6.172 -8.496 1 97.13 10 VAL B C 1
ATOM 2558 O O . VAL B 1 10 ? 14.16 -5.108 -8.541 1 97.13 10 VAL B O 1
ATOM 2561 N N . ILE B 1 11 ? 13.214 -6.884 -9.556 1 96.39 11 ILE B N 1
ATOM 2562 C CA . ILE B 1 11 ? 13.665 -6.488 -10.885 1 96.39 11 ILE B CA 1
ATOM 2563 C C . ILE B 1 11 ? 12.471 -6.034 -11.722 1 96.39 11 ILE B C 1
ATOM 2565 O O . ILE B 1 11 ? 11.487 -6.765 -11.858 1 96.39 11 ILE B O 1
ATOM 2569 N N . GLY B 1 12 ? 12.686 -4.84 -12.248 1 89.71 12 GLY B N 1
ATOM 2570 C CA . GLY B 1 12 ? 11.697 -4.386 -13.213 1 89.71 12 GLY B CA 1
ATOM 2571 C C . GLY B 1 12 ? 10.756 -3.336 -12.653 1 89.71 12 GLY B C 1
ATOM 2572 O O . GLY B 1 12 ? 10.828 -2.998 -11.47 1 89.71 12 GLY B O 1
ATOM 2573 N N . ARG B 1 13 ? 9.969 -2.8 -13.566 1 82.97 13 ARG B N 1
ATOM 2574 C CA . ARG B 1 13 ? 8.998 -1.768 -13.216 1 82.97 13 ARG B CA 1
ATOM 2575 C C . ARG B 1 13 ? 7.58 -2.211 -13.559 1 82.97 13 ARG B C 1
ATOM 2577 O O . ARG B 1 13 ? 7.351 -2.827 -14.602 1 82.97 13 ARG B O 1
ATOM 2584 N N . SER B 1 14 ? 6.732 -2.036 -12.631 1 82.81 14 SER B N 1
ATOM 2585 C CA . SER B 1 14 ? 5.305 -2.263 -12.834 1 82.81 14 SER B CA 1
ATOM 2586 C C . SER B 1 14 ? 4.468 -1.364 -11.929 1 82.81 14 SER B C 1
ATOM 2588 O O . SER B 1 14 ? 5.011 -0.634 -11.097 1 82.81 14 SER B O 1
ATOM 2590 N N . ASN B 1 15 ? 3.245 -1.382 -12.161 1 78.17 15 ASN B N 1
ATOM 2591 C CA . ASN B 1 15 ? 2.338 -0.654 -11.28 1 78.17 15 ASN B CA 1
ATOM 2592 C C . ASN B 1 15 ? 2.244 -1.309 -9.905 1 78.17 15 ASN B C 1
ATOM 2594 O O . ASN B 1 15 ? 1.736 -0.706 -8.958 1 78.17 15 ASN B O 1
ATOM 2598 N N . LEU B 1 16 ? 2.885 -2.48 -9.814 1 88.62 16 LEU B N 1
ATOM 2599 C CA . LEU B 1 16 ? 2.682 -3.25 -8.592 1 88.62 16 LEU B CA 1
ATOM 2600 C C . LEU B 1 16 ? 3.954 -3.281 -7.751 1 88.62 16 LEU B C 1
ATOM 2602 O O . LEU B 1 16 ? 3.902 -3.555 -6.55 1 88.62 16 LEU B O 1
ATOM 2606 N N . GLN B 1 17 ? 5.106 -3.069 -8.408 1 91.05 17 GLN B N 1
ATOM 2607 C CA . GLN B 1 17 ? 6.365 -3.357 -7.729 1 91.05 17 GLN B CA 1
ATOM 2608 C C . GLN B 1 17 ? 6.521 -2.503 -6.474 1 91.05 17 GLN B C 1
ATOM 2610 O O . GLN B 1 17 ? 6.921 -3.004 -5.421 1 91.05 17 GLN B O 1
ATOM 2615 N N . ASN B 1 18 ? 6.17 -1.226 -6.56 1 89.69 18 ASN B N 1
ATOM 2616 C CA . ASN B 1 18 ? 6.292 -0.36 -5.392 1 89.69 18 ASN B CA 1
ATOM 2617 C C . ASN B 1 18 ? 5.256 -0.708 -4.326 1 89.69 18 ASN B C 1
ATOM 2619 O O . ASN B 1 18 ? 5.539 -0.627 -3.129 1 89.69 18 ASN B O 1
ATOM 2623 N N . LEU B 1 19 ? 4.076 -0.99 -4.774 1 90.59 19 LEU B N 1
ATOM 2624 C CA . LEU B 1 19 ? 3.031 -1.412 -3.848 1 90.59 19 LEU B CA 1
ATOM 2625 C C . LEU B 1 19 ? 3.433 -2.692 -3.121 1 90.59 19 LEU B C 1
ATOM 2627 O O . LEU B 1 19 ? 3.159 -2.846 -1.929 1 90.59 19 LEU B O 1
ATOM 2631 N N . TYR B 1 20 ? 4.056 -3.586 -3.802 1 92.58 20 TYR B N 1
ATOM 2632 C CA . TYR B 1 20 ? 4.577 -4.813 -3.21 1 92.58 20 TYR B CA 1
ATOM 2633 C C . TYR B 1 20 ? 5.624 -4.505 -2.147 1 92.58 20 TYR B C 1
ATOM 2635 O O . TYR B 1 20 ? 5.554 -5.022 -1.029 1 92.58 20 TYR B O 1
ATOM 2643 N N . ILE B 1 21 ? 6.545 -3.672 -2.485 1 92.73 21 ILE B N 1
ATOM 2644 C CA . ILE B 1 21 ? 7.606 -3.313 -1.549 1 92.73 21 ILE B CA 1
ATOM 2645 C C . ILE B 1 21 ? 6.999 -2.676 -0.301 1 92.73 21 ILE B C 1
ATOM 2647 O O . ILE B 1 21 ? 7.367 -3.026 0.823 1 92.73 21 ILE B O 1
ATOM 2651 N N . HIS B 1 22 ? 6.081 -1.799 -0.525 1 90.75 22 HIS B N 1
ATOM 2652 C CA . HIS B 1 22 ? 5.397 -1.155 0.59 1 90.75 22 HIS B CA 1
ATOM 2653 C C . HIS B 1 22 ? 4.712 -2.183 1.484 1 90.75 22 HIS B C 1
ATOM 2655 O O . HIS B 1 22 ? 4.765 -2.078 2.712 1 90.75 22 HIS B O 1
ATOM 2661 N N . THR B 1 23 ? 4.063 -3.107 0.88 1 91.32 23 THR B N 1
ATOM 2662 C CA . THR B 1 23 ? 3.358 -4.154 1.613 1 91.32 23 THR B CA 1
ATOM 2663 C C . THR B 1 23 ? 4.334 -4.992 2.433 1 91.32 23 THR B C 1
ATOM 2665 O O . THR B 1 23 ? 4.069 -5.302 3.596 1 91.32 23 THR B O 1
ATOM 2668 N N . VAL B 1 24 ? 5.432 -5.343 1.859 1 91.37 24 VAL B N 1
ATOM 2669 C CA . VAL B 1 24 ? 6.441 -6.147 2.541 1 91.37 24 VAL B CA 1
ATOM 2670 C C . VAL B 1 24 ? 7.002 -5.371 3.731 1 91.37 24 VAL B C 1
ATOM 2672 O O . VAL B 1 24 ? 7.217 -5.939 4.804 1 91.37 24 VAL B O 1
ATOM 2675 N N . LEU B 1 25 ? 7.211 -4.099 3.563 1 88.2 25 LEU B N 1
ATOM 2676 C CA . LEU B 1 25 ? 7.729 -3.254 4.633 1 88.2 25 LEU B CA 1
ATOM 2677 C C . LEU B 1 25 ? 6.755 -3.204 5.805 1 88.2 25 LEU B C 1
ATOM 2679 O O . LEU B 1 25 ? 7.166 -3.298 6.964 1 88.2 25 LEU B O 1
ATOM 2683 N N . LEU B 1 26 ? 5.54 -3.111 5.474 1 87.07 26 LEU B N 1
ATOM 2684 C CA . LEU B 1 26 ? 4.521 -2.99 6.511 1 87.07 26 LEU B CA 1
ATOM 2685 C C . LEU B 1 26 ? 4.339 -4.311 7.251 1 87.07 26 LEU B C 1
ATOM 2687 O O . LEU B 1 26 ? 3.978 -4.322 8.43 1 87.07 26 LEU B O 1
ATOM 2691 N N . LYS B 1 27 ? 4.559 -5.371 6.574 1 84.94 27 LYS B N 1
ATOM 2692 C CA . LYS B 1 27 ? 4.478 -6.686 7.204 1 84.94 27 LYS B CA 1
ATOM 2693 C C . LYS B 1 27 ? 5.675 -6.932 8.118 1 84.94 27 LYS B C 1
ATOM 2695 O O . LYS B 1 27 ? 5.679 -7.884 8.901 1 84.94 27 LYS B O 1
ATOM 2700 N N . LYS B 1 28 ? 6.709 -6.051 8.019 1 81.64 28 LYS B N 1
ATOM 2701 C CA . LYS B 1 28 ? 7.901 -6.095 8.861 1 81.64 28 LYS B CA 1
ATOM 2702 C C . LYS B 1 28 ? 8.651 -7.412 8.684 1 81.64 28 LYS B C 1
ATOM 2704 O O . LYS B 1 28 ? 9.074 -8.029 9.664 1 81.64 28 LYS B O 1
ATOM 2709 N N . LEU B 1 29 ? 8.688 -7.835 7.469 1 80.65 29 LEU B N 1
ATOM 2710 C CA . LEU B 1 29 ? 9.503 -9.011 7.183 1 80.65 29 LEU B CA 1
ATOM 2711 C C . LEU B 1 29 ? 10.987 -8.694 7.337 1 80.65 29 LEU B C 1
ATOM 2713 O O . LEU B 1 29 ? 11.448 -7.637 6.901 1 80.65 29 LEU B O 1
ATOM 2717 N N . PRO B 1 30 ? 11.678 -9.397 8.121 1 78.99 30 PRO B N 1
ATOM 2718 C CA . PRO B 1 30 ? 13.112 -9.147 8.287 1 78.99 30 PRO B CA 1
ATOM 2719 C C . PRO B 1 30 ? 13.903 -9.373 7.001 1 78.99 30 PRO B C 1
ATOM 2721 O O . PRO B 1 30 ? 14.367 -10.487 6.745 1 78.99 30 PRO B O 1
ATOM 2724 N N . ALA B 1 31 ? 13.949 -8.402 6.201 1 85.33 31 ALA B N 1
ATOM 2725 C CA . ALA B 1 31 ? 14.625 -8.57 4.917 1 85.33 31 ALA B CA 1
ATOM 2726 C C . ALA B 1 31 ? 15.225 -7.252 4.436 1 85.33 31 ALA B C 1
ATOM 2728 O O . ALA B 1 31 ? 14.793 -6.176 4.857 1 85.33 31 ALA B O 1
ATOM 2729 N N . GLU B 1 32 ? 16.249 -7.41 3.677 1 91.23 32 GLU B N 1
ATOM 2730 C CA . GLU B 1 32 ? 16.81 -6.31 2.899 1 91.23 32 GLU B CA 1
ATOM 2731 C C . GLU B 1 32 ? 16.32 -6.351 1.454 1 91.23 32 GLU B C 1
ATOM 2733 O O . GLU B 1 32 ? 16.429 -7.38 0.785 1 91.23 32 GLU B O 1
ATOM 2738 N N . ILE B 1 33 ? 15.814 -5.226 1.018 1 93.61 33 ILE B N 1
ATOM 2739 C CA . ILE B 1 33 ? 15.211 -5.192 -0.31 1 93.61 33 ILE B CA 1
ATOM 2740 C C . ILE B 1 33 ? 16.054 -4.319 -1.236 1 93.61 33 ILE B C 1
ATOM 2742 O O . ILE B 1 33 ? 16.456 -3.214 -0.863 1 93.61 33 ILE B O 1
ATOM 2746 N N . TYR B 1 34 ? 16.35 -4.813 -2.412 1 95.79 34 TYR B N 1
ATOM 2747 C CA . TYR B 1 34 ? 17.032 -4.063 -3.462 1 95.79 34 TYR B CA 1
ATOM 2748 C C . TYR B 1 34 ? 16.141 -3.911 -4.689 1 95.79 34 TYR B C 1
ATOM 2750 O O . TYR B 1 34 ? 15.647 -4.903 -5.231 1 95.79 34 TYR B O 1
ATOM 2758 N N . LEU B 1 35 ? 15.909 -2.708 -5.097 1 95.54 35 LEU B N 1
ATOM 2759 C CA . LEU B 1 35 ? 15.072 -2.41 -6.254 1 95.54 35 LEU B CA 1
ATOM 2760 C C . LEU B 1 35 ? 15.927 -2.079 -7.473 1 95.54 35 LEU B C 1
ATOM 2762 O O . LEU B 1 35 ? 16.782 -1.192 -7.414 1 95.54 35 LEU B O 1
ATOM 2766 N N . ILE B 1 36 ? 15.708 -2.836 -8.525 1 95.09 36 ILE B N 1
ATOM 2767 C CA . ILE B 1 36 ? 16.386 -2.598 -9.795 1 95.09 36 ILE B CA 1
ATOM 2768 C C . ILE B 1 36 ? 15.383 -2.09 -10.828 1 95.09 36 ILE B C 1
ATOM 2770 O O . ILE B 1 36 ? 14.716 -2.884 -11.497 1 95.09 36 ILE B O 1
ATOM 2774 N N . ASP B 1 37 ? 15.325 -0.81 -10.977 1 88.33 37 ASP B N 1
ATOM 2775 C CA . ASP B 1 37 ? 14.458 -0.137 -11.938 1 88.33 37 ASP B CA 1
ATOM 2776 C C . ASP B 1 37 ? 15.016 1.233 -12.318 1 88.33 37 ASP B C 1
ATOM 2778 O O . ASP B 1 37 ? 15.919 1.747 -11.653 1 88.33 37 ASP B O 1
ATOM 2782 N N . ASP B 1 38 ? 14.512 1.748 -13.377 1 83.38 38 ASP B N 1
ATOM 2783 C CA . ASP B 1 38 ? 15.016 3.028 -13.866 1 83.38 38 ASP B CA 1
ATOM 2784 C C . ASP B 1 38 ? 14.68 4.157 -12.894 1 83.38 38 ASP B C 1
ATOM 2786 O O . ASP B 1 38 ? 15.343 5.197 -12.89 1 83.38 38 ASP B O 1
ATOM 2790 N N . GLN B 1 39 ? 13.673 4.004 -12.062 1 82.49 39 GLN B N 1
ATOM 2791 C CA . GLN B 1 39 ? 13.27 5.045 -11.123 1 82.49 39 GLN B CA 1
ATOM 2792 C C . GLN B 1 39 ? 13.473 4.594 -9.679 1 82.49 39 GLN B C 1
ATOM 2794 O O . GLN B 1 39 ? 12.807 5.089 -8.768 1 82.49 39 GLN B O 1
ATOM 2799 N N . ALA B 1 40 ? 14.403 3.69 -9.531 1 87.66 40 ALA B N 1
ATOM 2800 C CA . ALA B 1 40 ? 14.592 3.061 -8.227 1 87.66 40 ALA B CA 1
ATOM 2801 C C . ALA B 1 40 ? 14.986 4.092 -7.173 1 87.66 40 ALA B C 1
ATOM 2803 O O . ALA B 1 40 ? 14.532 4.023 -6.028 1 87.66 40 ALA B O 1
ATOM 2804 N N . LYS B 1 41 ? 15.745 5.082 -7.559 1 84.83 41 LYS B N 1
ATOM 2805 C CA . LYS B 1 41 ? 16.25 6.059 -6.598 1 84.83 41 LYS B CA 1
ATOM 2806 C C . LYS B 1 41 ? 15.107 6.852 -5.97 1 84.83 41 LYS B C 1
ATOM 2808 O O . LYS B 1 41 ? 15.067 7.033 -4.751 1 84.83 41 LYS B O 1
ATOM 2813 N N . THR B 1 42 ? 14.196 7.28 -6.741 1 82.91 42 THR B N 1
ATOM 2814 C CA . THR B 1 42 ? 13.065 8.064 -6.257 1 82.91 42 THR B CA 1
ATOM 2815 C C . THR B 1 42 ? 12.151 7.212 -5.38 1 82.91 42 THR B C 1
ATOM 2817 O O . THR B 1 42 ? 11.685 7.668 -4.334 1 82.91 42 THR B O 1
ATOM 2820 N N . SER B 1 43 ? 11.936 6.004 -5.842 1 86.34 43 SER B N 1
ATOM 2821 C CA . SER B 1 43 ? 11.077 5.102 -5.081 1 86.34 43 SER B CA 1
ATOM 2822 C C . SER B 1 43 ? 11.683 4.779 -3.72 1 86.34 43 SER B C 1
ATOM 2824 O O . SER B 1 43 ? 10.981 4.776 -2.707 1 86.34 43 SER B O 1
ATOM 2826 N N . VAL B 1 44 ? 12.949 4.526 -3.731 1 87.61 44 VAL B N 1
ATOM 2827 C CA . VAL B 1 44 ? 13.644 4.168 -2.499 1 87.61 44 VAL B CA 1
ATOM 2828 C C . VAL B 1 44 ? 13.621 5.349 -1.531 1 87.61 44 VAL B C 1
ATOM 2830 O O . VAL B 1 44 ? 13.484 5.163 -0.319 1 87.61 44 VAL B O 1
ATOM 2833 N N . GLN B 1 45 ? 13.757 6.524 -2.056 1 83.62 45 GLN B N 1
ATOM 2834 C CA . GLN B 1 45 ? 13.681 7.712 -1.211 1 83.62 45 GLN B CA 1
ATOM 2835 C C . GLN B 1 45 ? 12.318 7.819 -0.533 1 83.62 45 GLN B C 1
ATOM 2837 O O . GLN B 1 45 ? 12.23 8.179 0.642 1 83.62 45 GLN B O 1
ATOM 2842 N N . ASP B 1 46 ? 11.314 7.573 -1.252 1 85.49 46 ASP B N 1
ATOM 2843 C CA . ASP B 1 46 ? 9.96 7.581 -0.707 1 85.49 46 ASP B CA 1
ATOM 2844 C C . ASP B 1 46 ? 9.823 6.582 0.44 1 85.49 46 ASP B C 1
ATOM 2846 O O . ASP B 1 46 ? 9.289 6.915 1.5 1 85.49 46 ASP B O 1
ATOM 2850 N N . PHE B 1 47 ? 10.37 5.447 0.211 1 86.8 47 PHE B N 1
ATOM 2851 C CA . PHE B 1 47 ? 10.279 4.403 1.225 1 86.8 47 PHE B CA 1
ATOM 2852 C C . PHE B 1 47 ? 11.146 4.744 2.431 1 86.8 47 PHE B C 1
ATOM 2854 O O . PHE B 1 47 ? 10.8 4.407 3.565 1 86.8 47 PHE B O 1
ATOM 2861 N N . ASP B 1 48 ? 12.245 5.336 2.176 1 80.23 48 ASP B N 1
ATOM 2862 C CA . ASP B 1 48 ? 13.133 5.739 3.262 1 80.23 48 ASP B CA 1
ATOM 2863 C C . ASP B 1 48 ? 12.429 6.697 4.22 1 80.23 48 ASP B C 1
ATOM 2865 O O . ASP B 1 48 ? 12.575 6.582 5.439 1 80.23 48 ASP B O 1
ATOM 2869 N N . TYR B 1 49 ? 11.746 7.525 3.674 1 77.63 49 TYR B N 1
ATOM 2870 C CA . TYR B 1 49 ? 11.031 8.484 4.508 1 77.63 49 TYR B CA 1
ATOM 2871 C C . TYR B 1 49 ? 9.923 7.8 5.299 1 77.63 49 TYR B C 1
ATOM 2873 O O . TYR B 1 49 ? 9.67 8.148 6.455 1 77.63 49 TYR B O 1
ATOM 2881 N N . ALA B 1 50 ? 9.341 6.835 4.659 1 75.57 50 ALA B N 1
ATOM 2882 C CA . ALA B 1 50 ? 8.319 6.045 5.34 1 75.57 50 ALA B CA 1
ATOM 2883 C C . ALA B 1 50 ? 8.925 5.23 6.48 1 75.57 50 ALA B C 1
ATOM 2885 O O . ALA B 1 50 ? 8.242 4.916 7.457 1 75.57 50 ALA B O 1
ATOM 2886 N N . SER B 1 51 ? 10.195 4.963 6.338 1 72.77 51 SER B N 1
ATOM 2887 C CA . SER B 1 51 ? 10.882 4.097 7.291 1 72.77 51 SER B CA 1
ATOM 2888 C C . SER B 1 51 ? 11.065 4.791 8.636 1 72.77 51 SER B C 1
ATOM 2890 O O . SER B 1 51 ? 11.307 4.135 9.651 1 72.77 51 SER B O 1
ATOM 2892 N N . TYR B 1 52 ? 10.971 6.126 8.622 1 74.28 52 TYR B N 1
ATOM 2893 C CA . TYR B 1 52 ? 10.963 6.822 9.904 1 74.28 52 TYR B CA 1
ATOM 2894 C C . TYR B 1 52 ? 9.984 6.168 10.873 1 74.28 52 TYR B C 1
ATOM 2896 O O . TYR B 1 52 ? 10.248 6.094 12.076 1 74.28 52 TYR B O 1
ATOM 2904 N N . TYR B 1 53 ? 9.023 5.628 10.33 1 72.73 53 TYR B N 1
ATOM 2905 C CA . TYR B 1 53 ? 7.958 5.064 11.153 1 72.73 53 TYR B CA 1
ATOM 2906 C C . TYR B 1 53 ? 8.069 3.546 11.222 1 72.73 53 TYR B C 1
ATOM 2908 O O . TYR B 1 53 ? 7.336 2.898 11.973 1 72.73 53 TYR B O 1
ATOM 2916 N N . HIS B 1 54 ? 8.882 2.985 10.343 1 68.22 54 HIS B N 1
ATOM 2917 C CA . HIS B 1 54 ? 9.056 1.538 10.285 1 68.22 54 HIS B CA 1
ATOM 2918 C C . HIS B 1 54 ? 10.532 1.158 10.342 1 68.22 54 HIS B C 1
ATOM 2920 O O . HIS B 1 54 ? 11.136 0.84 9.315 1 68.22 54 HIS B O 1
ATOM 2926 N N . ALA B 1 55 ? 11.139 1.068 11.348 1 60.02 55 ALA B N 1
ATOM 2927 C CA . ALA B 1 55 ? 12.582 1.023 11.566 1 60.02 55 ALA B CA 1
ATOM 2928 C C . ALA B 1 55 ? 13.166 -0.306 11.097 1 60.02 55 ALA B C 1
ATOM 2930 O O . ALA B 1 55 ? 14.357 -0.394 10.787 1 60.02 55 ALA B O 1
ATOM 2931 N N . ASP B 1 56 ? 12.398 -1.251 10.809 1 63.85 56 ASP B N 1
ATOM 2932 C CA . ASP B 1 56 ? 13.009 -2.574 10.734 1 63.85 56 ASP B CA 1
ATOM 2933 C C . ASP B 1 56 ? 13.29 -2.968 9.286 1 63.85 56 ASP B C 1
ATOM 2935 O O . ASP B 1 56 ? 13.87 -4.024 9.025 1 63.85 56 ASP B O 1
ATOM 2939 N N . VAL B 1 57 ? 13.028 -2.12 8.39 1 66.01 57 VAL B N 1
ATOM 2940 C CA . VAL B 1 57 ? 13.225 -2.605 7.028 1 66.01 57 VAL B CA 1
ATOM 2941 C C . VAL B 1 57 ? 14.082 -1.613 6.245 1 66.01 57 VAL B C 1
ATOM 2943 O O . VAL B 1 57 ? 13.924 -0.398 6.388 1 66.01 57 VAL B O 1
ATOM 2946 N N . THR B 1 58 ? 15.088 -2.191 5.571 1 79.04 58 THR B N 1
ATOM 2947 C CA . THR B 1 58 ? 15.963 -1.351 4.761 1 79.04 58 THR B CA 1
ATOM 2948 C C . THR B 1 58 ? 15.708 -1.58 3.274 1 79.04 58 THR B C 1
ATOM 2950 O O . THR B 1 58 ? 15.597 -2.723 2.827 1 79.04 58 THR B O 1
ATOM 2953 N N . ILE B 1 59 ? 15.485 -0.592 2.532 1 87.54 59 ILE B N 1
ATOM 2954 C CA . ILE B 1 59 ? 15.296 -0.65 1.086 1 87.54 59 ILE B CA 1
ATOM 2955 C C . ILE B 1 59 ? 16.397 0.147 0.39 1 87.54 59 ILE B C 1
ATOM 2957 O O . ILE B 1 59 ? 16.793 1.215 0.863 1 87.54 59 ILE B O 1
ATOM 2961 N N . HIS B 1 60 ? 16.927 -0.411 -0.693 1 90.74 60 HIS B N 1
ATOM 2962 C CA . HIS B 1 60 ? 18.003 0.222 -1.447 1 90.74 60 HIS B CA 1
ATOM 2963 C C . HIS B 1 60 ? 17.755 0.126 -2.948 1 90.74 60 HIS B C 1
ATOM 2965 O O . HIS B 1 60 ? 17.062 -0.784 -3.41 1 90.74 60 HIS B O 1
ATOM 2971 N N . SER B 1 61 ? 18.262 1.173 -3.546 1 92.36 61 SER B N 1
ATOM 2972 C CA . SER B 1 61 ? 18.427 0.989 -4.984 1 92.36 61 SER B CA 1
ATOM 2973 C C . SER B 1 61 ? 19.611 0.079 -5.293 1 92.36 61 SER B C 1
ATOM 2975 O O . SER B 1 61 ? 20.641 0.14 -4.618 1 92.36 61 SER B O 1
ATOM 2977 N N . GLY B 1 62 ? 19.45 -0.742 -6.283 1 93.11 62 GLY B N 1
ATOM 2978 C CA . GLY B 1 62 ? 20.533 -1.667 -6.576 1 93.11 62 GLY B CA 1
ATOM 2979 C C . GLY B 1 62 ? 20.715 -1.923 -8.06 1 93.11 62 GLY B C 1
ATOM 2980 O O . GLY B 1 62 ? 20.079 -1.27 -8.89 1 93.11 62 GLY B O 1
ATOM 2981 N N . THR B 1 63 ? 21.731 -2.704 -8.293 1 94.73 63 THR B N 1
ATOM 2982 C CA . THR B 1 63 ? 22.019 -3.247 -9.617 1 94.73 63 THR B CA 1
ATOM 2983 C C . THR B 1 63 ? 21.888 -4.767 -9.618 1 94.73 63 THR B C 1
ATOM 2985 O O . THR B 1 63 ? 21.584 -5.37 -8.587 1 94.73 63 THR B O 1
ATOM 2988 N N . PHE B 1 64 ? 22.098 -5.291 -10.793 1 96.21 64 PHE B N 1
ATOM 2989 C CA . PHE B 1 64 ? 21.982 -6.74 -10.903 1 96.21 64 PHE B CA 1
ATOM 2990 C C . PHE B 1 64 ? 22.999 -7.434 -10.005 1 96.21 64 PHE B C 1
ATOM 2992 O O . PHE B 1 64 ? 22.831 -8.605 -9.658 1 96.21 64 PHE B O 1
ATOM 2999 N N . ASN B 1 65 ? 24.03 -6.774 -9.589 1 95.78 65 ASN B N 1
ATOM 3000 C CA . ASN B 1 65 ? 25.03 -7.341 -8.691 1 95.78 65 ASN B CA 1
ATOM 3001 C C . ASN B 1 65 ? 24.413 -7.774 -7.365 1 95.78 65 ASN B C 1
ATOM 3003 O O . ASN B 1 65 ? 24.934 -8.667 -6.695 1 95.78 65 ASN B O 1
ATOM 3007 N N . GLU B 1 66 ? 23.324 -7.173 -7.046 1 95.69 66 GLU B N 1
ATOM 3008 C CA . GLU B 1 66 ? 22.67 -7.477 -5.777 1 95.69 66 GLU B CA 1
ATOM 3009 C C . GLU B 1 66 ? 22.007 -8.852 -5.813 1 95.69 66 GLU B C 1
ATOM 3011 O O . GLU B 1 66 ? 21.624 -9.39 -4.772 1 95.69 66 GLU B O 1
ATOM 3016 N N . CYS B 1 67 ? 21.915 -9.401 -6.995 1 96.51 67 CYS B N 1
ATOM 3017 C CA . CYS B 1 67 ? 21.323 -10.731 -7.098 1 96.51 67 CYS B CA 1
ATOM 3018 C C . CYS B 1 67 ? 22.245 -11.785 -6.497 1 96.51 67 CYS B C 1
ATOM 3020 O O . CYS B 1 67 ? 21.815 -12.907 -6.22 1 96.51 67 CYS B O 1
ATOM 3022 N N . ARG B 1 68 ? 23.512 -11.349 -6.359 1 94.52 68 ARG B N 1
ATOM 3023 C CA . ARG B 1 68 ? 24.448 -12.267 -5.718 1 94.52 68 ARG B CA 1
ATOM 3024 C C . ARG B 1 68 ? 23.984 -12.627 -4.311 1 94.52 68 ARG B C 1
ATOM 3026 O O . ARG B 1 68 ? 23.692 -11.743 -3.502 1 94.52 68 ARG B O 1
ATOM 3033 N N . ASN B 1 69 ? 23.776 -13.842 -3.962 1 92.29 69 ASN B N 1
ATOM 3034 C CA . ASN B 1 69 ? 23.371 -14.376 -2.666 1 92.29 69 ASN B CA 1
ATOM 3035 C C . ASN B 1 69 ? 21.961 -13.928 -2.291 1 92.29 69 ASN B C 1
ATOM 3037 O O . ASN B 1 69 ? 21.628 -13.839 -1.108 1 92.29 69 ASN B O 1
ATOM 3041 N N . ALA B 1 70 ? 21.201 -13.444 -3.244 1 96.21 70 ALA B N 1
ATOM 3042 C CA . ALA B 1 70 ? 19.799 -13.136 -2.974 1 96.21 70 ALA B CA 1
ATOM 3043 C C . ALA B 1 70 ? 19.006 -14.405 -2.675 1 96.21 70 ALA B C 1
ATOM 3045 O O . ALA B 1 70 ? 19.221 -15.442 -3.306 1 96.21 70 ALA B O 1
ATOM 3046 N N . ASP B 1 71 ? 18.178 -14.332 -1.688 1 96.74 71 ASP B N 1
ATOM 3047 C CA . ASP B 1 71 ? 17.296 -15.458 -1.396 1 96.74 71 ASP B CA 1
ATOM 3048 C C . ASP B 1 71 ? 16.153 -15.537 -2.406 1 96.74 71 ASP B C 1
ATOM 3050 O O . ASP B 1 71 ? 15.77 -16.628 -2.833 1 96.74 71 ASP B O 1
ATOM 3054 N N . ILE B 1 72 ? 15.594 -14.371 -2.739 1 97.52 72 ILE B N 1
ATOM 3055 C CA . ILE B 1 72 ? 14.46 -14.285 -3.653 1 97.52 72 ILE B CA 1
ATOM 3056 C C . ILE B 1 72 ? 14.689 -13.155 -4.655 1 97.52 72 ILE B C 1
ATOM 3058 O O . ILE B 1 72 ? 15.176 -12.083 -4.289 1 97.52 72 ILE B O 1
ATOM 3062 N N . VAL B 1 73 ? 14.425 -13.393 -5.85 1 98 73 VAL B N 1
ATOM 3063 C CA . VAL B 1 73 ? 14.291 -12.369 -6.881 1 98 73 VAL B CA 1
ATOM 3064 C C . VAL B 1 73 ? 12.839 -12.292 -7.348 1 98 73 VAL B C 1
ATOM 3066 O O . VAL B 1 73 ? 12.259 -13.299 -7.76 1 98 73 VAL B O 1
ATOM 3069 N N . VAL B 1 74 ? 12.25 -11.17 -7.216 1 97.54 74 VAL B N 1
ATOM 3070 C CA . VAL B 1 74 ? 10.906 -10.931 -7.732 1 97.54 74 VAL B CA 1
ATOM 3071 C C . VAL B 1 74 ? 10.99 -10.243 -9.093 1 97.54 74 VAL B C 1
ATOM 3073 O O . VAL B 1 74 ? 11.518 -9.134 -9.203 1 97.54 74 VAL B O 1
ATOM 3076 N N . PHE B 1 75 ? 10.396 -10.854 -10.05 1 95.35 75 PHE B N 1
ATOM 3077 C CA . PHE B 1 75 ? 10.576 -10.463 -11.444 1 95.35 75 PHE B CA 1
ATOM 3078 C C . PHE B 1 75 ? 9.303 -9.838 -12 1 95.35 75 PHE B C 1
ATOM 3080 O O . PHE B 1 75 ? 8.282 -10.515 -12.139 1 95.35 75 PHE B O 1
ATOM 3087 N N . PHE B 1 76 ? 9.393 -8.538 -12.277 1 91.94 76 PHE B N 1
ATOM 3088 C CA . PHE B 1 76 ? 8.307 -7.808 -12.92 1 91.94 76 PHE B CA 1
ATOM 3089 C C . PHE B 1 76 ? 8.672 -7.446 -14.355 1 91.94 76 PHE B C 1
ATOM 3091 O O . PHE B 1 76 ? 9.808 -7.055 -14.632 1 91.94 76 PHE B O 1
ATOM 3098 N N . GLN B 1 77 ? 7.726 -7.632 -15.256 1 87.77 77 GLN B N 1
ATOM 3099 C CA . GLN B 1 77 ? 7.874 -7.226 -16.65 1 87.77 77 GLN B CA 1
ATOM 3100 C C . GLN B 1 77 ? 6.61 -6.538 -17.159 1 87.77 77 GLN B C 1
ATOM 3102 O O . GLN B 1 77 ? 5.767 -7.171 -17.798 1 87.77 77 GLN B O 1
ATOM 3107 N N . GLU B 1 78 ? 6.534 -5.271 -16.982 1 82.23 78 GLU B N 1
ATOM 3108 C CA . GLU B 1 78 ? 5.346 -4.496 -17.325 1 82.23 78 GLU B CA 1
ATOM 3109 C C . GLU B 1 78 ? 5.058 -4.561 -18.823 1 82.23 78 GLU B C 1
ATOM 3111 O O . GLU B 1 78 ? 3.899 -4.511 -19.24 1 82.23 78 GLU B O 1
ATOM 3116 N N . GLU B 1 79 ? 6.051 -4.712 -19.607 1 80.01 79 GLU B N 1
ATOM 3117 C CA . GLU B 1 79 ? 5.934 -4.671 -21.061 1 80.01 79 GLU B CA 1
ATOM 3118 C C . GLU B 1 79 ? 5.081 -5.825 -21.579 1 80.01 79 GLU B C 1
ATOM 3120 O O . GLU B 1 79 ? 4.556 -5.765 -22.693 1 80.01 79 GLU B O 1
ATOM 3125 N N . MET B 1 80 ? 4.953 -6.794 -20.745 1 82.12 80 MET B N 1
ATOM 3126 C CA . MET B 1 80 ? 4.151 -7.945 -21.151 1 82.12 80 MET B CA 1
ATOM 3127 C C . MET B 1 80 ? 2.684 -7.557 -21.306 1 82.12 80 MET B C 1
ATOM 3129 O O . MET B 1 80 ? 1.942 -8.205 -22.047 1 82.12 80 MET B O 1
ATOM 3133 N N . SER B 1 81 ? 2.279 -6.498 -20.592 1 76.43 81 SER B N 1
ATOM 3134 C CA . SER B 1 81 ? 0.887 -6.063 -20.657 1 76.43 81 SER B CA 1
ATOM 3135 C C . SER B 1 81 ? 0.717 -4.898 -21.626 1 76.43 81 SER B C 1
ATOM 3137 O O . SER B 1 81 ? -0.397 -4.41 -21.829 1 76.43 81 SER B O 1
ATOM 3139 N N . ASN B 1 82 ? 1.834 -4.475 -22.135 1 76.1 82 ASN B N 1
ATOM 3140 C CA . ASN B 1 82 ? 1.821 -3.328 -23.037 1 76.1 82 ASN B CA 1
ATOM 3141 C C . ASN B 1 82 ? 1.706 -3.763 -24.495 1 76.1 82 ASN B C 1
ATOM 3143 O O . ASN B 1 82 ? 2.64 -4.343 -25.05 1 76.1 82 ASN B O 1
ATOM 3147 N N . GLN B 1 83 ? 0.737 -3.322 -25.114 1 73.27 83 GLN B N 1
ATOM 3148 C CA . GLN B 1 83 ? 0.477 -3.737 -26.488 1 73.27 83 GLN B CA 1
ATOM 3149 C C . GLN B 1 83 ? 1.443 -3.062 -27.458 1 73.27 83 GLN B C 1
ATOM 3151 O O . GLN B 1 83 ? 1.603 -3.51 -28.595 1 73.27 83 GLN B O 1
ATOM 3156 N N . ILE B 1 84 ? 2.061 -2.039 -26.943 1 79.65 84 ILE B N 1
ATOM 3157 C CA . ILE B 1 84 ? 2.956 -1.276 -27.805 1 79.65 84 ILE B CA 1
ATOM 3158 C C . ILE B 1 84 ? 4.265 -2.039 -27.995 1 79.65 84 ILE B C 1
ATOM 3160 O O . ILE B 1 84 ? 4.907 -1.931 -29.043 1 79.65 84 ILE B O 1
ATOM 3164 N N . VAL B 1 85 ? 4.632 -2.825 -27.096 1 83 85 VAL B N 1
ATOM 3165 C CA . VAL B 1 85 ? 5.885 -3.571 -27.155 1 83 85 VAL B CA 1
ATOM 3166 C C . VAL B 1 85 ? 5.644 -4.935 -27.797 1 83 85 VAL B C 1
ATOM 3168 O O . VAL B 1 85 ? 4.77 -5.688 -27.361 1 83 85 VAL B O 1
ATOM 3171 N N . SER B 1 86 ? 6.407 -5.172 -28.799 1 83.85 86 SER B N 1
ATOM 3172 C CA . SER B 1 86 ? 6.249 -6.444 -29.498 1 83.85 86 SER B CA 1
ATOM 3173 C C . SER B 1 86 ? 6.614 -7.619 -28.597 1 83.85 86 SER B C 1
ATOM 3175 O O . SER B 1 86 ? 7.37 -7.46 -27.636 1 83.85 86 SER B O 1
ATOM 3177 N N . LYS B 1 87 ? 6.131 -8.696 -28.96 1 81.93 87 LYS B N 1
ATOM 3178 C CA . LYS B 1 87 ? 6.431 -9.907 -28.202 1 81.93 87 LYS B CA 1
ATOM 3179 C C . LYS B 1 87 ? 7.917 -10.247 -28.275 1 81.93 87 LYS B C 1
ATOM 3181 O O . LYS B 1 87 ? 8.51 -10.678 -27.284 1 81.93 87 LYS B O 1
ATOM 3186 N N . GLU B 1 88 ? 8.477 -10.034 -29.41 1 85.64 88 GLU B N 1
ATOM 3187 C CA . GLU B 1 88 ? 9.899 -10.299 -29.603 1 85.64 88 GLU B CA 1
ATOM 3188 C C . GLU B 1 88 ? 10.754 -9.397 -28.716 1 85.64 88 GLU B C 1
ATOM 3190 O O . GLU B 1 88 ? 11.726 -9.854 -28.111 1 85.64 88 GLU B O 1
ATOM 3195 N N . ASP B 1 89 ? 10.31 -8.221 -28.661 1 88.96 89 ASP B N 1
ATOM 3196 C CA . ASP B 1 89 ? 11.033 -7.267 -27.826 1 88.96 89 ASP B CA 1
ATOM 3197 C C . ASP B 1 89 ? 10.926 -7.639 -26.348 1 88.96 89 ASP B C 1
ATOM 3199 O O . ASP B 1 89 ? 11.89 -7.493 -25.594 1 88.96 89 ASP B O 1
ATOM 3203 N N . ASN B 1 90 ? 9.848 -8.136 -26.013 1 89.61 90 ASN B N 1
ATOM 3204 C CA . ASN B 1 90 ? 9.648 -8.547 -24.627 1 89.61 90 ASN B CA 1
ATOM 3205 C C . ASN B 1 90 ? 10.538 -9.731 -24.26 1 89.61 90 ASN B C 1
ATOM 3207 O O . ASN B 1 90 ? 11.136 -9.753 -23.183 1 89.61 90 ASN B O 1
ATOM 3211 N N . VAL B 1 91 ? 10.567 -10.637 -25.176 1 90.2 91 VAL B N 1
ATOM 3212 C CA . VAL B 1 91 ? 11.391 -11.82 -24.95 1 90.2 91 VAL B CA 1
ATOM 3213 C C . VAL B 1 91 ? 12.858 -11.413 -24.833 1 90.2 91 VAL B C 1
ATOM 3215 O O . VAL B 1 91 ? 13.573 -11.894 -23.951 1 90.2 91 VAL B O 1
ATOM 3218 N N . ALA B 1 92 ? 13.266 -10.523 -25.69 1 92.54 92 ALA B N 1
ATOM 3219 C CA . ALA B 1 92 ? 14.647 -10.048 -25.659 1 92.54 92 ALA B CA 1
ATOM 3220 C C . ALA B 1 92 ? 14.962 -9.366 -24.331 1 92.54 92 ALA B C 1
ATOM 3222 O O . ALA B 1 92 ? 16.048 -9.548 -23.775 1 92.54 92 ALA B O 1
ATOM 3223 N N . LEU B 1 93 ? 14.053 -8.626 -23.879 1 92.52 93 LEU B N 1
ATOM 3224 C CA . LEU B 1 93 ? 14.235 -7.932 -22.609 1 92.52 93 LEU B CA 1
ATOM 3225 C C . LEU B 1 93 ? 14.341 -8.925 -21.457 1 92.52 93 LEU B C 1
ATOM 3227 O O . LEU B 1 93 ? 15.166 -8.752 -20.557 1 92.52 93 LEU B O 1
ATOM 3231 N N . ILE B 1 94 ? 13.553 -9.923 -21.506 1 93.98 94 ILE B N 1
ATOM 3232 C CA . ILE B 1 94 ? 13.557 -10.941 -20.461 1 93.98 94 ILE B CA 1
ATOM 3233 C C . ILE B 1 94 ? 14.888 -11.689 -20.474 1 93.98 94 ILE B C 1
ATOM 3235 O O . ILE B 1 94 ? 15.509 -11.883 -19.426 1 93.98 94 ILE B O 1
ATOM 3239 N N . ILE B 1 95 ? 15.328 -12.048 -21.647 1 94.48 95 ILE B N 1
ATOM 3240 C CA . ILE B 1 95 ? 16.58 -12.783 -21.79 1 94.48 95 ILE B CA 1
ATOM 3241 C C . ILE B 1 95 ? 17.735 -11.947 -21.244 1 94.48 95 ILE B C 1
ATOM 3243 O O . ILE B 1 95 ? 18.588 -12.457 -20.515 1 94.48 95 ILE B O 1
ATOM 3247 N N . GLU B 1 96 ? 17.7 -10.729 -21.547 1 95.35 96 GLU B N 1
ATOM 3248 C CA . GLU B 1 96 ? 18.75 -9.832 -21.076 1 95.35 96 GLU B CA 1
ATOM 3249 C C . GLU B 1 96 ? 18.774 -9.762 -19.551 1 95.35 96 GLU B C 1
ATOM 3251 O O . GLU B 1 96 ? 19.838 -9.86 -18.936 1 95.35 96 GLU B O 1
ATOM 3256 N N . LYS B 1 97 ? 17.689 -9.608 -18.966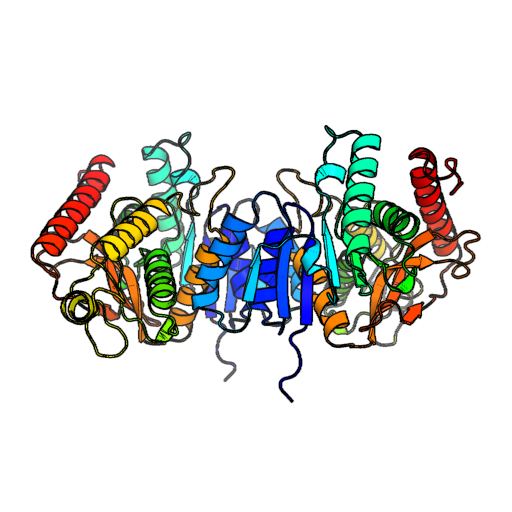 1 95.76 97 LYS B N 1
ATOM 3257 C CA . LYS B 1 97 ? 17.595 -9.519 -17.512 1 95.76 97 LYS B CA 1
ATOM 3258 C C . LYS B 1 97 ? 18.032 -10.824 -16.852 1 95.76 97 LYS B C 1
ATOM 3260 O O . LYS B 1 97 ? 18.725 -10.808 -15.832 1 95.76 97 LYS B O 1
ATOM 3265 N N . VAL B 1 98 ? 17.631 -11.915 -17.463 1 96.82 98 VAL B N 1
ATOM 3266 C CA . VAL B 1 98 ? 17.963 -13.226 -16.917 1 96.82 98 VAL B CA 1
ATOM 3267 C C . VAL B 1 98 ? 19.471 -13.452 -16.995 1 96.82 98 VAL B C 1
ATOM 3269 O O . VAL B 1 98 ? 20.083 -13.935 -16.039 1 96.82 98 VAL B O 1
ATOM 3272 N N . LYS B 1 99 ? 20.025 -13.075 -18.096 1 96.93 99 LYS B N 1
ATOM 3273 C CA . LYS B 1 99 ? 21.467 -13.236 -18.262 1 96.93 99 LYS B CA 1
ATOM 3274 C C . LYS B 1 99 ? 22.234 -12.403 -17.239 1 96.93 99 LYS B C 1
ATOM 3276 O O . LYS B 1 99 ? 23.199 -12.881 -16.639 1 96.93 99 LYS B O 1
ATOM 3281 N N . LYS B 1 100 ? 21.825 -11.195 -17.065 1 97.3 100 LYS B N 1
ATOM 3282 C CA . LYS B 1 100 ? 22.461 -10.317 -16.087 1 97.3 100 LYS B CA 1
ATOM 3283 C C . LYS B 1 100 ? 22.318 -10.873 -14.674 1 97.3 100 LYS B C 1
ATOM 3285 O O . LYS B 1 100 ? 23.26 -10.819 -13.881 1 97.3 100 LYS B O 1
ATOM 3290 N N . MET B 1 101 ? 21.212 -11.405 -14.364 1 97.08 101 MET B N 1
ATOM 3291 C CA . MET B 1 101 ? 20.943 -12.005 -13.061 1 97.08 101 MET B CA 1
ATOM 3292 C C . MET B 1 101 ? 21.84 -13.216 -12.823 1 97.08 101 MET B C 1
ATOM 3294 O O . MET B 1 101 ? 22.488 -13.319 -11.78 1 97.08 101 MET B O 1
ATOM 3298 N N . MET B 1 102 ? 21.969 -14.021 -13.815 1 97.16 102 MET B N 1
ATOM 3299 C CA . MET B 1 102 ? 22.703 -15.273 -13.665 1 97.16 102 MET B CA 1
ATOM 3300 C C . MET B 1 102 ? 24.208 -15.024 -13.651 1 97.16 102 MET B C 1
ATOM 3302 O O . MET B 1 102 ? 24.96 -15.776 -13.029 1 97.16 102 MET B O 1
ATOM 3306 N N . ALA B 1 103 ? 24.623 -13.965 -14.31 1 97.21 103 ALA B N 1
ATOM 3307 C CA . ALA B 1 103 ? 26.04 -13.612 -14.35 1 97.21 103 ALA B CA 1
ATOM 3308 C C . ALA B 1 103 ? 26.573 -13.326 -12.949 1 97.21 103 ALA B C 1
ATOM 3310 O O . ALA B 1 103 ? 27.784 -13.376 -12.717 1 97.21 103 ALA B O 1
ATOM 3311 N N . THR B 1 104 ? 25.744 -13.103 -12.021 1 97.23 104 THR B N 1
ATOM 3312 C CA . THR B 1 104 ? 26.16 -12.781 -10.66 1 97.23 104 THR B CA 1
ATOM 3313 C C . THR B 1 104 ? 26.353 -14.052 -9.838 1 97.23 104 THR B C 1
ATOM 3315 O O . THR B 1 104 ? 26.844 -13.998 -8.709 1 97.23 104 THR B O 1
ATOM 3318 N N . GLY B 1 105 ? 25.915 -15.226 -10.363 1 96.19 105 GLY B N 1
ATOM 3319 C CA . GLY B 1 105 ? 25.956 -16.482 -9.631 1 96.19 105 GLY B CA 1
ATOM 3320 C C . GLY B 1 105 ? 24.704 -16.737 -8.813 1 96.19 105 GLY B C 1
ATOM 3321 O O . GLY B 1 105 ? 24.727 -17.519 -7.86 1 96.19 105 GLY B O 1
ATOM 3322 N N . PHE B 1 106 ? 23.67 -16.149 -9.194 1 97.08 106 PHE B N 1
ATOM 3323 C CA . PHE B 1 106 ? 22.4 -16.286 -8.49 1 97.08 106 PHE B CA 1
ATOM 3324 C C . PHE B 1 106 ? 21.982 -17.75 -8.408 1 97.08 106 PHE B C 1
ATOM 3326 O O . PHE B 1 106 ? 22.077 -18.484 -9.394 1 97.08 106 PHE B O 1
ATOM 3333 N N . ARG B 1 107 ? 21.422 -18.118 -7.166 1 95.13 107 ARG B N 1
ATOM 3334 C CA . ARG B 1 107 ? 20.98 -19.494 -6.964 1 95.13 107 ARG B CA 1
ATOM 3335 C C . ARG B 1 107 ? 19.7 -19.541 -6.135 1 95.13 107 ARG B C 1
ATOM 3337 O O . ARG B 1 107 ? 19.314 -20.603 -5.641 1 95.13 107 ARG B O 1
ATOM 3344 N N . GLY B 1 108 ? 19.094 -18.413 -5.882 1 96.53 108 GLY B N 1
ATOM 3345 C CA . GLY B 1 108 ? 17.906 -18.357 -5.045 1 96.53 108 GLY B CA 1
ATOM 3346 C C . GLY B 1 108 ? 16.63 -18.682 -5.798 1 96.53 108 GLY B C 1
ATOM 3347 O O . GLY B 1 108 ? 16.651 -19.442 -6.768 1 96.53 108 GLY B O 1
ATOM 3348 N N . ILE B 1 109 ? 15.507 -18.218 -5.307 1 97.97 109 ILE B N 1
ATOM 3349 C CA . ILE B 1 109 ? 14.184 -18.466 -5.87 1 97.97 109 ILE B CA 1
ATOM 3350 C C . ILE B 1 109 ? 13.746 -17.268 -6.708 1 97.97 109 ILE B C 1
ATOM 3352 O O . ILE B 1 109 ? 13.966 -16.118 -6.321 1 97.97 109 ILE B O 1
ATOM 3356 N N . VAL B 1 110 ? 13.139 -17.538 -7.842 1 98.25 110 VAL B N 1
ATOM 3357 C CA . VAL B 1 110 ? 12.585 -16.484 -8.685 1 98.25 110 VAL B CA 1
ATOM 3358 C C . VAL B 1 110 ? 11.061 -16.491 -8.586 1 98.25 110 VAL B C 1
ATOM 3360 O O . VAL B 1 110 ? 10.421 -17.512 -8.848 1 98.25 110 VAL B O 1
ATOM 3363 N N . LEU B 1 111 ? 10.525 -15.41 -8.179 1 97.82 111 LEU B N 1
ATOM 3364 C CA . LEU B 1 111 ? 9.083 -15.19 -8.204 1 97.82 111 LEU B CA 1
ATOM 3365 C C . LEU B 1 111 ? 8.683 -14.335 -9.401 1 97.82 111 LEU B C 1
ATOM 3367 O O . LEU B 1 111 ? 9.1 -13.179 -9.511 1 97.82 111 LEU B O 1
ATOM 3371 N N . VAL B 1 112 ? 7.858 -14.874 -10.23 1 95.97 112 VAL B N 1
ATOM 3372 C CA . VAL B 1 112 ? 7.456 -14.177 -11.447 1 95.97 112 VAL B CA 1
ATOM 3373 C C . VAL B 1 112 ? 6.099 -13.509 -11.237 1 95.97 112 VAL B C 1
ATOM 3375 O O . VAL B 1 112 ? 5.083 -14.19 -11.079 1 95.97 112 VAL B O 1
ATOM 3378 N N . ALA B 1 113 ? 6.123 -12.24 -11.226 1 92.14 113 ALA B N 1
ATOM 3379 C CA . ALA B 1 113 ? 4.918 -11.454 -10.977 1 92.14 113 ALA B CA 1
ATOM 3380 C C . ALA B 1 113 ? 4.609 -10.534 -12.154 1 92.14 113 ALA B C 1
ATOM 3382 O O . ALA B 1 113 ? 4.696 -9.31 -12.033 1 92.14 113 ALA B O 1
ATOM 3383 N N . THR B 1 114 ? 4.228 -11.084 -13.258 1 89.73 114 THR B N 1
ATOM 3384 C CA . THR B 1 114 ? 3.951 -10.343 -14.484 1 89.73 114 THR B CA 1
ATOM 3385 C C . THR B 1 114 ? 2.79 -10.974 -15.247 1 89.73 114 THR B C 1
ATOM 3387 O O . THR B 1 114 ? 2.323 -12.058 -14.892 1 89.73 114 THR B O 1
ATOM 3390 N N . ALA B 1 115 ? 2.262 -10.171 -16.217 1 85.93 115 ALA B N 1
ATOM 3391 C CA . ALA B 1 115 ? 1.295 -10.773 -17.133 1 85.93 115 ALA B CA 1
ATOM 3392 C C . ALA B 1 115 ? 1.909 -11.954 -17.879 1 85.93 115 ALA B C 1
ATOM 3394 O O . ALA B 1 115 ? 3.098 -11.939 -18.208 1 85.93 115 ALA B O 1
ATOM 3395 N N . GLU B 1 116 ? 1.117 -12.998 -18.158 1 87.53 116 GLU B N 1
ATOM 3396 C CA . GLU B 1 116 ? 1.582 -14.212 -18.82 1 87.53 116 GLU B CA 1
ATOM 3397 C C . GLU B 1 116 ? 2.718 -14.866 -18.038 1 87.53 116 GLU B C 1
ATOM 3399 O O . GLU B 1 116 ? 3.756 -15.207 -18.609 1 87.53 116 GLU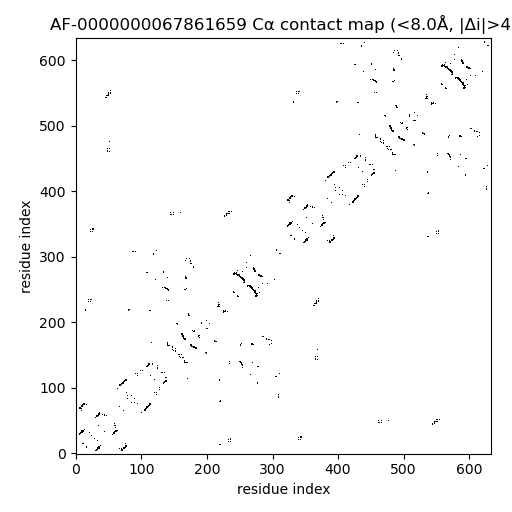 B O 1
ATOM 3404 N N . SER B 1 117 ? 2.542 -14.919 -16.816 1 91.38 117 SER B N 1
ATOM 3405 C CA . SER B 1 117 ? 3.6 -15.301 -15.886 1 91.38 117 SER B CA 1
ATOM 3406 C C . SER B 1 117 ? 4.116 -16.705 -16.182 1 91.38 117 SER B C 1
ATOM 3408 O O . SER B 1 117 ? 5.307 -16.981 -16.022 1 91.38 117 SER B O 1
ATOM 3410 N N . ASN B 1 118 ? 3.244 -17.609 -16.647 1 92.27 118 ASN B N 1
ATOM 3411 C CA . ASN B 1 118 ? 3.681 -18.969 -16.945 1 92.27 118 ASN B CA 1
ATOM 3412 C C . ASN B 1 118 ? 4.616 -19.006 -18.15 1 92.27 118 ASN B C 1
ATOM 3414 O O . ASN B 1 118 ? 5.576 -19.778 -18.173 1 92.27 118 ASN B O 1
ATOM 3418 N N . VAL B 1 119 ? 4.331 -18.191 -19.084 1 90.89 119 VAL B N 1
ATOM 3419 C CA . VAL B 1 119 ? 5.193 -18.078 -20.255 1 90.89 119 VAL B CA 1
ATOM 3420 C C . VAL B 1 119 ? 6.541 -17.486 -19.85 1 90.89 119 VAL B C 1
ATOM 3422 O O . VAL B 1 119 ? 7.593 -17.98 -20.264 1 90.89 119 VAL B O 1
ATOM 3425 N N . VAL B 1 120 ? 6.494 -16.473 -19.072 1 92.85 120 VAL B N 1
ATOM 3426 C CA . VAL B 1 120 ? 7.71 -15.804 -18.623 1 92.85 120 VAL B CA 1
ATOM 3427 C C . VAL B 1 120 ? 8.543 -16.76 -17.772 1 92.85 120 VAL B C 1
ATOM 3429 O O . VAL B 1 120 ? 9.771 -16.784 -17.875 1 92.85 120 VAL B O 1
ATOM 3432 N N . ALA B 1 121 ? 7.898 -17.538 -16.955 1 95.39 121 ALA B N 1
ATOM 3433 C CA . ALA B 1 121 ? 8.591 -18.526 -16.132 1 95.39 121 ALA B CA 1
ATOM 3434 C C . ALA B 1 121 ? 9.323 -19.546 -16.999 1 95.39 121 ALA B C 1
ATOM 3436 O O . ALA B 1 121 ? 10.456 -19.927 -16.697 1 95.39 121 ALA B O 1
ATOM 3437 N N . ALA B 1 122 ? 8.657 -19.961 -18.038 1 94.17 122 ALA B N 1
ATOM 3438 C CA . ALA B 1 122 ? 9.279 -20.91 -18.956 1 94.17 122 ALA B CA 1
ATOM 3439 C C . ALA B 1 122 ? 10.52 -20.309 -19.61 1 94.17 122 ALA B C 1
ATOM 3441 O O . ALA B 1 122 ? 11.53 -20.994 -19.786 1 94.17 122 ALA B O 1
ATOM 3442 N N . LEU B 1 123 ? 10.421 -19.051 -19.978 1 93.96 123 LEU B N 1
ATOM 3443 C CA . LEU B 1 123 ? 11.559 -18.358 -20.57 1 93.96 123 LEU B CA 1
ATOM 3444 C C . LEU B 1 123 ? 12.709 -18.25 -19.574 1 93.96 123 LEU B C 1
ATOM 3446 O O . LEU B 1 123 ? 13.867 -18.482 -19.929 1 93.96 123 LEU B O 1
ATOM 3450 N N . ILE B 1 124 ? 12.402 -17.909 -18.368 1 96.41 124 ILE B N 1
ATOM 3451 C CA . ILE B 1 124 ? 13.423 -17.792 -17.333 1 96.41 124 ILE B CA 1
ATOM 3452 C C . ILE B 1 124 ? 14.107 -19.141 -17.126 1 96.41 124 ILE B C 1
ATOM 3454 O O . ILE B 1 124 ? 15.334 -19.212 -17.017 1 96.41 124 ILE B O 1
ATOM 3458 N N . LYS B 1 125 ? 13.351 -20.206 -17.062 1 96.05 125 LYS B N 1
ATOM 3459 C CA . LYS B 1 125 ? 13.934 -21.537 -16.918 1 96.05 125 LYS B CA 1
ATOM 3460 C C . LYS B 1 125 ? 14.889 -21.846 -18.068 1 96.05 125 LYS B C 1
ATOM 3462 O O . LYS B 1 125 ? 16.008 -22.312 -17.843 1 96.05 125 LYS B O 1
ATOM 3467 N N . ARG B 1 126 ? 14.463 -21.561 -19.173 1 93.46 126 ARG B N 1
ATOM 3468 C CA . ARG B 1 126 ? 15.213 -21.89 -20.381 1 93.46 126 ARG B CA 1
ATOM 3469 C C . ARG B 1 126 ? 16.548 -21.152 -20.415 1 93.46 126 ARG B C 1
ATOM 3471 O O . ARG B 1 126 ? 17.576 -21.734 -20.768 1 93.46 126 ARG B O 1
ATOM 3478 N N . PHE B 1 127 ? 16.549 -19.918 -20.012 1 94.49 127 PHE B N 1
ATOM 3479 C CA . PHE B 1 127 ? 17.719 -19.082 -20.254 1 94.49 127 PHE B CA 1
ATOM 3480 C C . PHE B 1 127 ? 18.551 -18.935 -18.986 1 94.49 127 PHE B C 1
ATOM 3482 O O . PHE B 1 127 ? 19.695 -18.479 -19.037 1 94.49 127 PHE B O 1
ATOM 3489 N N . SER B 1 128 ? 18.04 -19.289 -17.894 1 95.42 128 SER B N 1
ATOM 3490 C CA . SER B 1 128 ? 18.771 -19.159 -16.638 1 95.42 128 SER B CA 1
ATOM 3491 C C . SER B 1 128 ? 19.501 -20.451 -16.286 1 95.42 128 SER B C 1
ATOM 3493 O O . SER B 1 128 ? 20.512 -20.427 -15.582 1 95.42 128 SER B O 1
ATOM 3495 N N . GLY B 1 129 ? 18.857 -21.625 -16.717 1 92.73 129 GLY B N 1
ATOM 3496 C CA . GLY B 1 129 ? 19.39 -22.911 -16.299 1 92.73 129 GLY B CA 1
ATOM 3497 C C . GLY B 1 129 ? 19.015 -23.278 -14.875 1 92.73 129 GLY B C 1
ATOM 3498 O O . GLY B 1 129 ? 19.461 -24.302 -14.354 1 92.73 129 GLY B O 1
ATOM 3499 N N . LEU B 1 130 ? 18.294 -22.487 -14.253 1 96.02 130 LEU B N 1
ATOM 3500 C CA . LEU B 1 130 ? 17.797 -22.818 -12.922 1 96.02 130 LEU B CA 1
ATOM 3501 C C . LEU B 1 130 ? 16.887 -24.041 -12.971 1 96.02 130 LEU B C 1
ATOM 3503 O O . LEU B 1 130 ? 16.257 -24.311 -13.995 1 96.02 130 LEU B O 1
A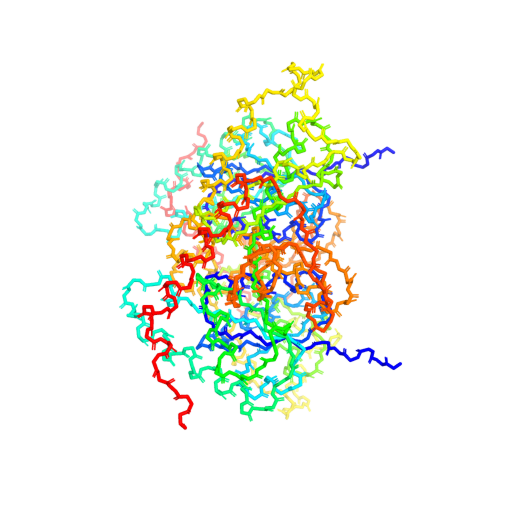TOM 3507 N N . SER B 1 131 ? 16.907 -24.721 -11.835 1 96.33 131 SER B N 1
ATOM 3508 C CA . SER B 1 131 ? 15.936 -25.804 -11.721 1 96.33 131 SER B CA 1
ATOM 3509 C C . SER B 1 131 ? 14.51 -25.265 -11.67 1 96.33 131 SER B C 1
ATOM 3511 O O . SER B 1 131 ? 14.274 -24.167 -11.162 1 96.33 131 SER B O 1
ATOM 3513 N N . ALA B 1 132 ? 13.571 -26.015 -12.176 1 95.68 132 ALA B N 1
ATOM 3514 C CA . ALA B 1 132 ? 12.176 -25.59 -12.259 1 95.68 132 ALA B CA 1
ATOM 3515 C C . ALA B 1 132 ? 11.61 -25.293 -10.874 1 95.68 132 ALA B C 1
ATOM 3517 O O . ALA B 1 132 ? 10.761 -24.411 -10.719 1 95.68 132 ALA B O 1
ATOM 3518 N N . ASN B 1 133 ? 12.114 -26 -9.867 1 96.34 133 ASN B N 1
ATOM 3519 C CA . ASN B 1 133 ? 11.585 -25.833 -8.518 1 96.34 133 ASN B CA 1
ATOM 3520 C C . ASN B 1 133 ? 11.945 -24.468 -7.939 1 96.34 133 ASN B C 1
ATOM 3522 O O . ASN B 1 133 ? 11.37 -24.043 -6.935 1 96.34 133 ASN B O 1
ATOM 3526 N N . GLN B 1 134 ? 12.907 -23.788 -8.528 1 97.94 134 GLN B N 1
ATOM 3527 C CA . GLN B 1 134 ? 13.352 -22.483 -8.051 1 97.94 134 GLN B CA 1
ATOM 3528 C C . GLN B 1 134 ? 12.549 -21.358 -8.698 1 97.94 134 GLN B C 1
ATOM 3530 O O . GLN B 1 134 ? 12.733 -20.186 -8.364 1 97.94 134 GLN B O 1
ATOM 3535 N N . ILE B 1 135 ? 11.658 -21.68 -9.622 1 98.2 135 ILE B N 1
ATOM 3536 C CA . ILE B 1 135 ? 10.884 -20.685 -10.356 1 98.2 135 ILE B CA 1
ATOM 3537 C C . ILE B 1 135 ? 9.398 -20.856 -10.048 1 98.2 135 ILE B C 1
ATOM 3539 O O . ILE B 1 135 ? 8.819 -21.91 -10.319 1 98.2 135 ILE B O 1
ATOM 3543 N N . ILE B 1 136 ? 8.813 -19.821 -9.469 1 97.93 136 ILE B N 1
ATOM 3544 C CA . ILE B 1 136 ? 7.424 -19.872 -9.026 1 97.93 136 ILE B CA 1
ATOM 3545 C C . ILE B 1 136 ? 6.677 -18.638 -9.527 1 97.93 136 ILE B C 1
ATOM 3547 O O . ILE B 1 136 ? 7.202 -17.524 -9.477 1 97.93 136 ILE B O 1
ATOM 3551 N N . THR B 1 137 ? 5.525 -18.799 -10.086 1 96.27 137 THR B N 1
ATOM 3552 C CA . THR B 1 137 ? 4.666 -17.667 -10.416 1 96.27 137 THR B CA 1
ATOM 3553 C C . THR B 1 137 ? 3.564 -17.503 -9.374 1 96.27 137 THR B C 1
ATOM 3555 O O . THR B 1 137 ? 3.311 -18.413 -8.581 1 96.27 137 THR B O 1
ATOM 3558 N N . LEU B 1 138 ? 2.928 -16.382 -9.363 1 92.05 138 LEU B N 1
ATOM 3559 C CA . LEU B 1 138 ? 1.825 -16.154 -8.436 1 92.05 138 LEU B CA 1
ATOM 3560 C C . LEU B 1 138 ? 0.658 -17.088 -8.74 1 92.05 138 LEU B C 1
ATOM 3562 O O . LEU B 1 138 ? -0.124 -17.422 -7.847 1 92.05 138 LEU B O 1
ATOM 3566 N N . GLY B 1 139 ? 0.546 -17.454 -10.031 1 91.06 139 GLY B N 1
ATOM 3567 C CA . GLY B 1 139 ? -0.458 -18.414 -10.46 1 91.06 139 GLY B CA 1
ATOM 3568 C C . GLY B 1 139 ? -1.867 -18.026 -10.054 1 91.06 139 GLY B C 1
ATOM 3569 O O . GLY B 1 139 ? -2.294 -16.892 -10.282 1 91.06 139 GLY B O 1
ATOM 3570 N N . THR B 1 140 ? -2.593 -18.995 -9.439 1 91.2 140 THR B N 1
ATOM 3571 C CA . THR B 1 140 ? -3.997 -18.768 -9.114 1 91.2 140 THR B CA 1
ATOM 3572 C C . THR B 1 140 ? -4.181 -18.58 -7.611 1 91.2 140 THR B C 1
ATOM 3574 O O . THR B 1 140 ? -5.268 -18.815 -7.079 1 91.2 140 THR B O 1
ATOM 3577 N N . MET B 1 141 ? -3.079 -18.227 -6.984 1 90.82 141 MET B N 1
ATOM 3578 C CA . MET B 1 141 ? -3.153 -18.028 -5.54 1 90.82 141 MET B CA 1
ATOM 3579 C C . MET B 1 141 ? -4.218 -16.996 -5.186 1 90.82 141 MET B C 1
ATOM 3581 O O . MET B 1 141 ? -5.003 -17.2 -4.258 1 90.82 141 MET B O 1
ATOM 3585 N N . LEU B 1 142 ? -4.24 -15.966 -5.959 1 87.88 142 LEU B N 1
ATOM 3586 C CA . LEU B 1 142 ? -5.231 -14.921 -5.729 1 87.88 142 LEU B CA 1
ATOM 3587 C C . LEU B 1 142 ? -6.642 -15.445 -5.979 1 87.88 142 LEU B C 1
ATOM 3589 O O . LEU B 1 142 ? -7.529 -15.275 -5.14 1 87.88 142 LEU B O 1
ATOM 3593 N N . ALA B 1 143 ? -6.841 -16.045 -7.088 1 88.37 143 ALA B N 1
ATOM 3594 C CA . ALA B 1 143 ? -8.153 -16.583 -7.435 1 88.37 143 ALA B CA 1
ATOM 3595 C C . ALA B 1 143 ? -8.619 -17.603 -6.399 1 88.37 143 ALA B C 1
ATOM 3597 O O . ALA B 1 143 ? -9.811 -17.691 -6.097 1 88.37 143 ALA B O 1
ATOM 3598 N N . THR B 1 144 ? -7.697 -18.373 -5.942 1 90.2 144 THR B N 1
ATOM 3599 C CA . THR B 1 144 ? -8.024 -19.364 -4.923 1 90.2 144 THR B CA 1
ATOM 3600 C C . THR B 1 144 ? -8.511 -18.685 -3.646 1 90.2 144 THR B C 1
ATOM 3602 O O . THR B 1 144 ? -9.479 -19.134 -3.029 1 90.2 144 THR B O 1
ATOM 3605 N N . SER B 1 145 ? -7.819 -17.686 -3.298 1 87.64 145 SER B N 1
ATOM 3606 C CA . SER B 1 145 ? -8.256 -16.952 -2.115 1 87.64 145 SER B CA 1
ATOM 3607 C C . SER B 1 145 ? -9.659 -16.383 -2.304 1 87.64 145 SER B C 1
ATOM 3609 O O . SER B 1 145 ? -10.489 -16.45 -1.395 1 87.64 145 SER B O 1
ATOM 3611 N N . TYR B 1 146 ? -9.92 -15.866 -3.475 1 86.55 146 TYR B N 1
ATOM 3612 C CA . TYR B 1 146 ? -11.25 -15.353 -3.784 1 86.55 146 TYR B CA 1
ATOM 3613 C C . TYR B 1 146 ? -12.295 -16.458 -3.691 1 86.55 146 TYR B C 1
ATOM 3615 O O . TYR B 1 146 ? -13.385 -16.247 -3.153 1 86.55 146 TYR B O 1
ATOM 3623 N N . PHE B 1 147 ? -11.928 -17.5 -4.226 1 89.6 147 PHE B N 1
ATOM 3624 C CA . PHE B 1 147 ? -12.814 -18.657 -4.258 1 89.6 147 PHE B CA 1
ATOM 3625 C C . PHE B 1 147 ? -13.183 -19.095 -2.846 1 89.6 147 PHE B C 1
ATOM 3627 O O . PHE B 1 147 ? -14.359 -19.313 -2.545 1 89.6 147 PHE B O 1
ATOM 3634 N N . GLN B 1 148 ? -12.235 -19.103 -1.982 1 90.21 148 GLN B N 1
ATOM 3635 C CA . GLN B 1 148 ? -12.446 -19.545 -0.608 1 90.21 148 GLN B CA 1
ATOM 3636 C C . GLN B 1 148 ? -13.264 -18.524 0.178 1 90.21 148 GLN B C 1
ATOM 3638 O O . GLN B 1 148 ? -14.131 -18.895 0.972 1 90.21 148 GLN B O 1
ATOM 3643 N N . VAL B 1 149 ? -13.009 -17.293 -0.075 1 87.23 149 VAL B N 1
ATOM 3644 C CA . VAL B 1 149 ? -13.743 -16.234 0.61 1 87.23 149 VAL B CA 1
ATOM 3645 C C . VAL B 1 149 ? -15.21 -16.264 0.184 1 87.23 149 VAL B C 1
ATOM 3647 O O . VAL B 1 149 ? -16.108 -16.161 1.023 1 87.23 149 VAL B O 1
ATOM 3650 N N . GLU B 1 150 ? -15.493 -16.378 -1.084 1 88.12 150 GLU B N 1
ATOM 3651 C CA . GLU B 1 150 ? -16.86 -16.365 -1.596 1 88.12 150 GLU B CA 1
ATOM 3652 C C . GLU B 1 150 ? -17.641 -17.586 -1.118 1 88.12 150 GLU B C 1
ATOM 3654 O O . GLU B 1 150 ? -18.834 -17.49 -0.822 1 88.12 150 GLU B O 1
ATOM 3659 N N . ILE B 1 151 ? -16.992 -18.68 -1.11 1 89.56 151 ILE B N 1
ATOM 3660 C CA . ILE B 1 151 ? -17.633 -19.876 -0.575 1 89.56 151 ILE B CA 1
ATOM 3661 C C . ILE B 1 151 ? -17.979 -19.661 0.897 1 89.56 151 ILE B C 1
ATOM 3663 O O . ILE B 1 151 ? -19.071 -20.019 1.343 1 89.56 151 ILE B O 1
ATOM 3667 N N . ALA B 1 152 ? -17.012 -19.148 1.617 1 87.88 152 ALA B N 1
ATOM 3668 C CA . ALA B 1 152 ? -17.207 -18.889 3.041 1 87.88 152 ALA B CA 1
ATOM 3669 C C . ALA B 1 152 ? -18.414 -17.986 3.273 1 87.88 152 ALA B C 1
ATOM 3671 O O . ALA B 1 152 ? -19.173 -18.185 4.225 1 87.88 152 ALA B O 1
ATOM 3672 N N . LYS B 1 153 ? -18.601 -17.02 2.457 1 84.62 153 LYS B N 1
ATOM 3673 C CA . LYS B 1 153 ? -19.749 -16.123 2.557 1 84.62 153 LYS B CA 1
ATOM 3674 C C . LYS B 1 153 ? -21.057 -16.877 2.339 1 84.62 153 LYS B C 1
ATOM 3676 O O . LYS B 1 153 ? -22.037 -16.652 3.053 1 84.62 153 LYS B O 1
ATOM 3681 N N . LEU B 1 154 ? -21.072 -17.697 1.324 1 84.68 154 LEU B N 1
ATOM 3682 C CA . LEU B 1 154 ? -22.261 -18.463 0.967 1 84.68 154 LEU B CA 1
ATOM 3683 C C . LEU B 1 154 ? -22.695 -19.361 2.121 1 84.68 154 LEU B C 1
ATOM 3685 O O . LEU B 1 154 ? -23.892 -19.548 2.351 1 84.68 154 LEU B O 1
ATOM 3689 N N . PHE B 1 155 ? -21.745 -19.883 2.841 1 86.81 155 PHE B N 1
ATOM 3690 C CA . PHE B 1 155 ? -22.047 -20.849 3.891 1 86.81 155 PHE B CA 1
ATOM 3691 C C . PHE B 1 155 ? -21.973 -20.195 5.265 1 86.81 155 PHE B C 1
ATOM 3693 O O . PHE B 1 155 ? -22.223 -20.845 6.282 1 86.81 155 PHE B O 1
ATOM 3700 N N . LYS B 1 156 ? -21.565 -18.938 5.324 1 85.17 156 LYS B N 1
ATOM 3701 C CA . LYS B 1 156 ? -21.463 -18.158 6.554 1 85.17 156 LYS B CA 1
ATOM 3702 C C . LYS B 1 156 ? -20.474 -18.792 7.528 1 85.17 156 LYS B C 1
ATOM 3704 O O . LYS B 1 156 ? -20.805 -19.025 8.693 1 85.17 156 LYS B O 1
ATOM 3709 N N . ILE B 1 157 ? -19.341 -19.181 7.056 1 85.58 157 ILE B N 1
ATOM 3710 C CA . ILE B 1 157 ? -18.252 -19.733 7.853 1 85.58 157 ILE B CA 1
ATOM 3711 C C . ILE B 1 157 ? -16.964 -18.96 7.574 1 85.58 157 ILE B C 1
ATOM 3713 O O . ILE B 1 157 ? -16.942 -18.065 6.726 1 85.58 157 ILE B O 1
ATOM 3717 N N . SER B 1 158 ? -15.93 -19.271 8.302 1 83.66 158 SER B N 1
ATOM 3718 C CA . SER B 1 158 ? -14.634 -18.637 8.086 1 83.66 158 SER B CA 1
ATOM 3719 C C . SER B 1 158 ? -13.956 -19.178 6.832 1 83.66 158 SER B C 1
ATOM 3721 O O . SER B 1 158 ? -14.007 -20.379 6.561 1 83.66 158 SER B O 1
ATOM 3723 N N . PRO B 1 159 ? -13.391 -18.289 6.102 1 86.03 159 PRO B N 1
ATOM 3724 C CA . PRO B 1 159 ? -12.662 -18.747 4.917 1 86.03 159 PRO B CA 1
ATOM 3725 C C . PRO B 1 159 ? -11.551 -19.739 5.254 1 86.03 159 PRO B C 1
ATOM 3727 O O . PRO B 1 159 ? -11.158 -20.544 4.406 1 86.03 159 PRO B O 1
ATOM 3730 N N . LYS B 1 160 ? -11.073 -19.724 6.396 1 82.38 160 LYS B N 1
ATOM 3731 C CA . LYS B 1 160 ? -9.994 -20.614 6.816 1 82.38 160 LYS B CA 1
ATOM 3732 C C . LYS B 1 160 ? -10.474 -22.061 6.893 1 82.38 160 LYS B C 1
ATOM 3734 O O . LYS B 1 160 ? -9.662 -22.987 6.94 1 82.38 160 LYS B O 1
ATOM 3739 N N . ASN B 1 161 ? -11.737 -22.233 6.871 1 87.76 161 ASN B N 1
ATOM 3740 C CA . ASN B 1 161 ? -12.302 -23.575 6.954 1 87.76 161 ASN B CA 1
ATOM 3741 C C . ASN B 1 161 ? -12.74 -24.085 5.584 1 87.76 161 ASN B C 1
ATOM 3743 O O . ASN B 1 161 ? -13.381 -25.133 5.483 1 87.76 161 ASN B O 1
ATOM 3747 N N . VAL B 1 162 ? -12.479 -23.316 4.653 1 89.34 162 VAL B N 1
ATOM 3748 C CA . VAL B 1 162 ? -12.802 -23.702 3.283 1 89.34 162 VAL B CA 1
ATOM 3749 C C . VAL B 1 162 ? -11.552 -24.237 2.588 1 89.34 162 VAL B C 1
ATOM 3751 O O . VAL B 1 162 ? -10.513 -23.572 2.567 1 89.34 162 VAL B O 1
ATOM 3754 N N . HIS B 1 163 ? -11.654 -25.456 2.115 1 89.78 163 HIS B N 1
ATOM 3755 C CA . HIS B 1 163 ? -10.579 -26.044 1.324 1 89.78 163 HIS B CA 1
ATOM 3756 C C . HIS B 1 163 ? -10.991 -26.202 -0.136 1 89.78 163 HIS B C 1
ATOM 3758 O O . HIS B 1 163 ? -11.624 -27.195 -0.502 1 89.78 163 HIS B O 1
ATOM 3764 N N . GLY B 1 164 ? -10.696 -25.303 -0.916 1 91.96 164 GLY B N 1
ATOM 3765 C CA . GLY B 1 164 ? -10.95 -25.267 -2.347 1 91.96 164 GLY B CA 1
ATOM 3766 C C . GLY B 1 164 ? -9.869 -24.543 -3.127 1 91.96 164 GLY B C 1
ATOM 3767 O O . GLY B 1 164 ? -9.318 -23.545 -2.655 1 91.96 164 GLY B O 1
ATOM 3768 N N . TYR B 1 165 ? -9.67 -25.09 -4.34 1 93.4 165 TYR B N 1
ATOM 3769 C CA . TYR B 1 165 ? -8.544 -24.568 -5.107 1 93.4 165 TYR B CA 1
ATOM 3770 C C . TYR B 1 165 ? -8.972 -24.202 -6.523 1 93.4 165 TYR B C 1
ATOM 3772 O O . TYR B 1 165 ? -9.844 -24.854 -7.102 1 93.4 165 TYR B O 1
ATOM 3780 N N . ILE B 1 166 ? -8.406 -23.17 -6.988 1 93.38 166 ILE B N 1
ATOM 3781 C CA . ILE B 1 166 ? -8.466 -22.819 -8.403 1 93.38 166 ILE B CA 1
ATOM 3782 C C . ILE B 1 166 ? -7.149 -23.186 -9.082 1 93.38 166 ILE B C 1
ATOM 3784 O O . ILE B 1 166 ? -6.074 -22.805 -8.613 1 93.38 166 ILE B O 1
ATOM 3788 N N . ILE B 1 167 ? -7.248 -23.968 -10.152 1 94.68 167 ILE B N 1
ATOM 3789 C CA . ILE B 1 167 ? -6.032 -24.366 -10.855 1 94.68 167 ILE B CA 1
ATOM 3790 C C . ILE B 1 167 ? -6.095 -23.89 -12.304 1 94.68 167 ILE B C 1
ATOM 3792 O O . ILE B 1 167 ? -7.107 -23.335 -12.739 1 94.68 167 ILE B O 1
ATOM 3796 N N . GLY B 1 168 ? -5 -24.057 -13.04 1 93.06 168 GLY B N 1
ATOM 3797 C CA . GLY B 1 168 ? -4.951 -23.627 -14.428 1 93.06 168 GLY B CA 1
ATOM 3798 C C . GLY B 1 168 ? -3.996 -22.472 -14.662 1 93.06 168 GLY B C 1
ATOM 3799 O O . GLY B 1 168 ? -2.832 -22.531 -14.26 1 93.06 168 GLY B O 1
ATOM 3800 N N . ASP B 1 169 ? -4.459 -21.57 -15.346 1 87.54 169 ASP B N 1
ATOM 3801 C CA . ASP B 1 169 ? -3.646 -20.406 -15.685 1 87.54 169 ASP B CA 1
ATOM 3802 C C . ASP B 1 169 ? -4.31 -19.115 -15.209 1 87.54 169 ASP B C 1
ATOM 3804 O O . ASP B 1 169 ? -4.926 -19.085 -14.141 1 87.54 169 ASP B O 1
ATOM 3808 N N . ASN B 1 170 ? -4.05 -18.067 -15.857 1 71.77 170 ASN B N 1
ATOM 3809 C CA . ASN B 1 170 ? -4.622 -16.789 -15.447 1 71.77 170 ASN B CA 1
ATOM 3810 C C . ASN B 1 170 ? -5.866 -16.444 -16.262 1 71.77 170 ASN B C 1
ATOM 3812 O O . ASN B 1 170 ? -6.125 -17.06 -17.297 1 71.77 170 ASN B O 1
ATOM 3816 N N . ALA B 1 171 ? -6.7 -15.549 -15.725 1 64.53 171 ALA B N 1
ATOM 3817 C CA . ALA B 1 171 ? -7.872 -14.986 -16.39 1 64.53 171 ALA B CA 1
ATOM 3818 C C . ALA B 1 171 ? -8.927 -16.059 -16.643 1 64.53 171 ALA B C 1
ATOM 3820 O O . ALA B 1 171 ? -9.33 -16.773 -15.722 1 64.53 171 ALA B O 1
ATOM 3821 N N . GLU B 1 172 ? -9.197 -16.194 -17.994 1 70.8 172 GLU B N 1
ATOM 3822 C CA . GLU B 1 172 ? -10.318 -17.051 -18.368 1 70.8 172 GLU B CA 1
ATOM 3823 C C . GLU B 1 172 ? -9.911 -18.522 -18.37 1 70.8 172 GLU B C 1
ATOM 3825 O O . GLU B 1 172 ? -10.767 -19.408 -18.412 1 70.8 172 GLU B O 1
ATOM 3830 N N . ASP B 1 173 ? -8.709 -18.761 -18.125 1 85.82 173 ASP B N 1
ATOM 3831 C CA . ASP B 1 173 ? -8.217 -20.134 -18.162 1 85.82 173 ASP B CA 1
ATOM 3832 C C . ASP B 1 173 ? -8.016 -20.683 -16.751 1 85.82 173 ASP B C 1
ATOM 3834 O O . ASP B 1 173 ? -6.922 -21.134 -16.404 1 85.82 173 ASP B O 1
ATOM 3838 N N . VAL B 1 174 ? -9.074 -20.564 -15.948 1 89.82 174 VAL B N 1
ATOM 3839 C CA . VAL B 1 174 ? -9.006 -21.067 -14.58 1 89.82 174 VAL B CA 1
ATOM 3840 C C . VAL B 1 174 ? -10.108 -22.099 -14.353 1 89.82 174 VAL B C 1
ATOM 3842 O O . VAL B 1 174 ? -11.163 -22.04 -14.987 1 89.82 174 VAL B O 1
ATOM 3845 N N . ILE B 1 175 ? -9.855 -23.056 -13.473 1 92.57 175 ILE B N 1
ATOM 3846 C CA . ILE B 1 175 ? -10.771 -24.147 -13.159 1 92.57 175 ILE B CA 1
ATOM 3847 C C . ILE B 1 175 ? -11.008 -24.206 -11.652 1 92.57 175 ILE B C 1
ATOM 3849 O O . ILE B 1 175 ? -10.106 -24.56 -10.889 1 92.57 175 ILE B O 1
ATOM 3853 N N . PRO B 1 176 ? -12.229 -23.824 -11.263 1 93.44 176 PRO B N 1
ATOM 3854 C CA . PRO B 1 176 ? -12.561 -24.181 -9.882 1 93.44 176 PRO B CA 1
ATOM 3855 C C . PRO B 1 176 ? -12.691 -25.689 -9.677 1 93.44 176 PRO B C 1
ATOM 3857 O O . PRO B 1 176 ? -13.497 -26.339 -10.347 1 93.44 176 PRO B O 1
ATOM 3860 N N . VAL B 1 177 ? -11.923 -26.255 -8.778 1 94.16 177 VAL B N 1
ATOM 3861 C CA . VAL B 1 177 ? -11.951 -27.698 -8.567 1 94.16 177 VAL B CA 1
ATOM 3862 C C . VAL B 1 177 ? -13.026 -28.05 -7.541 1 94.16 177 VAL B C 1
ATOM 3864 O O . VAL B 1 177 ? -12.713 -28.411 -6.404 1 94.16 177 VAL B O 1
ATOM 3867 N N . TRP B 1 178 ? -14.223 -28.114 -7.953 1 92.57 178 TRP B N 1
ATOM 3868 C CA . TRP B 1 178 ? -15.37 -28.381 -7.091 1 92.57 178 TRP B CA 1
ATOM 3869 C C . TRP B 1 178 ? -15.319 -29.804 -6.544 1 92.57 178 TRP B C 1
ATOM 3871 O O . TRP B 1 178 ? -15.76 -30.06 -5.421 1 92.57 178 TRP B O 1
ATOM 3881 N N . SER B 1 179 ? -14.788 -30.692 -7.326 1 91.53 179 SER B N 1
ATOM 3882 C CA . SER B 1 179 ? -14.747 -32.108 -6.974 1 91.53 179 SER B CA 1
ATOM 3883 C C . SER B 1 179 ? -13.908 -32.343 -5.723 1 91.53 179 SER B C 1
ATOM 3885 O O . SER B 1 179 ? -14.061 -33.364 -5.049 1 91.53 179 SER B O 1
ATOM 3887 N N . ARG B 1 180 ? -13.055 -31.355 -5.402 1 91.14 180 ARG B N 1
ATOM 3888 C CA . ARG B 1 180 ? -12.185 -31.494 -4.239 1 91.14 180 ARG B CA 1
ATOM 3889 C C . ARG B 1 180 ? -12.338 -30.306 -3.295 1 91.14 180 ARG B C 1
ATOM 3891 O O . ARG B 1 180 ? -11.41 -29.971 -2.556 1 91.14 180 ARG B O 1
ATOM 3898 N N . ALA B 1 181 ? -13.409 -29.688 -3.349 1 92.09 181 ALA B N 1
ATOM 3899 C CA . ALA B 1 181 ? -13.698 -28.589 -2.431 1 92.09 181 ALA B CA 1
ATOM 3900 C C . ALA B 1 181 ? -14.416 -29.092 -1.183 1 92.09 181 ALA B C 1
ATOM 3902 O O . ALA B 1 181 ? -15.352 -29.89 -1.276 1 92.09 181 ALA B O 1
ATOM 3903 N N . PHE B 1 182 ? -13.938 -28.616 -0.062 1 91.64 182 PHE B N 1
ATOM 3904 C CA . PHE B 1 182 ? -14.456 -29.123 1.203 1 91.64 182 PHE B CA 1
ATOM 3905 C C . PHE B 1 182 ? -14.74 -27.98 2.17 1 91.64 182 PHE B C 1
ATOM 3907 O O . PHE B 1 182 ? -14.047 -26.961 2.155 1 91.64 182 PHE B O 1
ATOM 3914 N N . LEU B 1 183 ? -15.674 -28.122 2.938 1 89.28 183 LEU B N 1
ATOM 3915 C CA . LEU B 1 183 ? -15.916 -27.313 4.128 1 89.28 183 LEU B CA 1
ATOM 3916 C C . LEU B 1 183 ? -15.555 -28.084 5.393 1 89.28 183 LEU B C 1
ATOM 3918 O O . LEU B 1 183 ? -16.294 -28.979 5.811 1 89.28 183 LEU B O 1
ATOM 3922 N N . GLY B 1 184 ? -14.41 -27.669 5.862 1 83.37 184 GLY B N 1
ATOM 3923 C CA . GLY B 1 184 ? -13.87 -28.534 6.898 1 83.37 184 GLY B CA 1
ATOM 3924 C C . GLY B 1 184 ? -13.532 -29.926 6.398 1 83.37 184 GLY B C 1
ATOM 3925 O O . GLY B 1 184 ? -12.677 -30.087 5.525 1 83.37 184 GLY B O 1
ATOM 3926 N N . GLY B 1 185 ? -14.316 -30.881 6.556 1 84.14 185 GLY B N 1
ATOM 3927 C CA . GLY B 1 185 ? -14.119 -32.254 6.119 1 84.14 185 GLY B CA 1
ATOM 3928 C C . GLY B 1 185 ? -15.245 -32.769 5.242 1 84.14 185 GLY B C 1
ATOM 3929 O O . GLY B 1 185 ? -15.182 -33.892 4.738 1 84.14 185 GLY B O 1
ATOM 3930 N N . LYS B 1 186 ? -16.144 -31.941 5.03 1 88.59 186 LYS B N 1
ATOM 3931 C CA . LYS B 1 186 ? -17.292 -32.374 4.239 1 88.59 186 LYS B CA 1
ATOM 3932 C C . LYS B 1 186 ? -17.226 -31.811 2.822 1 88.59 186 LYS B C 1
ATOM 3934 O O . LYS B 1 186 ? -17.063 -30.604 2.635 1 88.59 186 LYS B O 1
ATOM 3939 N N . PRO B 1 187 ? -17.412 -32.653 1.885 1 90.66 187 PRO B N 1
ATOM 3940 C CA . PRO B 1 187 ? -17.407 -32.169 0.502 1 90.66 187 PRO B CA 1
ATOM 3941 C C . PRO B 1 187 ? -18.548 -31.196 0.213 1 90.66 187 PRO B C 1
ATOM 3943 O O . PRO B 1 187 ? -19.693 -31.449 0.596 1 90.66 187 PRO B O 1
ATOM 3946 N N . ILE B 1 188 ? -18.199 -30.122 -0.491 1 89.87 188 ILE B N 1
ATOM 3947 C CA . ILE B 1 188 ? -19.179 -29.08 -0.782 1 89.87 188 ILE B CA 1
ATOM 3948 C C . ILE B 1 188 ? -20.285 -29.646 -1.669 1 89.87 188 ILE B C 1
ATOM 3950 O O . ILE B 1 188 ? -21.457 -29.292 -1.512 1 89.87 188 ILE B O 1
ATOM 3954 N N . LEU B 1 189 ? -19.981 -30.551 -2.577 1 88.29 189 LEU B N 1
ATOM 3955 C CA . LEU B 1 189 ? -20.945 -31.103 -3.522 1 88.29 189 LEU B CA 1
ATOM 3956 C C . LEU B 1 189 ? -21.973 -31.972 -2.805 1 88.29 189 LEU B C 1
ATOM 3958 O O . LEU B 1 189 ? -23.072 -32.192 -3.318 1 88.29 189 LEU B O 1
ATOM 3962 N N . SER B 1 190 ? -21.588 -32.45 -1.631 1 87.54 190 SER B N 1
ATOM 3963 C CA . SER B 1 190 ? -22.539 -33.249 -0.866 1 87.54 190 SER B CA 1
ATOM 3964 C C . SER B 1 190 ? -23.699 -32.396 -0.363 1 87.54 190 SER B C 1
ATOM 3966 O O . SER B 1 190 ? -24.796 -32.907 -0.126 1 87.54 190 SER B O 1
ATOM 3968 N N . TYR B 1 191 ? -23.456 -31.168 -0.183 1 82.94 191 TYR B N 1
ATOM 3969 C CA . TYR B 1 191 ? -24.503 -30.264 0.279 1 82.94 191 TYR B CA 1
ATOM 3970 C C . TYR B 1 191 ? -25.561 -30.06 -0.799 1 82.94 191 TYR B C 1
ATOM 3972 O O . TYR B 1 191 ? -26.715 -29.751 -0.493 1 82.94 191 TYR B O 1
ATOM 3980 N N . LEU B 1 192 ? -25.141 -30.148 -2.048 1 80.37 192 LEU B N 1
ATOM 3981 C CA . LEU B 1 192 ? -26.09 -29.997 -3.145 1 80.37 192 LEU B CA 1
ATOM 3982 C C . LEU B 1 192 ? -27.181 -31.06 -3.07 1 80.37 192 LEU B C 1
ATOM 3984 O O . LEU B 1 192 ? -28.336 -30.795 -3.412 1 80.37 192 LEU B O 1
ATOM 3988 N N . ALA B 1 193 ? -26.744 -32.21 -2.608 1 78.54 193 ALA B N 1
ATOM 3989 C CA . ALA B 1 193 ? -27.688 -33.321 -2.517 1 78.54 193 ALA B CA 1
ATOM 3990 C C . ALA B 1 193 ? -28.479 -33.263 -1.214 1 78.54 193 ALA B C 1
ATOM 3992 O O . ALA B 1 193 ? -29.672 -33.575 -1.19 1 78.54 193 ALA B O 1
ATOM 3993 N N . GLU B 1 194 ? -27.937 -32.809 -0.217 1 82.89 194 GLU B N 1
ATOM 3994 C CA . GLU B 1 194 ? -28.512 -32.927 1.12 1 82.89 194 GLU B CA 1
ATOM 3995 C C . GLU B 1 194 ? -29.365 -31.709 1.463 1 82.89 194 GLU B C 1
ATOM 3997 O O . GLU B 1 194 ? -30.367 -31.826 2.172 1 82.89 194 GLU B O 1
ATOM 4002 N N . ASP B 1 195 ? -28.933 -30.543 1.045 1 75.86 195 ASP B N 1
ATOM 4003 C CA . ASP B 1 195 ? -29.617 -29.317 1.444 1 75.86 195 ASP B CA 1
ATOM 4004 C C . ASP B 1 195 ? -29.602 -28.288 0.316 1 75.86 195 ASP B C 1
ATOM 4006 O O . ASP B 1 195 ? -28.793 -27.358 0.327 1 75.86 195 ASP B O 1
ATOM 4010 N N . GLN B 1 196 ? -30.478 -28.446 -0.576 1 71.31 196 GLN B N 1
ATOM 4011 C CA . GLN B 1 196 ? -30.55 -27.57 -1.74 1 71.31 196 GLN B CA 1
ATOM 4012 C C . GLN B 1 196 ? -30.888 -26.139 -1.332 1 71.31 196 GLN B C 1
ATOM 4014 O O . GLN B 1 196 ? -30.615 -25.195 -2.076 1 71.31 196 GLN B O 1
ATOM 4019 N N . LYS B 1 197 ? -31.421 -26.035 -0.108 1 67.76 197 LYS B N 1
ATOM 4020 C CA . LYS B 1 197 ? -31.803 -24.703 0.35 1 67.76 197 LYS B CA 1
ATOM 4021 C C . LYS B 1 197 ? -30.577 -23.886 0.749 1 67.76 197 LYS B C 1
ATOM 4023 O O . LYS B 1 197 ? -30.591 -22.656 0.668 1 67.76 197 LYS B O 1
ATOM 4028 N N . ARG B 1 198 ? -29.693 -24.664 1.065 1 75.75 198 ARG B N 1
ATOM 4029 C CA . ARG B 1 198 ? -28.495 -23.988 1.551 1 75.75 198 ARG B CA 1
ATOM 4030 C C . ARG B 1 198 ? -27.607 -23.547 0.392 1 75.75 198 ARG B C 1
ATOM 4032 O O . ARG B 1 198 ? -27.083 -22.431 0.395 1 75.75 198 ARG B O 1
ATOM 4039 N N . ILE B 1 199 ? -27.396 -24.538 -0.581 1 80.84 199 ILE B N 1
ATOM 4040 C CA . ILE B 1 199 ? -26.582 -24.234 -1.753 1 80.84 199 ILE B CA 1
ATOM 4041 C C . ILE B 1 199 ? -27.129 -24.979 -2.969 1 80.84 199 ILE B C 1
ATOM 4043 O O . ILE B 1 199 ? -27.481 -26.158 -2.876 1 80.84 199 ILE B O 1
ATOM 4047 N N . SER B 1 200 ? -27.345 -24.25 -4.057 1 85.13 200 SER B N 1
ATOM 4048 C CA . SER B 1 200 ? -27.824 -24.843 -5.301 1 85.13 200 SER B CA 1
ATOM 4049 C C . SER B 1 200 ? -26.712 -24.921 -6.342 1 85.13 200 SER B C 1
ATOM 4051 O O . SER B 1 200 ? -25.652 -24.314 -6.171 1 85.13 200 SER B O 1
ATOM 4053 N N . ALA B 1 201 ? -26.975 -25.774 -7.335 1 84.49 201 ALA B N 1
ATOM 4054 C CA . ALA B 1 201 ? -26.045 -25.851 -8.459 1 84.49 201 ALA B CA 1
ATOM 4055 C C . ALA B 1 201 ? -25.867 -24.486 -9.118 1 84.49 201 ALA B C 1
ATOM 4057 O O . ALA B 1 201 ? -24.78 -24.159 -9.599 1 84.49 201 ALA B O 1
ATOM 4058 N N . GLU B 1 202 ? -26.864 -23.735 -9.111 1 87.63 202 GLU B N 1
ATOM 4059 C CA . GLU B 1 202 ? -26.83 -22.393 -9.685 1 87.63 202 GLU B CA 1
ATOM 4060 C C . GLU B 1 202 ? -25.901 -21.478 -8.892 1 87.63 202 GLU B C 1
ATOM 4062 O O . GLU B 1 202 ? -25.221 -20.625 -9.467 1 87.63 202 GLU B O 1
ATOM 4067 N N . ASP B 1 203 ? -25.959 -21.667 -7.621 1 87.84 203 ASP B N 1
ATOM 4068 C CA . ASP B 1 203 ? -25.067 -20.882 -6.773 1 87.84 203 ASP B CA 1
ATOM 4069 C C . ASP B 1 203 ? -23.604 -21.146 -7.122 1 87.84 203 ASP B C 1
ATOM 4071 O O . ASP B 1 203 ? -22.805 -20.211 -7.218 1 87.84 203 ASP B O 1
ATOM 4075 N N . LEU B 1 204 ? -23.334 -22.367 -7.29 1 86.74 204 LEU B N 1
ATOM 4076 C CA . LEU B 1 204 ? -21.962 -22.75 -7.605 1 86.74 204 LEU B CA 1
ATOM 4077 C C . LEU B 1 204 ? -21.564 -22.252 -8.991 1 86.74 204 LEU B C 1
ATOM 4079 O O . LEU B 1 204 ? -20.429 -21.817 -9.196 1 86.74 204 LEU B O 1
ATOM 4083 N N . GLN B 1 205 ? -22.466 -22.343 -9.904 1 87.54 205 GLN B N 1
ATOM 4084 C CA . GLN B 1 205 ? -22.215 -21.849 -11.254 1 87.54 205 GLN B CA 1
ATOM 4085 C C . GLN B 1 205 ? -21.983 -20.341 -11.254 1 87.54 205 GLN B C 1
ATOM 4087 O O . GLN B 1 205 ? -21.115 -19.841 -11.973 1 87.54 205 GLN B O 1
ATOM 4092 N N . ASN B 1 206 ? -22.763 -19.707 -10.511 1 88.01 206 ASN B N 1
ATOM 4093 C CA . ASN B 1 206 ? -22.61 -18.261 -10.397 1 88.01 206 ASN B CA 1
ATOM 4094 C C . ASN B 1 206 ? -21.255 -17.886 -9.803 1 88.01 206 ASN B C 1
ATOM 4096 O O . ASN B 1 206 ? -20.631 -16.914 -10.233 1 88.01 206 ASN B O 1
ATOM 4100 N N . LEU B 1 207 ? -20.913 -18.61 -8.85 1 87.18 207 LEU B N 1
ATOM 4101 C CA . LEU B 1 207 ? -19.616 -18.373 -8.226 1 87.18 207 LEU B CA 1
ATOM 4102 C C . LEU B 1 207 ? -18.483 -18.619 -9.216 1 87.18 207 LEU B C 1
ATOM 4104 O O . LEU B 1 207 ? -17.513 -17.859 -9.258 1 87.18 207 LEU B O 1
ATOM 4108 N N . THR B 1 208 ? -18.608 -19.68 -9.956 1 85.65 208 THR B N 1
ATOM 4109 C CA . THR B 1 208 ? -17.618 -19.991 -10.981 1 85.65 208 THR B CA 1
ATOM 4110 C C . THR B 1 208 ? -17.51 -18.854 -11.992 1 85.65 208 THR B C 1
ATOM 4112 O O . THR B 1 208 ? -16.406 -18.434 -12.347 1 85.65 208 THR B O 1
ATOM 4115 N N . LYS B 1 209 ? -18.572 -18.357 -12.41 1 83.31 209 LYS B N 1
ATOM 4116 C CA . LYS B 1 209 ? -18.607 -17.26 -13.373 1 83.31 209 LYS B CA 1
ATOM 4117 C C . LYS B 1 209 ? -17.967 -16.001 -12.796 1 83.31 209 LYS B C 1
ATOM 4119 O O . LYS B 1 209 ? -17.282 -15.264 -13.509 1 83.31 209 LYS B O 1
ATOM 4124 N N . MET B 1 210 ? -18.217 -15.837 -11.609 1 79.62 210 MET B N 1
ATOM 4125 C CA . MET B 1 210 ? -17.67 -14.657 -10.944 1 79.62 210 MET B CA 1
ATOM 4126 C C . MET B 1 210 ? -16.149 -14.733 -10.865 1 79.62 210 MET B C 1
ATOM 4128 O O . MET B 1 210 ? -15.459 -13.754 -11.151 1 79.62 210 MET B O 1
ATOM 4132 N N . ILE B 1 211 ? -15.648 -15.822 -10.488 1 78.19 211 ILE B N 1
ATOM 4133 C CA . ILE B 1 211 ? -14.214 -16.003 -10.291 1 78.19 211 ILE B CA 1
ATOM 4134 C C . ILE B 1 211 ? -13.491 -15.893 -11.631 1 78.19 211 ILE B C 1
ATOM 4136 O O . ILE B 1 211 ? -12.385 -15.351 -11.705 1 78.19 211 ILE B O 1
ATOM 4140 N N . THR B 1 212 ? -14.128 -16.448 -12.667 1 73.83 212 THR B N 1
ATOM 4141 C CA . THR B 1 212 ? -13.514 -16.458 -13.99 1 73.83 212 THR B CA 1
ATOM 4142 C C . THR B 1 212 ? -13.481 -15.052 -14.582 1 73.83 212 THR B C 1
ATOM 4144 O O . THR B 1 212 ? -12.714 -14.781 -15.509 1 73.83 212 THR B O 1
ATOM 4147 N N . LYS B 1 213 ? -14.381 -14.145 -14.034 1 64.84 213 LYS B N 1
ATOM 4148 C CA . LYS B 1 213 ? -14.463 -12.788 -14.567 1 64.84 213 LYS B CA 1
ATOM 4149 C C . LYS B 1 213 ? -13.549 -11.839 -13.797 1 64.84 213 LYS B C 1
ATOM 4151 O O . LYS B 1 213 ? -13.36 -10.689 -14.198 1 64.84 213 LYS B O 1
ATOM 4156 N N . ILE B 1 214 ? -13.285 -12.167 -12.636 1 58.05 214 ILE B N 1
ATOM 4157 C CA . ILE B 1 214 ? -12.421 -11.298 -11.845 1 58.05 214 ILE B CA 1
ATOM 4158 C C . ILE B 1 214 ? -11.19 -10.911 -12.663 1 58.05 214 ILE B C 1
ATOM 4160 O O . ILE B 1 214 ? -10.267 -10.279 -12.145 1 58.05 214 ILE B O 1
ATOM 4164 N N . PRO B 1 215 ? -11.109 -11.346 -13.922 1 51.47 215 PRO B N 1
ATOM 4165 C CA . PRO B 1 215 ? -9.9 -11.26 -14.743 1 51.47 215 PRO B CA 1
ATOM 4166 C C . PRO B 1 215 ? -9.25 -9.879 -14.694 1 51.47 215 PRO B C 1
ATOM 4168 O O . PRO B 1 215 ? -8.15 -9.69 -15.22 1 51.47 215 PRO B O 1
ATOM 4171 N N . ASP B 1 216 ? -9.702 -8.6 -14.737 1 52.7 216 ASP B N 1
ATOM 4172 C CA . ASP B 1 216 ? -8.619 -7.816 -15.323 1 52.7 216 ASP B CA 1
ATOM 4173 C C . ASP B 1 216 ? -7.403 -7.784 -14.4 1 52.7 216 ASP B C 1
ATOM 4175 O O . ASP B 1 216 ? -7.526 -7.478 -13.212 1 52.7 216 ASP B O 1
ATOM 4179 N N . PHE B 1 217 ? -6.384 -8.642 -14.674 1 58.7 217 PHE B N 1
ATOM 4180 C CA . PHE B 1 217 ? -5.112 -8.999 -14.056 1 58.7 217 PHE B CA 1
ATOM 4181 C C . PHE B 1 217 ? -4.402 -7.759 -13.525 1 58.7 217 PHE B C 1
ATOM 4183 O O . PHE B 1 217 ? -4.233 -6.776 -14.249 1 58.7 217 PHE B O 1
ATOM 4190 N N . PRO B 1 218 ? -4.349 -7.671 -12.177 1 57.95 218 PRO B N 1
ATOM 4191 C CA . PRO B 1 218 ? -3.623 -6.566 -11.547 1 57.95 218 PRO B CA 1
ATOM 4192 C C . PRO B 1 218 ? -2.347 -6.193 -12.299 1 57.95 218 PRO B C 1
ATOM 4194 O O . PRO B 1 218 ? -1.805 -5.103 -12.1 1 57.95 218 PRO B O 1
ATOM 4197 N N . PHE B 1 219 ? -1.959 -7.12 -13.235 1 59.43 219 PHE B N 1
ATOM 4198 C CA . PHE B 1 219 ? -0.687 -6.84 -13.891 1 59.43 219 PHE B CA 1
ATOM 4199 C C . PHE B 1 219 ? -0.907 -6.094 -15.201 1 59.43 219 PHE B C 1
ATOM 4201 O O . PHE B 1 219 ? 0.053 -5.715 -15.875 1 59.43 219 PHE B O 1
ATOM 4208 N N . GLU B 1 220 ? -2.245 -5.787 -15.469 1 58.54 220 GLU B N 1
ATOM 4209 C CA . GLU B 1 220 ? -2.513 -5.02 -16.682 1 58.54 220 GLU B CA 1
ATOM 4210 C C . GLU B 1 220 ? -2.481 -3.52 -16.404 1 58.54 220 GLU B C 1
ATOM 4212 O O . GLU B 1 220 ? -2.953 -3.066 -15.36 1 58.54 220 GLU B O 1
ATOM 4217 N N . ASN B 1 221 ? -1.531 -2.857 -16.931 1 52.22 221 ASN B N 1
ATOM 4218 C CA . ASN B 1 221 ? -1.342 -1.42 -16.768 1 52.22 221 ASN B CA 1
ATOM 4219 C C . ASN B 1 221 ? -2.555 -0.635 -17.258 1 52.22 221 ASN B C 1
ATOM 4221 O O . ASN B 1 221 ? -2.445 0.173 -18.182 1 52.22 221 ASN B O 1
ATOM 4225 N N . LYS B 1 222 ? -3.67 -1.074 -17.069 1 50.3 222 LYS B N 1
ATOM 4226 C CA . LYS B 1 222 ? -4.821 -0.29 -17.508 1 50.3 222 LYS B CA 1
ATOM 4227 C C . LYS B 1 222 ? -5.381 0.552 -16.366 1 50.3 222 LYS B C 1
ATOM 4229 O O . LYS B 1 222 ? -5.311 0.153 -15.201 1 50.3 222 LYS B O 1
ATOM 4234 N N . ASP B 1 223 ? -5.65 1.741 -16.737 1 47.03 223 ASP B N 1
ATOM 4235 C CA . ASP B 1 223 ? -6.441 2.617 -15.879 1 47.03 223 ASP B CA 1
ATOM 4236 C C . ASP B 1 223 ? -7.629 1.87 -15.278 1 47.03 223 ASP B C 1
ATOM 4238 O O . ASP B 1 223 ? -8.297 1.097 -15.968 1 47.03 223 ASP B O 1
ATOM 4242 N N . GLY B 1 224 ? -7.545 1.376 -14.044 1 51.76 224 GLY B N 1
ATOM 4243 C CA . GLY B 1 224 ? -8.703 0.694 -13.488 1 51.76 224 GLY B CA 1
ATOM 4244 C C . GLY B 1 224 ? -8.378 -0.683 -12.939 1 51.76 224 GLY B C 1
ATOM 4245 O O . GLY B 1 224 ? -9.266 -1.524 -12.794 1 51.76 224 GLY B O 1
ATOM 4246 N N . CYS B 1 225 ? -7.015 -0.933 -13.21 1 54.7 225 CYS B N 1
ATOM 4247 C CA . CYS B 1 225 ? -6.642 -2.217 -12.626 1 54.7 225 CYS B CA 1
ATOM 4248 C C . CYS B 1 225 ? -7.344 -2.433 -11.291 1 54.7 225 CYS B C 1
ATOM 4250 O O . CYS B 1 225 ? -7.222 -1.611 -10.38 1 54.7 225 CYS B O 1
ATOM 4252 N N . THR B 1 226 ? -8.208 -3.541 -11.536 1 64.82 226 THR B N 1
ATOM 4253 C CA . THR B 1 226 ? -9.022 -3.949 -10.396 1 64.82 226 THR B CA 1
ATOM 4254 C C . THR B 1 226 ? -8.27 -4.953 -9.527 1 64.82 226 THR B C 1
ATOM 4256 O O . THR B 1 226 ? -7.4 -5.676 -10.015 1 64.82 226 THR B O 1
ATOM 4259 N N . PHE B 1 227 ? -7.899 -4.796 -8.308 1 81.07 227 PHE B N 1
ATOM 4260 C CA . PHE B 1 227 ? -7.495 -5.731 -7.264 1 81.07 227 PHE B CA 1
ATOM 4261 C C . PHE B 1 227 ? -5.988 -5.682 -7.047 1 81.07 227 PHE B C 1
ATOM 4263 O O . PHE B 1 227 ? -5.346 -6.72 -6.875 1 81.07 227 PHE B O 1
ATOM 4270 N N . ARG B 1 228 ? -5.352 -4.644 -7.3 1 86.66 228 ARG B N 1
ATOM 4271 C CA . ARG B 1 228 ? -3.92 -4.436 -7.11 1 86.66 228 ARG B CA 1
ATOM 4272 C C . ARG B 1 228 ? -3.513 -4.715 -5.668 1 86.66 228 ARG B C 1
ATOM 4274 O O . ARG B 1 228 ? -2.444 -5.277 -5.417 1 86.66 228 ARG B O 1
ATOM 4281 N N . PHE B 1 229 ? -4.388 -4.427 -4.82 1 89.04 229 PHE B N 1
ATOM 4282 C CA . PHE B 1 229 ? -4.037 -4.542 -3.409 1 89.04 229 PHE B CA 1
ATOM 4283 C C . PHE B 1 229 ? -4.073 -5.997 -2.959 1 89.04 229 PHE B C 1
ATOM 4285 O O . PHE B 1 229 ? -3.198 -6.444 -2.214 1 89.04 229 PHE B O 1
ATOM 4292 N N . SER B 1 230 ? -5.064 -6.715 -3.413 1 89.33 230 SER B N 1
ATOM 4293 C CA . SER B 1 230 ? -5.097 -8.138 -3.094 1 89.33 230 SER B CA 1
ATOM 4294 C C . SER B 1 230 ? -3.933 -8.878 -3.743 1 89.33 230 SER B C 1
ATOM 4296 O O . SER B 1 230 ? -3.361 -9.793 -3.146 1 89.33 230 SER B O 1
ATOM 4298 N N . THR B 1 231 ? -3.579 -8.475 -4.902 1 90.13 231 THR B N 1
ATOM 4299 C CA . THR B 1 231 ? -2.491 -9.12 -5.627 1 90.13 231 THR B CA 1
ATOM 4300 C C . THR B 1 231 ? -1.174 -8.974 -4.869 1 90.13 231 THR B C 1
ATOM 4302 O O . THR B 1 231 ? -0.458 -9.956 -4.663 1 90.13 231 THR B O 1
ATOM 4305 N N . VAL B 1 232 ? -0.864 -7.751 -4.439 1 92.41 232 VAL B N 1
ATOM 4306 C CA . VAL B 1 232 ? 0.416 -7.53 -3.774 1 92.41 232 VAL B CA 1
ATOM 4307 C C . VAL B 1 232 ? 0.393 -8.166 -2.385 1 92.41 232 VAL B C 1
ATOM 4309 O O . VAL B 1 232 ? 1.435 -8.567 -1.862 1 92.41 232 VAL B O 1
ATOM 4312 N N . THR B 1 233 ? -0.788 -8.246 -1.831 1 91.65 233 THR B N 1
ATOM 4313 C CA . THR B 1 233 ? -0.9 -8.929 -0.547 1 91.65 233 THR B CA 1
ATOM 4314 C C . THR B 1 233 ? -0.563 -10.41 -0.691 1 91.65 233 THR B C 1
ATOM 4316 O O . THR B 1 233 ? 0.182 -10.964 0.12 1 91.65 233 THR B O 1
ATOM 4319 N N . VAL B 1 234 ? -1.109 -11.013 -1.692 1 92.29 234 VAL B N 1
ATOM 4320 C CA . VAL B 1 234 ? -0.85 -12.427 -1.94 1 92.29 234 VAL B CA 1
ATOM 4321 C C . VAL B 1 234 ? 0.626 -12.63 -2.277 1 92.29 234 VAL B C 1
ATOM 4323 O O . VAL B 1 234 ? 1.243 -13.601 -1.832 1 92.29 234 VAL B O 1
ATOM 4326 N N . LEU B 1 235 ? 1.18 -11.759 -3.039 1 94.29 235 LEU B N 1
ATOM 4327 C CA . LEU B 1 235 ? 2.594 -11.845 -3.389 1 94.29 235 LEU B CA 1
ATOM 4328 C C . LEU B 1 235 ? 3.47 -11.732 -2.146 1 94.29 235 LEU B C 1
ATOM 4330 O O . LEU B 1 235 ? 4.468 -12.444 -2.019 1 94.29 235 LEU B O 1
ATOM 4334 N N . ALA B 1 236 ? 3.123 -10.812 -1.29 1 94.2 236 ALA B N 1
ATOM 4335 C CA . ALA B 1 236 ? 3.861 -10.654 -0.039 1 94.2 236 ALA B CA 1
ATOM 4336 C C . ALA B 1 236 ? 3.738 -11.901 0.832 1 94.2 236 ALA B C 1
ATOM 4338 O O . ALA B 1 236 ? 4.699 -12.3 1.494 1 94.2 236 ALA B O 1
ATOM 4339 N N . GLU B 1 237 ? 2.552 -12.481 0.86 1 93.16 237 GLU B N 1
ATOM 4340 C CA . GLU B 1 237 ? 2.347 -13.719 1.605 1 93.16 237 GLU B CA 1
ATOM 4341 C C . GLU B 1 237 ? 3.237 -14.838 1.072 1 93.16 237 GLU B C 1
ATOM 4343 O O . GLU B 1 237 ? 3.846 -15.578 1.848 1 93.16 237 GLU B O 1
ATOM 4348 N N . LEU B 1 238 ? 3.221 -14.959 -0.194 1 95.33 238 LEU B N 1
ATOM 4349 C CA . LEU B 1 238 ? 4.064 -15.977 -0.811 1 95.33 238 LEU B CA 1
ATOM 4350 C C . LEU B 1 238 ? 5.532 -15.751 -0.464 1 95.33 238 LEU B C 1
ATOM 4352 O O . LEU B 1 238 ? 6.26 -16.704 -0.179 1 95.33 238 LEU B O 1
ATOM 4356 N N . THR B 1 239 ? 5.973 -14.539 -0.501 1 95.92 239 THR B N 1
ATOM 4357 C CA . THR B 1 239 ? 7.334 -14.176 -0.123 1 95.92 239 THR B CA 1
ATOM 4358 C C . THR B 1 239 ? 7.633 -14.614 1.308 1 95.92 239 THR B C 1
ATOM 4360 O O . THR B 1 239 ? 8.697 -15.174 1.582 1 95.92 239 THR B O 1
ATOM 4363 N N . GLU B 1 240 ? 6.731 -14.347 2.128 1 93.84 240 GLU B N 1
ATOM 4364 C CA . GLU B 1 240 ? 6.887 -14.709 3.533 1 93.84 240 GLU B CA 1
ATOM 4365 C C . GLU B 1 240 ? 7.001 -16.221 3.704 1 93.84 240 GLU B C 1
ATOM 4367 O O . GLU B 1 240 ? 7.82 -16.703 4.49 1 93.84 240 GLU B O 1
ATOM 4372 N N . VAL B 1 241 ? 6.136 -16.955 3.033 1 94.31 241 VAL B N 1
ATOM 4373 C CA . VAL B 1 241 ? 6.137 -18.413 3.096 1 94.31 241 VAL B CA 1
ATOM 4374 C C . VAL B 1 241 ? 7.516 -18.946 2.715 1 94.31 241 VAL B C 1
ATOM 4376 O O . VAL B 1 241 ? 8.028 -19.871 3.35 1 94.31 241 VAL B O 1
ATOM 4379 N N . ILE B 1 242 ? 8.12 -18.368 1.719 1 95.8 242 ILE B N 1
ATOM 4380 C CA . ILE B 1 242 ? 9.426 -18.811 1.245 1 95.8 242 ILE B CA 1
ATOM 4381 C C . ILE B 1 242 ? 10.501 -18.431 2.261 1 95.8 242 ILE B C 1
ATOM 4383 O O . ILE B 1 242 ? 11.331 -19.262 2.636 1 95.8 242 ILE B O 1
ATOM 4387 N N . LEU B 1 243 ? 10.494 -17.221 2.734 1 94.1 243 LEU B N 1
ATOM 4388 C CA . LEU B 1 243 ? 11.526 -16.716 3.634 1 94.1 243 LEU B CA 1
ATOM 4389 C C . LEU B 1 243 ? 11.497 -17.459 4.966 1 94.1 243 LEU B C 1
ATOM 4391 O O . LEU B 1 243 ? 12.54 -17.663 5.59 1 94.1 243 LEU B O 1
ATOM 4395 N N . ARG B 1 244 ? 10.31 -17.912 5.334 1 92.73 244 ARG B N 1
ATOM 4396 C CA . ARG B 1 244 ? 10.159 -18.565 6.631 1 92.73 244 ARG B CA 1
ATOM 4397 C C . ARG B 1 244 ? 10.171 -20.083 6.485 1 92.73 244 ARG B C 1
ATOM 4399 O O . ARG B 1 244 ? 10.04 -20.808 7.473 1 92.73 244 ARG B O 1
ATOM 4406 N N . ASP B 1 245 ? 10.232 -20.528 5.359 1 93.48 245 ASP B N 1
ATOM 4407 C CA . ASP B 1 245 ? 10.247 -21.961 5.081 1 93.48 245 ASP B CA 1
ATOM 4408 C C . ASP B 1 245 ? 9.041 -22.656 5.71 1 93.48 245 ASP B C 1
ATOM 4410 O O . ASP B 1 245 ? 9.196 -23.625 6.456 1 93.48 245 ASP B O 1
ATOM 4414 N N . GLU B 1 246 ? 7.878 -22.163 5.397 1 92.08 246 GLU B N 1
ATOM 4415 C CA . GLU B 1 246 ? 6.665 -22.579 6.095 1 92.08 246 GLU B CA 1
ATOM 4416 C C . GLU B 1 246 ? 6.13 -23.894 5.535 1 92.08 246 GLU B C 1
ATOM 4418 O O . GLU B 1 246 ? 5.282 -24.539 6.154 1 92.08 246 GLU B O 1
ATOM 4423 N N . ALA B 1 247 ? 6.561 -24.322 4.409 1 91.29 247 ALA B N 1
ATOM 4424 C CA . ALA B 1 247 ? 6.08 -25.54 3.762 1 91.29 247 ALA B CA 1
ATOM 4425 C C . ALA B 1 247 ? 4.56 -25.528 3.629 1 91.29 247 ALA B C 1
ATOM 4427 O O . ALA B 1 247 ? 3.889 -26.488 4.015 1 91.29 247 ALA B O 1
ATOM 4428 N N . ARG B 1 248 ? 4.004 -24.539 3.098 1 91.68 248 ARG B N 1
ATOM 4429 C CA . ARG B 1 248 ? 2.564 -24.347 2.959 1 91.68 248 ARG B CA 1
ATOM 4430 C C . ARG B 1 248 ? 2.084 -24.785 1.579 1 91.68 248 ARG B C 1
ATOM 4432 O O . ARG B 1 248 ? 2.796 -24.621 0.587 1 91.68 248 ARG B O 1
ATOM 4439 N N . VAL B 1 249 ? 0.92 -25.304 1.593 1 92.13 249 VAL B N 1
ATOM 4440 C CA . VAL B 1 249 ? 0.299 -25.664 0.323 1 92.13 249 VAL B CA 1
ATOM 4441 C C . VAL B 1 249 ? -0.371 -24.436 -0.291 1 92.13 249 VAL B C 1
ATOM 4443 O O . VAL B 1 249 ? -1.288 -23.861 0.3 1 92.13 249 VAL B O 1
ATOM 4446 N N . ILE B 1 250 ? 0.063 -24.075 -1.484 1 94.38 250 ILE B N 1
ATOM 4447 C CA . ILE B 1 250 ? -0.44 -22.894 -2.178 1 94.38 250 ILE B CA 1
ATOM 4448 C C . ILE B 1 250 ? -0.613 -23.204 -3.664 1 94.38 250 ILE B C 1
ATOM 4450 O O . ILE B 1 250 ? 0.116 -24.027 -4.221 1 94.38 250 ILE B O 1
ATOM 4454 N N . THR B 1 251 ? -1.647 -22.634 -4.225 1 94.32 251 THR B N 1
ATOM 4455 C CA . THR B 1 251 ? -1.846 -22.818 -5.659 1 94.32 251 THR B CA 1
ATOM 4456 C C . THR B 1 251 ? -1.031 -21.802 -6.453 1 94.32 251 THR B C 1
ATOM 4458 O O . THR B 1 251 ? -1.463 -20.662 -6.641 1 94.32 251 THR B O 1
ATOM 4461 N N . VAL B 1 252 ? 0.09 -22.147 -6.921 1 95.77 252 VAL B N 1
ATOM 4462 C CA . VAL B 1 252 ? 1.003 -21.274 -7.651 1 95.77 252 VAL B CA 1
ATOM 4463 C C . VAL B 1 252 ? 1.357 -21.905 -8.996 1 95.77 252 VAL B C 1
ATOM 4465 O O . VAL B 1 252 ? 1.049 -23.074 -9.241 1 95.77 252 VAL B O 1
ATOM 4468 N N . GLY B 1 253 ? 1.892 -21.08 -9.834 1 95.88 253 GLY B N 1
ATOM 4469 C CA . GLY B 1 253 ? 2.39 -21.606 -11.096 1 95.88 253 GLY B CA 1
ATOM 4470 C C . GLY B 1 253 ? 3.734 -22.298 -10.965 1 95.88 253 GLY B C 1
ATOM 4471 O O . GLY B 1 253 ? 4.707 -21.694 -10.507 1 95.88 253 GLY B O 1
ATOM 4472 N N . VAL B 1 254 ? 3.795 -23.561 -11.353 1 96.54 254 VAL B N 1
ATOM 4473 C CA . VAL B 1 254 ? 4.996 -24.385 -11.269 1 96.54 254 VAL B CA 1
ATOM 4474 C C . VAL B 1 254 ? 5.104 -25.27 -12.509 1 96.54 254 VAL B C 1
ATOM 4476 O O . VAL B 1 254 ? 4.134 -25.423 -13.256 1 96.54 254 VAL B O 1
ATOM 4479 N N . GLU B 1 255 ? 6.261 -25.721 -12.701 1 96.37 255 GLU B N 1
ATOM 4480 C CA . GLU B 1 255 ? 6.399 -26.67 -13.802 1 96.37 255 GLU B CA 1
ATOM 4481 C C . GLU B 1 255 ? 5.845 -28.04 -13.422 1 96.37 255 GLU B C 1
ATOM 4483 O O . GLU B 1 255 ? 6.22 -28.603 -12.392 1 96.37 255 GLU B O 1
ATOM 4488 N N . VAL B 1 256 ? 4.948 -28.482 -14.272 1 94.72 256 VAL B N 1
ATOM 4489 C CA . VAL B 1 256 ? 4.357 -29.805 -14.103 1 94.72 256 VAL B CA 1
ATOM 4490 C C . VAL B 1 256 ? 4.819 -30.725 -15.231 1 94.72 256 VAL B C 1
ATOM 4492 O O . VAL B 1 256 ? 4.705 -30.38 -16.409 1 94.72 256 VAL B O 1
ATOM 4495 N N . LYS B 1 257 ? 5.371 -31.843 -15.018 1 87.9 257 LYS B N 1
ATOM 4496 C CA . LYS B 1 257 ? 5.882 -32.756 -16.036 1 87.9 257 LYS B CA 1
ATOM 4497 C C . LYS B 1 257 ? 5.002 -33.997 -16.153 1 87.9 257 LYS B C 1
ATOM 4499 O O . LYS B 1 257 ? 4.575 -34.361 -17.251 1 87.9 257 LYS B O 1
ATOM 4504 N N . GLU B 1 258 ? 4.764 -34.779 -15.148 1 84.24 258 GLU B N 1
ATOM 4505 C CA . GLU B 1 258 ? 4.08 -36.064 -15.247 1 84.24 258 GLU B CA 1
ATOM 4506 C C . GLU B 1 258 ? 2.769 -36.054 -14.466 1 84.24 258 GLU B C 1
ATOM 4508 O O . GLU B 1 258 ? 1.895 -36.892 -14.698 1 84.24 258 GLU B O 1
ATOM 4513 N N . ALA B 1 259 ? 2.659 -35.124 -13.778 1 86.71 259 ALA B N 1
ATOM 4514 C CA . ALA B 1 259 ? 1.443 -35.06 -12.972 1 86.71 259 ALA B CA 1
ATOM 4515 C C . ALA B 1 259 ? 0.246 -34.634 -13.818 1 86.71 259 ALA B C 1
ATOM 4517 O O . ALA B 1 259 ? 0.413 -34.058 -14.895 1 86.71 259 ALA B O 1
ATOM 4518 N N . TYR B 1 260 ? -1.045 -35.064 -13.471 1 91.16 260 TYR B N 1
ATOM 4519 C CA . TYR B 1 260 ? -2.313 -34.705 -14.096 1 91.16 260 TYR B CA 1
ATOM 4520 C C . TYR B 1 260 ? -2.38 -35.221 -15.529 1 91.16 260 TYR B C 1
ATOM 4522 O O . TYR B 1 260 ? -3.113 -34.676 -16.358 1 91.16 260 TYR B O 1
ATOM 4530 N N . GLY B 1 261 ? -1.467 -36.146 -15.873 1 87.43 261 GLY B N 1
ATOM 4531 C CA . GLY B 1 261 ? -1.472 -36.751 -17.195 1 87.43 261 GLY B CA 1
ATOM 4532 C C . GLY B 1 261 ? -0.912 -35.84 -18.271 1 87.43 261 GLY B C 1
ATOM 4533 O O . GLY B 1 261 ? -1.171 -36.041 -19.459 1 87.43 261 GLY B O 1
ATOM 4534 N N . LEU B 1 262 ? -0.236 -34.868 -17.855 1 89.32 262 LEU B N 1
ATOM 4535 C CA . LEU B 1 262 ? 0.369 -33.965 -18.828 1 89.32 262 LEU B CA 1
ATOM 4536 C C . LEU B 1 262 ? 1.639 -34.571 -19.415 1 89.32 262 LEU B C 1
ATOM 4538 O O . LEU B 1 262 ? 2.471 -35.111 -18.682 1 89.32 262 LEU B O 1
ATOM 4542 N N . GLU B 1 263 ? 1.787 -34.542 -20.64 1 84.37 263 GLU B N 1
ATOM 4543 C CA . GLU B 1 263 ? 2.849 -35.273 -21.324 1 84.37 263 GLU B CA 1
ATOM 4544 C C . GLU B 1 263 ? 4.142 -34.463 -21.36 1 84.37 263 GLU B C 1
ATOM 4546 O O . GLU B 1 263 ? 5.236 -35.027 -21.301 1 84.37 263 GLU B O 1
ATOM 4551 N N . ASN B 1 264 ? 4.034 -33.172 -21.541 1 89.12 264 ASN B N 1
ATOM 4552 C CA . ASN B 1 264 ? 5.198 -32.297 -21.634 1 89.12 264 ASN B CA 1
ATOM 4553 C C . ASN B 1 264 ? 5.266 -31.327 -20.457 1 89.12 264 ASN B C 1
ATOM 4555 O O . ASN B 1 264 ? 4.234 -30.948 -19.9 1 89.12 264 ASN B O 1
ATOM 4559 N N . PRO B 1 265 ? 6.509 -31.047 -20.098 1 93.06 265 PRO B N 1
ATOM 4560 C CA . PRO B 1 265 ? 6.628 -30.057 -19.025 1 93.06 265 PRO B CA 1
ATOM 4561 C C . PRO B 1 265 ? 5.954 -28.73 -19.369 1 93.06 265 PRO B C 1
ATOM 4563 O O . PRO B 1 265 ? 6.081 -28.243 -20.495 1 93.06 265 PRO B O 1
ATOM 4566 N N . VAL B 1 266 ? 5.195 -28.254 -18.445 1 94.45 266 VAL B N 1
ATOM 4567 C CA . VAL B 1 266 ? 4.477 -27.004 -18.669 1 94.45 266 VAL B CA 1
ATOM 4568 C C . VAL B 1 266 ? 4.277 -26.277 -17.341 1 94.45 266 VAL B C 1
ATOM 4570 O O . VAL B 1 266 ? 4.036 -26.909 -16.31 1 94.45 266 VAL B O 1
ATOM 4573 N N . PHE B 1 267 ? 4.509 -25.011 -17.386 1 95.44 267 PHE B N 1
ATOM 4574 C CA . PHE B 1 267 ? 4.157 -24.224 -16.21 1 95.44 267 PHE B CA 1
ATOM 4575 C C . PHE B 1 267 ? 2.649 -24.022 -16.124 1 95.44 267 PHE B C 1
ATOM 4577 O O . PHE B 1 267 ? 2.027 -23.544 -17.075 1 95.44 267 PHE B O 1
ATOM 4584 N N . ILE B 1 268 ? 2.063 -24.37 -15.032 1 94.95 268 ILE B N 1
ATOM 4585 C CA . ILE B 1 268 ? 0.629 -24.26 -14.79 1 94.95 268 ILE B CA 1
ATOM 4586 C C . ILE B 1 268 ? 0.366 -24.149 -13.29 1 94.95 268 ILE B C 1
ATOM 4588 O O . ILE B 1 268 ? 1.214 -24.522 -12.476 1 94.95 268 ILE B O 1
ATOM 4592 N N . SER B 1 269 ? -0.728 -23.567 -12.941 1 95.49 269 SER B N 1
ATOM 4593 C CA . SER B 1 269 ? -1.022 -23.331 -11.531 1 95.49 269 SER B CA 1
ATOM 4594 C C . SER B 1 269 ? -1.703 -24.539 -10.898 1 95.49 269 SER B C 1
ATOM 4596 O O . SER B 1 269 ? -2.773 -24.96 -11.344 1 95.49 269 SER B O 1
ATOM 4598 N N . VAL B 1 270 ? -1.118 -25.115 -9.898 1 95.67 270 VAL B N 1
ATOM 4599 C CA . VAL B 1 270 ? -1.626 -26.253 -9.14 1 95.67 270 VAL B CA 1
ATOM 4600 C C . VAL B 1 270 ? -1.164 -26.153 -7.687 1 95.67 270 VAL B C 1
ATOM 4602 O O . VAL B 1 270 ? -0.243 -25.396 -7.373 1 95.67 270 VAL B O 1
ATOM 4605 N N . PRO B 1 271 ? -1.848 -26.817 -6.783 1 95.44 271 PRO B N 1
ATOM 4606 C CA . PRO B 1 271 ? -1.372 -26.807 -5.398 1 95.44 271 PRO B CA 1
ATOM 4607 C C . PRO B 1 271 ? 0.019 -27.421 -5.248 1 95.44 271 PRO B C 1
ATOM 4609 O O . PRO B 1 271 ? 0.291 -28.486 -5.807 1 95.44 271 PRO B O 1
ATOM 4612 N N . ALA B 1 272 ? 0.86 -26.748 -4.588 1 96.17 272 ALA B N 1
ATOM 4613 C CA . ALA B 1 272 ? 2.221 -27.211 -4.326 1 96.17 272 ALA B CA 1
ATOM 4614 C C . ALA B 1 272 ? 2.684 -26.793 -2.934 1 96.17 272 ALA B C 1
ATOM 4616 O O . ALA B 1 272 ? 2.186 -25.813 -2.375 1 96.17 272 ALA B O 1
ATOM 4617 N N . VAL B 1 273 ? 3.532 -27.555 -2.352 1 96.02 273 VAL B N 1
ATOM 4618 C CA . VAL B 1 273 ? 4.15 -27.22 -1.073 1 96.02 273 VAL B CA 1
ATOM 4619 C C . VAL B 1 273 ? 5.34 -26.29 -1.303 1 96.02 273 VAL B C 1
ATOM 4621 O O . VAL B 1 273 ? 6.296 -26.653 -1.992 1 96.02 273 VAL B O 1
ATOM 4624 N N . ILE B 1 274 ? 5.278 -25.141 -0.73 1 96.64 274 ILE B N 1
ATOM 4625 C CA . ILE B 1 274 ? 6.282 -24.113 -0.984 1 96.64 274 ILE B CA 1
ATOM 4626 C C . ILE B 1 274 ? 7.095 -23.861 0.284 1 96.64 274 ILE B C 1
ATOM 4628 O O . ILE B 1 274 ? 6.531 -23.71 1.37 1 96.64 274 ILE B O 1
ATOM 4632 N N . GLY B 1 275 ? 8.407 -23.789 0.164 1 94.76 275 GLY B N 1
ATOM 4633 C CA . GLY B 1 275 ? 9.328 -23.466 1.242 1 94.76 275 GLY B CA 1
ATOM 4634 C C . GLY B 1 275 ? 10.531 -22.666 0.778 1 94.76 275 GLY B C 1
ATOM 4635 O O . GLY B 1 275 ? 10.505 -22.061 -0.296 1 94.76 275 GLY B O 1
ATOM 4636 N N . ALA B 1 276 ? 11.571 -22.676 1.579 1 93.6 276 ALA B N 1
ATOM 4637 C CA . ALA B 1 276 ? 12.749 -21.849 1.327 1 93.6 276 ALA B CA 1
ATOM 4638 C C . ALA B 1 276 ? 13.489 -22.315 0.077 1 93.6 276 ALA B C 1
ATOM 4640 O O . ALA B 1 276 ? 14.191 -21.531 -0.566 1 93.6 276 ALA B O 1
ATOM 4641 N N . GLU B 1 277 ? 13.252 -23.527 -0.339 1 93.75 277 GLU B N 1
ATOM 4642 C CA . GLU B 1 277 ? 13.927 -24.078 -1.511 1 93.75 277 GLU B CA 1
ATOM 4643 C C . GLU B 1 277 ? 13.035 -24.005 -2.747 1 93.75 277 GLU B C 1
ATOM 4645 O O . GLU B 1 277 ? 13.397 -24.511 -3.811 1 93.75 277 GLU B O 1
ATOM 4650 N N . GLY B 1 278 ? 11.927 -23.34 -2.559 1 96.19 278 GLY B N 1
ATOM 4651 C CA . GLY B 1 278 ? 10.973 -23.273 -3.654 1 96.19 278 GLY B CA 1
ATOM 4652 C C . GLY B 1 278 ? 9.92 -24.364 -3.597 1 96.19 278 GLY B C 1
ATOM 4653 O O . GLY B 1 278 ? 9.316 -24.596 -2.547 1 96.19 278 GLY B O 1
ATOM 4654 N N . VAL B 1 279 ? 9.69 -24.989 -4.696 1 96.34 279 VAL B N 1
ATOM 4655 C CA . VAL B 1 279 ? 8.683 -26.042 -4.78 1 96.34 279 VAL B CA 1
ATOM 4656 C C . VAL B 1 279 ? 9.247 -27.342 -4.212 1 96.34 279 VAL B C 1
ATOM 4658 O O . VAL B 1 279 ? 10.179 -27.921 -4.776 1 96.34 279 VAL B O 1
ATOM 4661 N N . ARG B 1 280 ? 8.681 -27.787 -3.192 1 94.82 280 ARG B N 1
ATOM 4662 C CA . ARG B 1 280 ? 9.138 -29.026 -2.571 1 94.82 280 ARG B CA 1
ATOM 4663 C C . ARG B 1 280 ? 8.453 -30.237 -3.196 1 94.82 280 ARG B C 1
ATOM 4665 O O . ARG B 1 280 ? 9.102 -31.247 -3.476 1 94.82 280 ARG B O 1
ATOM 4672 N N . GLU B 1 281 ? 7.158 -30.026 -3.32 1 93.14 281 GLU B N 1
ATOM 4673 C CA . GLU B 1 281 ? 6.371 -31.118 -3.886 1 93.14 281 GLU B CA 1
ATOM 4674 C C . GLU B 1 281 ? 5.051 -30.609 -4.459 1 93.14 281 GLU B C 1
ATOM 4676 O O . GLU B 1 281 ? 4.537 -29.576 -4.024 1 93.14 281 GLU B O 1
ATOM 4681 N N . LEU B 1 282 ? 4.625 -31.332 -5.478 1 93.43 282 LEU B N 1
ATOM 4682 C CA . LEU B 1 282 ? 3.297 -31.073 -6.023 1 93.43 282 LEU B CA 1
ATOM 4683 C C . LEU B 1 282 ? 2.236 -31.871 -5.272 1 93.43 282 LEU B C 1
ATOM 4685 O O . LEU B 1 282 ? 2.454 -33.035 -4.93 1 93.43 282 LEU B O 1
ATOM 4689 N N . LEU B 1 283 ? 1.198 -31.241 -4.952 1 90.81 283 LEU B N 1
ATOM 4690 C CA . LEU B 1 283 ? 0.032 -31.941 -4.423 1 90.81 283 LEU B CA 1
ATOM 4691 C C . LEU B 1 283 ? -0.997 -32.189 -5.521 1 90.81 283 LEU B C 1
ATOM 4693 O O . LEU B 1 283 ? -1.889 -31.365 -5.738 1 90.81 283 LEU B O 1
ATOM 4697 N N . GLU B 1 284 ? -0.916 -33.321 -6.03 1 91.92 284 GLU B N 1
ATOM 4698 C CA . GLU B 1 284 ? -1.793 -33.645 -7.151 1 91.92 284 GLU B CA 1
ATOM 4699 C C . GLU B 1 284 ? -3.216 -33.927 -6.675 1 91.92 284 GLU B C 1
ATOM 4701 O O . GLU B 1 284 ? -3.432 -34.795 -5.828 1 91.92 284 GLU B O 1
ATOM 4706 N N . LEU B 1 285 ? -4.064 -33.207 -7.221 1 91.49 285 LEU B N 1
ATOM 4707 C CA . LEU B 1 285 ? -5.477 -33.402 -6.915 1 91.49 285 LEU B CA 1
ATOM 4708 C C . LEU B 1 285 ? -6.086 -34.471 -7.817 1 91.49 285 LEU B C 1
ATOM 4710 O O . LEU B 1 285 ? -5.722 -34.58 -8.99 1 91.49 285 LEU B O 1
ATOM 4714 N N . ASN B 1 286 ? -6.962 -35.248 -7.22 1 91.62 286 ASN B N 1
ATOM 4715 C CA . ASN B 1 286 ? -7.782 -36.125 -8.048 1 91.62 286 ASN B CA 1
ATOM 4716 C C . ASN B 1 286 ? -8.94 -35.368 -8.692 1 91.62 286 ASN B C 1
ATOM 4718 O O . ASN B 1 286 ? -9.992 -35.192 -8.075 1 91.62 286 ASN B O 1
ATOM 4722 N N . LEU B 1 287 ? -8.779 -35.08 -9.92 1 94.53 287 LEU B N 1
ATOM 4723 C CA . LEU B 1 287 ? -9.742 -34.242 -10.626 1 94.53 287 LEU B CA 1
ATOM 4724 C C . LEU B 1 287 ? -10.843 -35.09 -11.254 1 94.53 287 LEU B C 1
ATOM 4726 O O . LEU B 1 287 ? -10.621 -36.258 -11.584 1 94.53 287 LEU B O 1
ATOM 4730 N N . SER B 1 288 ? -11.979 -34.522 -11.389 1 94.34 288 SER B N 1
ATOM 4731 C CA . SER B 1 288 ? -12.999 -35.149 -12.223 1 94.34 288 SER B CA 1
ATOM 4732 C C . SER B 1 288 ? -12.562 -35.204 -13.683 1 94.34 288 SER B C 1
ATOM 4734 O O . SER B 1 288 ? -11.621 -34.514 -14.081 1 94.34 288 SER B O 1
ATOM 4736 N N . ASP B 1 289 ? -13.244 -35.998 -14.475 1 94.72 289 ASP B N 1
ATOM 4737 C CA . ASP B 1 289 ? -12.9 -36.138 -15.886 1 94.72 289 ASP B CA 1
ATOM 4738 C C . ASP B 1 289 ? -12.986 -34.796 -16.609 1 94.72 289 ASP B C 1
ATOM 4740 O O . ASP B 1 289 ? -12.126 -34.47 -17.429 1 94.72 289 ASP B O 1
ATOM 4744 N N . ASP B 1 290 ? -14.014 -34.067 -16.31 1 94.66 290 ASP B N 1
ATOM 4745 C CA . ASP B 1 290 ? -14.207 -32.77 -16.952 1 94.66 290 ASP B CA 1
ATOM 4746 C C . ASP B 1 290 ? -13.096 -31.796 -16.566 1 94.66 290 ASP B C 1
ATOM 4748 O O . ASP B 1 290 ? -12.58 -31.067 -17.416 1 94.66 290 ASP B O 1
ATOM 4752 N N . GLU B 1 291 ? -12.778 -31.777 -15.307 1 94.25 291 GLU B N 1
ATOM 4753 C CA . GLU B 1 291 ? -11.716 -30.903 -14.818 1 94.25 291 GLU B CA 1
ATOM 4754 C C . GLU B 1 291 ? -10.368 -31.28 -15.426 1 94.25 291 GLU B C 1
ATOM 4756 O O . GLU B 1 291 ? -9.572 -30.405 -15.775 1 94.25 291 GLU B O 1
ATOM 4761 N N . GLN B 1 292 ? -10.133 -32.567 -15.57 1 94.66 292 GLN B N 1
ATOM 4762 C CA . GLN B 1 292 ? -8.897 -33.061 -16.167 1 94.66 292 GLN B CA 1
ATOM 4763 C C . GLN B 1 292 ? -8.785 -32.638 -17.629 1 94.66 292 GLN B C 1
ATOM 4765 O O . GLN B 1 292 ? -7.718 -32.214 -18.079 1 94.66 292 GLN B O 1
ATOM 4770 N N . LYS B 1 293 ? -9.838 -32.845 -18.318 1 95.16 293 LYS B N 1
ATOM 4771 C CA . LYS B 1 293 ? -9.873 -32.454 -19.724 1 95.16 293 LYS B CA 1
ATOM 4772 C C . LYS B 1 293 ? -9.599 -30.961 -19.887 1 95.16 293 LYS B C 1
ATOM 4774 O O . LYS B 1 293 ? -8.831 -30.558 -20.763 1 95.16 293 LYS B O 1
ATOM 4779 N N . GLU B 1 294 ? -10.232 -30.162 -19.052 1 94.2 294 GLU B N 1
ATOM 4780 C CA . GLU B 1 294 ? -10.049 -28.715 -19.112 1 94.2 294 GLU B CA 1
ATOM 4781 C C . GLU B 1 294 ? -8.606 -28.328 -18.803 1 94.2 294 GLU B C 1
ATOM 4783 O O . GLU B 1 294 ? -8.047 -27.432 -19.44 1 94.2 294 GLU B O 1
ATOM 4788 N N . LEU B 1 295 ? -8.038 -28.948 -17.802 1 95.06 295 LEU B N 1
ATOM 4789 C CA . LEU B 1 295 ? -6.658 -28.659 -17.428 1 95.06 295 LEU B CA 1
ATOM 4790 C C . LEU B 1 295 ? -5.709 -28.953 -18.584 1 95.06 295 LEU B C 1
ATOM 4792 O O . LEU B 1 295 ? -4.778 -28.185 -18.84 1 95.06 295 LEU B O 1
ATOM 4796 N N . LYS B 1 296 ? -5.925 -30.058 -19.275 1 94.11 296 LYS B N 1
ATOM 4797 C CA . LYS B 1 296 ? -5.107 -30.428 -20.427 1 94.11 296 LYS B CA 1
ATOM 4798 C C . LYS B 1 296 ? -5.215 -29.385 -21.536 1 94.11 296 LYS B C 1
ATOM 4800 O O . LYS B 1 296 ? -4.224 -29.071 -22.198 1 94.11 296 LYS B O 1
ATOM 4805 N N . GLN B 1 297 ? -6.412 -28.878 -21.718 1 94.04 297 GLN B N 1
ATOM 4806 C CA . GLN B 1 297 ? -6.626 -27.848 -22.729 1 94.04 297 GLN B CA 1
ATOM 4807 C C . GLN B 1 297 ? -5.866 -26.571 -22.383 1 94.04 297 GLN B C 1
ATOM 4809 O O . GLN B 1 297 ? -5.27 -25.941 -23.259 1 94.04 297 GLN B O 1
ATOM 4814 N N . ILE B 1 298 ? -5.932 -26.219 -21.13 1 93.19 298 ILE B N 1
ATOM 4815 C CA . ILE B 1 298 ? -5.237 -25.017 -20.679 1 93.19 298 ILE B CA 1
ATOM 4816 C C . ILE B 1 298 ? -3.731 -25.196 -20.854 1 93.19 298 ILE B C 1
ATOM 4818 O O . ILE B 1 298 ? -3.042 -24.286 -21.322 1 93.19 298 ILE B O 1
ATOM 4822 N N . ALA B 1 299 ? -3.208 -26.329 -20.473 1 92.93 299 ALA B N 1
ATOM 4823 C CA . ALA B 1 299 ? -1.788 -26.636 -20.621 1 92.93 299 ALA B CA 1
ATOM 4824 C C . ALA B 1 299 ? -1.357 -26.549 -22.083 1 92.93 299 ALA B C 1
ATOM 4826 O O . ALA B 1 299 ? -0.274 -26.045 -22.388 1 92.93 299 ALA B O 1
ATOM 4827 N N . ALA B 1 300 ? -2.183 -27.06 -22.957 1 91.69 300 ALA B N 1
ATOM 4828 C CA . ALA B 1 300 ? -1.889 -27.029 -24.387 1 91.69 300 ALA B CA 1
ATOM 4829 C C . ALA B 1 300 ? -1.815 -25.594 -24.9 1 91.69 300 ALA B C 1
ATOM 4831 O O . ALA B 1 300 ? -0.966 -25.269 -25.733 1 91.69 300 ALA B O 1
ATOM 4832 N N . LYS B 1 301 ? -2.715 -24.798 -24.453 1 90.39 301 LYS B N 1
ATOM 4833 C CA . LYS B 1 301 ? -2.719 -23.393 -24.851 1 90.39 301 LYS B CA 1
ATOM 4834 C C . LYS B 1 301 ? -1.425 -22.7 -24.434 1 90.39 301 LYS B C 1
ATOM 4836 O O . LYS B 1 301 ? -0.884 -21.883 -25.182 1 90.39 301 LYS B O 1
ATOM 4841 N N . THR B 1 302 ? -1.024 -22.954 -23.224 1 88.25 302 THR B N 1
ATOM 4842 C CA . THR B 1 302 ? 0.213 -22.368 -22.72 1 88.25 302 THR B CA 1
ATOM 4843 C C . THR B 1 302 ? 1.404 -22.809 -23.566 1 88.25 302 THR B C 1
ATOM 4845 O O . THR B 1 302 ? 2.272 -21.998 -23.895 1 88.25 302 THR B O 1
ATOM 4848 N N . THR B 1 303 ? 1.444 -24.046 -23.911 1 87.97 303 THR B N 1
ATOM 4849 C CA . THR B 1 303 ? 2.512 -24.59 -24.742 1 87.97 303 THR B CA 1
ATOM 4850 C C . THR B 1 303 ? 2.497 -23.953 -26.128 1 87.97 303 THR B C 1
ATOM 4852 O O . THR B 1 303 ? 3.552 -23.64 -26.685 1 87.97 303 THR B O 1
ATOM 4855 N N . GLU B 1 304 ? 1.353 -23.783 -26.635 1 88.68 304 GLU B N 1
ATOM 4856 C CA . GLU B 1 304 ? 1.207 -23.161 -27.947 1 88.68 304 GLU B CA 1
ATOM 4857 C C . GLU B 1 304 ? 1.731 -21.728 -27.94 1 88.68 304 GLU B C 1
ATOM 4859 O O . GLU B 1 304 ? 2.374 -21.291 -28.897 1 88.68 304 GLU B O 1
ATOM 4864 N N . LYS B 1 305 ? 1.408 -21.016 -26.915 1 85.53 305 LYS B N 1
ATOM 4865 C CA . LYS B 1 305 ? 1.895 -19.646 -26.787 1 85.53 305 LYS B CA 1
ATOM 4866 C C . LYS B 1 305 ? 3.421 -19.606 -26.752 1 85.53 305 LYS B C 1
ATOM 4868 O O . LYS B 1 305 ? 4.036 -18.701 -27.32 1 85.53 305 LYS B O 1
ATOM 4873 N N . LEU B 1 306 ? 3.988 -20.509 -26.09 1 87.25 306 LEU B N 1
ATOM 4874 C CA . LEU B 1 306 ? 5.44 -20.599 -25.987 1 87.25 306 LEU B CA 1
ATOM 4875 C C . LEU B 1 306 ? 6.063 -20.917 -27.343 1 87.25 306 LEU B C 1
ATOM 4877 O O . LEU B 1 306 ? 7.116 -20.378 -27.689 1 87.25 306 LEU B O 1
ATOM 4881 N N . GLU B 1 307 ? 5.413 -21.757 -28.045 1 85.39 307 GLU B N 1
ATOM 4882 C CA . GLU B 1 307 ? 5.901 -22.138 -29.367 1 85.39 307 GLU B CA 1
ATOM 4883 C C . GLU B 1 307 ? 5.837 -20.963 -30.338 1 85.39 307 GLU B C 1
ATOM 4885 O O . GLU B 1 307 ? 6.723 -20.797 -31.179 1 85.39 307 GLU B O 1
ATOM 4890 N N . GLU B 1 308 ? 4.748 -20.241 -30.194 1 83.66 308 GLU B N 1
ATOM 4891 C CA . GLU B 1 308 ? 4.595 -19.065 -31.047 1 83.66 308 GLU B CA 1
ATOM 4892 C C . GLU B 1 308 ? 5.723 -18.065 -30.815 1 83.66 308 GLU B C 1
ATOM 4894 O O . GLU B 1 308 ? 6.127 -17.352 -31.737 1 83.66 308 GLU B O 1
ATOM 4899 N N . LEU B 1 309 ? 6.076 -17.922 -29.621 1 79.24 309 LEU B N 1
ATOM 4900 C CA . LEU B 1 309 ? 7.173 -17.01 -29.318 1 79.24 309 LEU B CA 1
ATOM 4901 C C . LEU B 1 309 ? 8.504 -17.586 -29.788 1 79.24 309 LEU B C 1
ATOM 4903 O O . LEU B 1 309 ? 9.541 -16.925 -29.688 1 79.24 309 LEU B O 1
ATOM 4907 N N . GLN B 1 310 ? 8.428 -18.533 -30.83 1 61.68 310 GLN B N 1
ATOM 4908 C CA . GLN B 1 310 ? 9.532 -19.196 -31.515 1 61.68 310 GLN B CA 1
ATOM 4909 C C . GLN B 1 310 ? 10.579 -19.691 -30.522 1 61.68 310 GLN B C 1
ATOM 4911 O O . GLN B 1 310 ? 11.772 -19.718 -30.831 1 61.68 310 GLN B O 1
ATOM 4916 N N . LEU B 1 311 ? 10.268 -19.781 -29.314 1 56.99 311 LEU B N 1
ATOM 4917 C CA . LEU B 1 311 ? 11.22 -20.228 -28.303 1 56.99 311 LEU B CA 1
ATOM 4918 C C . LEU B 1 311 ? 11.651 -21.667 -28.561 1 56.99 311 LEU B C 1
ATOM 4920 O O . LEU B 1 311 ? 12.602 -22.155 -27.946 1 56.99 311 LEU B O 1
ATOM 4924 N N . ASN B 1 312 ? 10.914 -22.603 -29.135 1 45.95 312 ASN B N 1
ATOM 4925 C CA . ASN B 1 312 ? 11.351 -23.964 -29.424 1 45.95 312 ASN B CA 1
ATOM 4926 C C . ASN B 1 312 ? 12.459 -23.986 -30.474 1 45.95 312 ASN B C 1
ATOM 4928 O O . ASN B 1 312 ? 13.065 -25.03 -30.722 1 45.95 312 ASN B O 1
ATOM 4932 N N . LYS B 1 313 ? 12.494 -23.346 -31.567 1 43.46 313 LYS B N 1
ATOM 4933 C CA . LYS B 1 313 ? 13.428 -23.548 -32.671 1 43.46 313 LYS B CA 1
ATOM 4934 C C . LYS B 1 313 ? 14.857 -23.218 -32.249 1 43.46 313 LYS B C 1
ATOM 4936 O O . LYS B 1 313 ? 15.804 -23.463 -33 1 43.46 313 LYS B O 1
ATOM 4941 N N . GLY B 1 314 ? 15.241 -22.098 -31.649 1 37.24 314 GLY B N 1
ATOM 4942 C CA . GLY B 1 314 ? 16.669 -21.881 -31.484 1 37.24 314 GLY B CA 1
ATOM 4943 C C . GLY B 1 314 ? 17.302 -22.816 -30.47 1 37.24 314 GLY B C 1
ATOM 4944 O O . GLY B 1 314 ? 16.947 -22.792 -29.29 1 37.24 314 GLY B O 1
ATOM 4945 N N . GLY B 1 315 ? 17.59 -24.062 -30.738 1 31.93 315 GLY B N 1
ATOM 4946 C CA . GLY B 1 315 ? 18.537 -25.009 -30.171 1 31.93 315 GLY B CA 1
ATOM 4947 C C . GLY B 1 315 ? 19.651 -24.342 -29.387 1 31.93 315 GLY B C 1
ATOM 4948 O O . GLY B 1 315 ? 20.08 -23.236 -29.725 1 31.93 315 GLY B O 1
ATOM 4949 N N . ILE B 1 316 ? 19.787 -24.519 -28.066 1 29.75 316 ILE B N 1
ATOM 4950 C CA . ILE B 1 316 ? 21.124 -24.532 -27.482 1 29.75 316 ILE B CA 1
ATOM 4951 C C . ILE B 1 316 ? 22.108 -25.171 -28.46 1 29.75 316 ILE B C 1
ATOM 4953 O O . ILE B 1 316 ? 22.025 -26.369 -28.74 1 29.75 316 ILE B O 1
ATOM 4957 N N . SER B 1 317 ? 22.415 -24.791 -29.799 1 24.01 317 SER B N 1
ATOM 4958 C CA . SER B 1 317 ? 23.79 -25.189 -30.083 1 24.01 317 SER B CA 1
ATOM 4959 C C . SER B 1 317 ? 24.761 -24.576 -29.08 1 24.01 317 SER B C 1
ATOM 4961 O O . SER B 1 317 ? 24.557 -23.452 -28.617 1 24.01 317 SER B O 1
#

Solvent-accessible surface area (backbone atoms only — not comparable to full-atom values): 32879 Å² total; per-residue (Å²): 124,84,77,77,64,43,31,37,31,36,38,42,54,48,93,48,53,61,57,29,51,52,48,39,52,59,67,59,51,69,33,38,37,30,31,32,43,97,59,22,62,63,54,32,50,20,49,52,47,34,25,78,80,40,80,71,44,50,67,37,60,46,56,55,68,57,33,38,81,19,51,34,34,38,41,34,46,42,55,65,50,33,84,86,48,50,70,67,57,46,50,51,51,50,51,52,52,36,46,49,32,44,71,44,63,44,79,46,30,37,37,32,63,35,44,66,25,48,57,51,48,52,51,48,37,70,67,52,67,53,60,56,41,29,42,38,26,57,49,18,37,59,58,16,45,42,51,18,45,53,50,15,60,68,70,71,51,60,40,86,42,38,44,47,50,27,28,33,45,63,49,79,45,51,42,77,41,58,83,65,18,23,51,69,87,42,52,51,66,56,38,47,75,73,35,54,86,70,41,42,73,63,56,54,50,50,49,50,52,48,60,40,54,67,33,68,47,52,49,36,85,46,95,71,49,50,37,49,65,24,49,31,47,49,51,42,49,53,50,47,34,25,77,64,46,60,57,44,78,42,26,24,19,32,67,41,43,67,60,94,76,35,84,57,74,40,54,38,12,38,43,25,29,32,21,65,74,25,53,76,43,77,52,83,74,82,64,47,71,67,56,44,54,51,44,53,52,47,52,50,51,54,50,48,54,43,47,68,69,53,61,72,72,69,65,89,119,123,84,78,76,65,42,32,37,30,36,38,44,56,48,93,47,53,62,56,28,51,51,49,37,52,60,66,60,52,68,34,39,38,30,33,32,42,96,59,21,63,63,54,32,52,21,48,54,45,34,24,77,80,42,81,72,47,54,69,37,60,46,56,54,67,56,32,38,81,19,50,33,37,38,41,34,45,42,56,65,48,33,85,84,50,49,69,67,58,45,51,52,51,49,51,51,53,37,46,50,32,44,72,44,62,44,77,44,29,37,37,32,62,32,45,65,26,48,57,51,49,52,50,47,37,70,68,53,67,52,62,57,42,28,42,37,26,58,49,18,38,60,58,16,46,42,52,18,44,54,50,15,60,69,68,71,50,61,41,86,42,38,44,48,49,29,28,33,46,65,46,78,44,51,42,76,40,58,83,64,18,22,52,69,85,42,52,52,65,55,39,48,74,73,36,52,85,70,42,42,73,64,56,53,50,51,50,50,53,48,63,40,58,65,29,64,50,52,49,38,85,46,95,72,49,50,39,49,64,23,48,32,47,48,51,40,48,52,50,48,33,27,78,64,46,60,57,43,78,42,26,24,20,32,66,41,42,66,61,96,75,36,83,56,73,40,53,40,12,38,43,24,28,32,20,65,75,25,53,76,42,76,53,82,72,82,64,47,71,67,56,44,54,51,46,52,51,47,52,50,52,54,50,50,55,43,47,70,69,51,61,71,72,70,64,87,120

pLDDT: mean 86.11, std 13.17, range [24.01, 98.25]